Protein AF-A0AA38U4E6-F1 (afdb_monomer_lite)

Sequence (629 aa):
MTSNIPTTNSVRNRPPNTGNLITVLSIDGGGIRGIIPGVILEYLESQLQELDGEEARLADYFDVIAGTSTGGLVTVMLTAPDQNNKPLYAAKDIVPFYLENCPKIFKQIGGPFAGIIKLLKALVGPKYDGKYLKELVTSLLGTTKLSQTLTNVVIPSFDIKTMQPVIFSSFQVPREPSMDVQLSDICLGTSAAPTYLPAHNFQNGDREFNLIDGGMAANNPSLVAIGEVTRQALKEDPNFFPISPMDYGRYLVVSLGTGTEKQQPRYDAKMAAKWGVLGWLVTNGSAPLIEAFTQASADLVVFHDNVVFEALNSVDNYLRIQDDTLTGDLASTDTATTKNLDDLVKVGERLLDEPVSRINSTTGVVEPVPNGGTNREVLKRFAKQLSDERNLREANIRDGGVAELYVKMTSQIPTTNRTGLPPPTVGNLITILSIDGGGIRGIIPGVILRYLESELQLLDGNQARLADYFDVIAGTSTGGLVTVMLTAPDQNNRPLYAAEDIVPFYLDNCPKIFPQIGGPFADIIKKSKALVGPQYDGEYLKDLVTSLLGTTRLNQTLTNVVIPTFDIKTMQPVIFSSFQVSRAPNKDALLSDICLGTSAAPTYLPAHFFQNGDQEFNLIDGGIAASNP

Organism: NCBI:txid347529

Foldseek 3Di:
DDDDDDPLPPDQQAFCLLFQAAEEEWEFDFALLLLLVLLVQ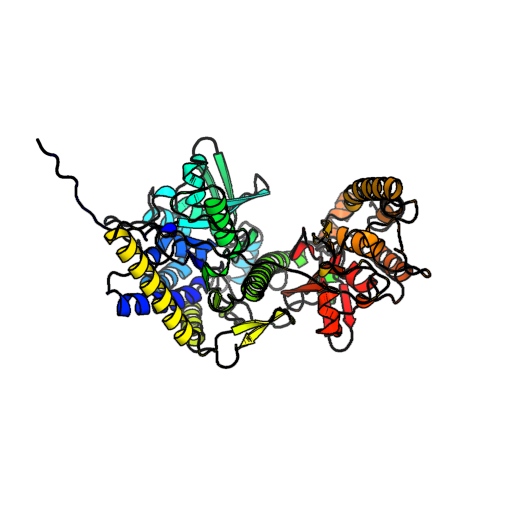LLLQVLLCVVPNPLGAPRNQHQEYEYFASSLVVLQQRWQQDPSGHRVDGSNVSLVVSLPCLCVQQVQQDDPCSVVVQVVVLVPDANGACPSVLVVLCVSQPFGWQLSTSHWYWYWWAFPVVRGIDILTNLCCVVPVQSGGGSSQSNCQQNQAPRHYAFGWDGRPPDIGGTHHRLLPASTCQVVRVVSLLVCLCVPPVSHDNDDPQPCLRYQYETEYSAAAAQDQPDFLVRQQFAFPCCCCDDPNHNLLSLLLSLLNHLVVQLVVCVSCVVNVNNLSYAYQYHHHQDDLCNHSRSSDSVNSVVSNVVSVVSQQAAGWGQDNQPSDIDGDVVRGGNVVSSSVSSVVSSVRSVSSVVSVVVVDSDDDDDDDDDDDDDDDDPAQGACRVDPDAAEAWEFADQLCLLVVLVVLLVVQVVVCVVPNPLGAPRNPHQEYEYFASSLVVSQQRWQQDPVGGRVDGSNVRNVVSVVCVCVQQPQQDDPCRVVVQVVDSRRRASGACPSVLVVLCVSQPQTWQLSTRHWYWYWWAFSRRSYIDILINVNCVVPVQSRHRSSQSNLQQNQARSHGRFGWDGRPPDIGRTHHRVSNPSTD

InterPro domains:
  IPR002641 Patatin-like phospholipase domain [PF01734] (25-225)
  IPR002641 Patatin-like phospholipase domain [PF01734] (433-629)
  IPR002641 Patatin-like phospholipase domain [PS51635] (25-226)
  IPR002641 Patatin-like phospholipase domain [PS51635] (433-629)
  IPR016035 Acyl transferase/acyl hydrolase/lysophospholipase [SSF52151] (21-362)
  IPR016035 Acyl transferase/acyl hydrolase/lysophospholipase [SSF52151] (428-629)

Secondary structure (DSSP, 8-state):
---------------GGGSS-EEEEEE---GGGGHHHHHHHHHHHHHHHHHH-TT--GGGT-SEEEE-THHHHHHHHHHSB-TTSSBSS-GGGHHHHHHHHHHHHS----STTHHHHHHHHHTSS-SS--HHHHHHHHHHHTT-BGGG-SSEEEEEEEETTTTEEEEEETTTTTT-GGG--BHHHHHHHHT--TTTSPPEEEEETTEEEEEE-THHHHSS-HHHHHHHHHHHHTTT-TTS----TT-GGGEEEEEE----B-------HHHHTT--HHHHH-BTTB-HHHHHHHHHHHHHHHHHHHHHHHHTT-GGGEEEE----B-GGGG-SS---HHHHHHHHHHHHHHHHSBPEEE-TTT--EEEPTT--BHHHHHHHHHHHHHHHHHHHHHHHHTT------------------SSS--GGGSS---EEEE---GGGGHHHHHHHHHHHHHHHHHH-TT--GGGT-SEEEE-THHHHHHHHHHSB-TTSSBSS-HHHHHHHHHHHHHHHSPPP-STTHHHHHHHHHHHS-SS--HHHHHHHHHHHTT-BGGG-SSEEEEEEEETTTTEEEEEEHHHHTT-GGG--BHHHHHHHHH--TTTS--EEEEETTEEEEEEEGGGT-S--

Structure (mmCIF, N/CA/C/O backbone):
data_AF-A0AA38U4E6-F1
#
_entry.id   AF-A0AA38U4E6-F1
#
loop_
_atom_site.group_PDB
_atom_site.id
_atom_site.type_symbol
_atom_site.label_atom_id
_atom_site.label_alt_id
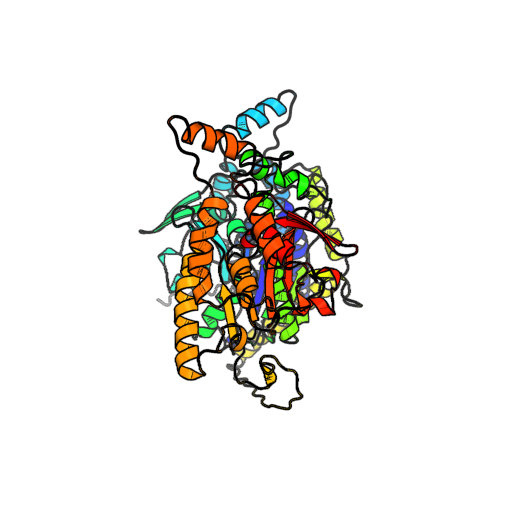_atom_site.label_comp_id
_atom_site.label_asym_id
_atom_site.label_entity_id
_atom_site.label_seq_id
_atom_site.pdbx_PDB_ins_code
_atom_site.Cartn_x
_atom_site.Cartn_y
_atom_site.Cartn_z
_atom_site.occupancy
_atom_site.B_iso_or_equiv
_atom_site.auth_seq_id
_atom_site.auth_comp_id
_atom_site.auth_asym_id
_atom_site.auth_atom_id
_atom_site.pdbx_PDB_model_num
ATOM 1 N N . MET A 1 1 ? -5.883 -15.316 54.973 1.00 32.09 1 MET A N 1
ATOM 2 C CA . MET A 1 1 ? -6.719 -14.287 54.328 1.00 32.09 1 MET A CA 1
ATOM 3 C C . MET A 1 1 ? -6.734 -14.600 52.848 1.00 32.09 1 MET A C 1
ATOM 5 O O . MET A 1 1 ? -5.719 -14.453 52.188 1.00 32.09 1 MET A O 1
ATOM 9 N N . THR A 1 2 ? -7.834 -15.178 52.384 1.00 30.55 2 THR A N 1
ATOM 10 C CA . THR A 1 2 ? -8.095 -15.508 50.982 1.00 30.55 2 THR A CA 1
ATOM 11 C C . THR A 1 2 ? -8.342 -14.209 50.223 1.00 30.55 2 THR A C 1
ATOM 13 O O . THR A 1 2 ? -9.373 -13.569 50.416 1.00 30.55 2 THR A O 1
ATOM 16 N N . SER A 1 3 ? -7.369 -13.772 49.426 1.00 27.72 3 SER A N 1
ATOM 17 C CA . SER A 1 3 ? -7.535 -12.626 48.535 1.00 27.72 3 SER A CA 1
ATOM 18 C C . SER A 1 3 ? -8.385 -13.053 47.343 1.00 27.72 3 SER A C 1
ATOM 20 O O . SER A 1 3 ? -7.937 -13.833 46.503 1.00 27.72 3 SER A O 1
ATOM 22 N N . ASN A 1 4 ? -9.619 -12.554 47.303 1.00 28.59 4 ASN A N 1
ATOM 23 C CA . ASN A 1 4 ? -10.499 -12.627 46.146 1.00 28.59 4 ASN A CA 1
ATOM 24 C C . ASN A 1 4 ? -9.792 -12.012 44.933 1.00 28.59 4 ASN A C 1
ATOM 26 O O . ASN A 1 4 ? -9.524 -10.812 44.914 1.00 28.59 4 ASN A O 1
ATOM 30 N N . ILE A 1 5 ? -9.499 -12.842 43.934 1.00 28.41 5 ILE A N 1
ATOM 31 C CA . ILE A 1 5 ? -9.143 -12.394 42.588 1.00 28.41 5 ILE A CA 1
ATOM 32 C C . ILE A 1 5 ? -10.439 -11.855 41.965 1.00 28.41 5 ILE A C 1
ATOM 34 O O . ILE A 1 5 ? -11.415 -12.607 41.901 1.00 28.41 5 ILE A O 1
ATOM 38 N N . PRO A 1 6 ? -10.507 -10.586 41.533 1.00 26.66 6 PRO A N 1
ATOM 39 C CA . PRO A 1 6 ? -11.669 -10.088 40.816 1.00 26.66 6 PRO A CA 1
ATOM 40 C C . PRO A 1 6 ? -11.744 -10.791 39.457 1.00 26.66 6 PRO A C 1
ATOM 42 O O . PRO A 1 6 ? -10.874 -10.625 38.606 1.00 26.66 6 PRO A O 1
ATOM 45 N N . THR A 1 7 ? -12.780 -11.597 39.256 1.00 29.69 7 THR A N 1
ATOM 46 C CA . THR A 1 7 ? -13.163 -12.136 37.950 1.00 29.69 7 THR A CA 1
ATOM 47 C C . THR A 1 7 ? -13.788 -11.021 37.116 1.00 29.69 7 THR A C 1
ATOM 49 O O . THR A 1 7 ? -15.001 -10.822 37.150 1.00 29.69 7 THR A O 1
ATOM 52 N N . THR A 1 8 ? -12.975 -10.285 36.367 1.00 26.73 8 THR A N 1
ATOM 53 C CA . THR A 1 8 ? -13.445 -9.450 35.254 1.00 26.73 8 THR A CA 1
ATOM 54 C C . THR A 1 8 ? -13.239 -10.234 33.961 1.00 26.73 8 THR A C 1
ATOM 56 O O . THR A 1 8 ? -12.208 -10.123 33.304 1.00 26.73 8 THR A O 1
ATOM 59 N N . ASN A 1 9 ? -14.210 -11.085 33.625 1.00 30.12 9 ASN A N 1
ATOM 60 C CA . ASN A 1 9 ? -14.283 -11.758 32.330 1.00 30.12 9 ASN A CA 1
ATOM 61 C C . ASN A 1 9 ? -14.673 -10.733 31.247 1.00 30.12 9 ASN A C 1
ATOM 63 O O . ASN A 1 9 ? -15.839 -10.657 30.870 1.00 30.12 9 ASN A O 1
ATOM 67 N N . SER A 1 10 ? -13.722 -9.945 30.735 1.00 34.75 10 SER A N 1
ATOM 68 C CA . SER A 1 10 ? -13.814 -9.485 29.344 1.00 34.75 10 SER A CA 1
ATOM 69 C C . SER A 1 10 ? -13.010 -10.494 28.525 1.00 34.75 10 SER A C 1
ATOM 71 O O . SER A 1 10 ? -11.798 -10.651 28.683 1.00 34.75 10 SER A O 1
ATOM 73 N N . VAL A 1 11 ? -13.732 -11.346 27.798 1.00 42.84 11 VAL A N 1
ATOM 74 C CA . VAL A 1 11 ? -13.133 -12.455 27.057 1.00 42.84 11 VAL A CA 1
ATOM 75 C C . VAL A 1 11 ? -12.445 -11.851 25.840 1.00 42.84 11 VAL A C 1
ATOM 77 O O . VAL A 1 11 ? -13.118 -11.506 24.876 1.00 42.84 11 VAL A O 1
ATOM 80 N N . ARG A 1 12 ? -11.112 -11.715 25.893 1.00 54.56 12 ARG A N 1
ATOM 81 C CA . ARG A 1 12 ? -10.292 -11.593 24.677 1.00 54.56 12 ARG A CA 1
ATOM 82 C C . ARG A 1 12 ? -10.749 -12.660 23.684 1.00 54.56 12 ARG A C 1
ATOM 84 O O . ARG A 1 12 ? -10.994 -13.793 24.116 1.00 54.56 12 ARG A O 1
ATOM 91 N N . ASN A 1 13 ? -10.829 -12.311 22.397 1.00 60.81 13 ASN A N 1
ATOM 92 C CA . ASN A 1 13 ? -11.109 -13.284 21.345 1.00 60.81 13 ASN A CA 1
ATOM 93 C C . ASN A 1 13 ? -10.240 -14.534 21.563 1.00 60.81 13 ASN A C 1
ATOM 95 O O . ASN A 1 13 ? -9.049 -14.442 21.884 1.00 60.81 13 ASN A O 1
ATOM 99 N N . ARG A 1 14 ? -10.876 -15.704 21.508 1.00 73.38 14 ARG A N 1
ATOM 100 C CA . ARG A 1 14 ? -10.208 -16.975 21.789 1.00 73.38 14 ARG A CA 1
ATOM 101 C C . ARG A 1 14 ? -9.167 -17.240 20.703 1.00 73.38 14 ARG A C 1
ATOM 103 O O . ARG A 1 14 ? -9.400 -16.857 19.560 1.00 73.38 14 ARG A O 1
ATOM 110 N N . PRO A 1 15 ? -8.035 -17.876 21.033 1.00 68.69 15 PRO A N 1
ATOM 111 C CA . PRO A 1 15 ? -6.934 -18.023 20.090 1.00 68.69 15 PRO A CA 1
ATOM 112 C C . PRO A 1 15 ? -7.354 -18.800 18.823 1.00 68.69 15 PRO A C 1
ATOM 114 O O . PRO A 1 15 ? -8.139 -19.749 18.930 1.00 68.69 15 PRO A O 1
ATOM 117 N N . PRO A 1 16 ? -6.833 -18.445 17.631 1.00 71.88 16 PRO A N 1
ATOM 118 C CA . PRO A 1 16 ? -7.171 -19.105 16.364 1.00 71.88 16 PRO A CA 1
ATOM 119 C C . PRO A 1 16 ? -7.001 -20.626 16.344 1.00 71.88 16 PRO A C 1
ATOM 121 O O . PRO A 1 16 ? -7.739 -21.315 15.650 1.00 71.88 16 PRO A O 1
ATOM 124 N N . ASN A 1 17 ? -6.069 -21.176 17.128 1.00 67.88 17 ASN A N 1
ATOM 125 C CA . ASN A 1 17 ? -5.874 -22.626 17.295 1.00 67.88 17 ASN A CA 1
ATOM 126 C C . ASN A 1 17 ? -7.089 -23.390 17.864 1.00 67.88 17 ASN A C 1
ATOM 128 O O . ASN A 1 17 ? -7.092 -24.619 17.847 1.00 67.88 17 ASN A O 1
ATOM 132 N N . THR A 1 18 ? -8.105 -22.686 18.367 1.00 63.66 18 THR A N 1
ATOM 133 C CA . THR A 1 18 ? -9.358 -23.271 18.871 1.00 63.66 18 THR A CA 1
ATOM 134 C C . THR A 1 18 ? -10.505 -23.191 17.868 1.00 63.66 18 THR A C 1
ATOM 136 O O . THR A 1 18 ? -11.621 -23.584 18.195 1.00 63.66 18 THR A O 1
ATOM 139 N N . GLY A 1 19 ? -10.256 -22.701 16.654 1.00 73.31 19 GLY A N 1
ATOM 140 C CA . GLY A 1 19 ? -11.255 -22.561 15.600 1.00 73.31 19 GLY A CA 1
ATOM 141 C C . GLY A 1 19 ? -10.705 -22.925 14.224 1.00 73.31 19 GLY A C 1
ATOM 142 O O . GLY A 1 19 ? -9.656 -23.560 14.107 1.00 73.31 19 GLY A O 1
ATOM 143 N N . ASN A 1 20 ? -11.444 -22.559 13.179 1.00 80.31 20 ASN A N 1
ATOM 144 C CA . ASN A 1 20 ? -11.106 -22.910 11.799 1.00 80.31 20 ASN A CA 1
ATOM 145 C C . ASN A 1 20 ? -10.492 -21.745 11.024 1.00 80.31 20 ASN A C 1
ATOM 147 O O . ASN A 1 20 ? -9.799 -21.976 10.030 1.00 80.31 20 ASN A O 1
ATOM 151 N N . LEU A 1 21 ? -10.762 -20.511 11.451 1.00 84.88 21 LEU A N 1
ATOM 152 C CA . LEU A 1 21 ? -10.407 -19.310 10.710 1.00 84.88 21 LEU A CA 1
ATOM 153 C C . LEU A 1 21 ? -9.439 -18.429 11.497 1.00 84.88 21 LEU A C 1
ATOM 155 O O . LEU A 1 21 ? -9.366 -18.490 12.717 1.00 84.88 21 LEU A O 1
ATOM 159 N N . ILE A 1 22 ? -8.715 -17.581 10.780 1.00 86.69 22 ILE A N 1
ATOM 160 C CA . ILE A 1 22 ? -7.963 -16.431 11.271 1.00 86.69 22 ILE A CA 1
ATOM 161 C C . ILE A 1 22 ? -8.659 -15.200 10.709 1.00 86.69 22 ILE A C 1
ATOM 163 O O . ILE A 1 22 ? -8.823 -15.065 9.499 1.00 86.69 22 ILE A O 1
ATOM 167 N N . THR A 1 23 ? -9.061 -14.292 11.581 1.00 91.31 23 THR A N 1
ATOM 168 C CA . THR A 1 23 ? -9.916 -13.157 11.228 1.00 91.31 23 THR A CA 1
ATOM 169 C C . THR A 1 23 ? -9.108 -11.861 11.209 1.00 91.31 23 THR A C 1
ATOM 171 O O . THR A 1 23 ? -8.484 -11.480 12.199 1.00 91.31 23 THR A O 1
ATOM 174 N N . VAL A 1 24 ? -9.105 -11.173 10.066 1.00 96.06 24 VAL A N 1
ATOM 175 C CA . VAL A 1 24 ? -8.304 -9.964 9.825 1.00 96.06 24 VAL A CA 1
ATOM 176 C C . VAL A 1 24 ? -9.221 -8.814 9.427 1.00 96.06 24 VAL A C 1
ATOM 178 O O . VAL A 1 24 ? -9.944 -8.907 8.436 1.00 96.06 24 VAL A O 1
ATOM 181 N N . LEU A 1 25 ? -9.151 -7.706 10.162 1.00 98.19 25 LEU A N 1
ATOM 182 C CA . LEU A 1 25 ? -9.709 -6.423 9.738 1.00 98.19 25 LEU A CA 1
ATOM 183 C C . LEU A 1 25 ? -8.564 -5.506 9.313 1.00 98.19 25 LEU A C 1
ATOM 185 O O . LEU A 1 25 ? -7.587 -5.358 10.041 1.00 98.19 25 LEU A O 1
ATOM 189 N N . SER A 1 26 ? -8.680 -4.877 8.150 1.00 98.38 26 SER A N 1
ATOM 190 C CA . SER A 1 26 ? -7.701 -3.932 7.620 1.00 98.38 26 SER A CA 1
ATOM 191 C C . SER A 1 26 ? -8.384 -2.635 7.200 1.00 98.38 26 SER A C 1
ATOM 193 O O . SER A 1 26 ? -9.403 -2.672 6.514 1.00 98.38 26 SER A O 1
ATOM 195 N N . ILE A 1 27 ? -7.834 -1.496 7.623 1.00 98.50 27 ILE A N 1
ATOM 196 C CA . ILE A 1 27 ? -8.397 -0.166 7.374 1.00 98.50 27 ILE A CA 1
ATOM 197 C C . ILE A 1 27 ? -7.325 0.732 6.748 1.00 98.50 27 ILE A C 1
ATOM 199 O O . ILE A 1 27 ? -6.274 0.982 7.347 1.00 98.50 27 ILE A O 1
ATOM 203 N N . ASP A 1 28 ? -7.595 1.233 5.547 1.00 96.50 28 ASP A N 1
ATOM 204 C CA . ASP A 1 28 ? -6.651 2.067 4.804 1.00 96.50 28 ASP A CA 1
ATOM 205 C C . ASP A 1 28 ? -6.450 3.462 5.426 1.00 96.50 28 ASP A C 1
ATOM 207 O O . ASP A 1 28 ? -7.291 3.993 6.161 1.00 96.50 28 ASP A O 1
ATOM 211 N N . GLY A 1 29 ? -5.339 4.101 5.053 1.00 94.44 29 GLY A N 1
ATOM 212 C CA . GLY A 1 29 ? -5.114 5.528 5.276 1.00 94.44 29 GLY A CA 1
ATOM 213 C C . GLY A 1 29 ? -5.893 6.424 4.308 1.00 94.44 29 GLY A C 1
ATOM 214 O O . GLY A 1 29 ? -6.174 6.055 3.169 1.00 94.44 29 GLY A O 1
ATOM 215 N N . GLY A 1 30 ? -6.224 7.645 4.752 1.00 91.69 30 GLY A N 1
ATOM 216 C CA . GLY A 1 30 ? -6.978 8.596 3.921 1.00 91.69 30 GLY A CA 1
ATOM 217 C C . GLY A 1 30 ? -7.455 9.889 4.587 1.00 91.69 30 GLY A C 1
ATOM 218 O O . GLY A 1 30 ? -8.375 10.527 4.071 1.00 91.69 30 GLY A O 1
ATOM 219 N N . GLY A 1 31 ? -6.875 10.283 5.726 1.00 93.56 31 GLY A N 1
ATOM 220 C CA . GLY A 1 31 ? -7.247 11.512 6.438 1.00 93.56 31 GLY A CA 1
ATOM 221 C C . GLY A 1 31 ? -8.721 11.541 6.864 1.00 93.56 31 GLY A C 1
ATOM 222 O O . GLY A 1 31 ? -9.214 10.586 7.467 1.00 93.56 31 GLY A O 1
ATOM 223 N N . ILE A 1 32 ? -9.441 12.623 6.551 1.00 96.44 32 ILE A N 1
ATOM 224 C CA . ILE A 1 32 ? -10.867 12.785 6.908 1.00 96.44 32 ILE A CA 1
ATOM 225 C C . ILE A 1 32 ? -11.779 11.729 6.277 1.00 96.44 32 ILE A C 1
ATOM 227 O O . ILE A 1 32 ? -12.872 11.481 6.777 1.00 96.44 32 ILE A O 1
ATOM 231 N N . ARG A 1 33 ? -11.327 11.078 5.198 1.00 97.12 33 ARG A N 1
ATOM 232 C CA . ARG A 1 33 ? -12.094 10.040 4.506 1.00 97.12 33 ARG A CA 1
ATOM 233 C C . ARG A 1 33 ? -12.225 8.750 5.319 1.00 97.12 33 ARG A C 1
ATOM 235 O O . ARG A 1 33 ? -12.994 7.886 4.924 1.00 97.12 33 ARG A O 1
ATOM 242 N N . GLY A 1 34 ? -11.562 8.651 6.479 1.00 97.50 34 GLY A N 1
ATOM 243 C CA . GLY A 1 34 ? -11.812 7.613 7.490 1.00 97.50 34 GLY A CA 1
ATOM 244 C C . GLY A 1 34 ? -13.274 7.534 7.963 1.00 97.50 34 GLY A C 1
ATOM 245 O O . GLY A 1 34 ? -13.686 6.512 8.501 1.00 97.50 34 GLY A O 1
ATOM 246 N N . ILE A 1 35 ? -14.086 8.561 7.685 1.00 98.62 35 ILE A N 1
ATOM 247 C CA . ILE A 1 35 ? -15.547 8.524 7.843 1.00 98.62 35 ILE A CA 1
ATOM 248 C C . ILE A 1 35 ? -16.182 7.391 7.023 1.00 98.62 35 ILE A C 1
ATOM 250 O O . ILE A 1 35 ? -17.068 6.714 7.535 1.00 98.62 35 ILE A O 1
ATOM 254 N N . ILE A 1 36 ? -15.719 7.153 5.789 1.00 98.56 36 ILE A N 1
ATOM 255 C CA . ILE A 1 36 ? -16.272 6.119 4.900 1.00 98.56 36 ILE A CA 1
ATOM 256 C C . ILE A 1 36 ? -16.170 4.731 5.551 1.00 98.56 36 ILE A C 1
ATOM 258 O O . ILE A 1 36 ? -17.219 4.132 5.792 1.00 98.56 36 ILE A O 1
ATOM 262 N N . PRO A 1 37 ? -14.974 4.215 5.917 1.00 98.50 37 PRO A N 1
ATOM 263 C CA . PRO A 1 37 ? -14.891 2.946 6.627 1.00 98.50 37 PRO A CA 1
ATOM 264 C C . PRO A 1 37 ? -15.564 3.007 8.004 1.00 98.50 37 PRO A C 1
ATOM 266 O O . PRO A 1 37 ? -16.085 1.988 8.436 1.00 98.50 37 PRO A O 1
ATOM 269 N N . GLY A 1 38 ? -15.640 4.169 8.666 1.00 98.56 38 GLY A N 1
ATOM 270 C CA . GLY A 1 38 ? -16.416 4.345 9.901 1.00 98.56 38 GLY A CA 1
ATOM 271 C C . GLY A 1 38 ? -17.890 3.939 9.759 1.00 98.56 38 GLY A C 1
ATOM 272 O O . GLY A 1 38 ? -18.383 3.173 10.582 1.00 98.56 38 GLY A O 1
ATOM 273 N N . VAL A 1 39 ? -18.563 4.364 8.682 1.00 98.75 39 VAL A N 1
ATOM 274 C CA . VAL A 1 39 ? -19.955 3.967 8.376 1.00 98.75 39 VAL A CA 1
ATOM 275 C C . VAL A 1 39 ? -20.068 2.458 8.128 1.00 98.75 39 VAL A C 1
ATOM 277 O O . VAL A 1 39 ? -21.000 1.804 8.598 1.00 98.75 39 VAL A O 1
ATOM 280 N N . ILE A 1 40 ? -19.103 1.879 7.408 1.00 98.75 40 ILE A N 1
ATOM 281 C CA . ILE A 1 40 ? -19.090 0.438 7.119 1.00 98.75 40 ILE A CA 1
ATOM 282 C C . ILE A 1 40 ? -18.900 -0.386 8.403 1.00 98.75 40 ILE A C 1
ATOM 284 O O . ILE A 1 40 ? -19.580 -1.394 8.605 1.00 98.75 40 ILE A O 1
ATOM 288 N N . LEU A 1 41 ? -17.992 0.052 9.278 1.00 98.81 41 LEU A N 1
ATOM 289 C CA . LEU A 1 41 ? -17.708 -0.584 10.564 1.00 98.81 41 LEU A CA 1
ATOM 290 C C . LEU A 1 41 ? -18.896 -0.487 11.519 1.00 98.81 41 LEU A C 1
ATOM 292 O O . LEU A 1 41 ? -19.190 -1.467 12.199 1.00 98.81 41 LEU A O 1
ATOM 296 N N . GLU A 1 42 ? -19.594 0.653 11.549 1.00 98.69 42 GLU A N 1
ATOM 297 C CA . GLU A 1 42 ? -20.837 0.818 12.309 1.00 98.69 42 GLU A CA 1
ATOM 298 C C . GLU A 1 42 ? -21.870 -0.237 11.899 1.00 98.69 42 GLU A C 1
ATOM 300 O O . GLU A 1 42 ? -22.414 -0.929 12.760 1.00 98.69 42 GLU A O 1
ATOM 305 N N . TYR A 1 43 ? -22.085 -0.425 10.593 1.00 98.81 43 TYR A N 1
ATOM 306 C CA . TYR A 1 43 ? -23.006 -1.447 10.098 1.00 98.81 43 TYR A CA 1
ATOM 307 C C . TYR A 1 43 ? -22.552 -2.872 10.456 1.00 98.81 43 TYR A C 1
ATOM 309 O O . TYR A 1 43 ? -23.359 -3.680 10.916 1.00 98.81 43 TYR A O 1
ATOM 317 N N . LEU A 1 44 ? -21.265 -3.194 10.278 1.00 98.69 44 LEU A N 1
ATOM 318 C CA . LEU A 1 44 ? -20.729 -4.516 10.615 1.00 98.69 44 LEU A CA 1
ATOM 319 C C . LEU A 1 44 ? -20.892 -4.834 12.109 1.00 98.69 44 LEU A C 1
ATOM 321 O O . LEU A 1 44 ? -21.357 -5.919 12.459 1.00 98.69 44 LEU A O 1
ATOM 325 N N . GLU A 1 45 ? -20.543 -3.891 12.986 1.00 98.69 45 GLU A N 1
ATOM 326 C CA . GLU A 1 45 ? -20.694 -4.062 14.432 1.00 98.69 45 GLU A CA 1
ATOM 327 C C . GLU A 1 45 ? -22.171 -4.190 14.830 1.00 98.69 45 GLU A C 1
ATOM 329 O O . GLU A 1 45 ? -22.494 -5.016 15.682 1.00 98.69 45 GLU A O 1
ATOM 334 N N . SER A 1 46 ? -23.086 -3.471 14.165 1.00 98.44 46 SER A N 1
ATOM 335 C CA . SER A 1 46 ? -24.527 -3.612 14.406 1.00 98.44 46 SER A CA 1
ATOM 336 C C . SER A 1 46 ? -25.034 -5.013 14.053 1.00 98.44 46 SER A C 1
ATOM 338 O O . SER A 1 46 ? -25.818 -5.585 14.806 1.00 98.44 46 SER A O 1
ATOM 340 N N . GLN A 1 47 ? -24.572 -5.603 12.942 1.00 98.62 47 GLN A N 1
ATOM 341 C CA . GLN A 1 47 ? -24.959 -6.969 12.574 1.00 98.62 47 GLN A CA 1
ATOM 342 C C . GLN A 1 47 ? -24.419 -8.000 13.575 1.00 98.62 47 GLN A C 1
ATOM 344 O O . GLN A 1 47 ? -25.097 -8.982 13.866 1.00 98.62 47 GLN A O 1
ATOM 349 N N . LEU A 1 48 ? -23.231 -7.777 14.140 1.00 97.62 48 LEU A N 1
ATOM 350 C CA . LEU A 1 48 ? -22.691 -8.622 15.209 1.00 97.62 48 LEU A CA 1
ATOM 351 C C . LEU A 1 48 ? -23.490 -8.464 16.510 1.00 97.62 48 LEU A C 1
ATOM 353 O O . LEU A 1 48 ? -23.783 -9.458 17.169 1.00 97.62 48 LEU A O 1
ATOM 357 N N . GLN A 1 49 ? -23.911 -7.243 16.847 1.00 97.94 49 GLN A N 1
ATOM 358 C CA . GLN A 1 49 ? -24.761 -6.971 18.010 1.00 97.94 49 GLN A CA 1
ATOM 359 C C . GLN A 1 49 ? -26.160 -7.588 17.880 1.00 97.94 49 GLN A C 1
ATOM 361 O O . GLN A 1 49 ? -26.707 -8.075 18.868 1.00 97.94 49 GLN A O 1
ATOM 366 N N . GLU A 1 50 ? -26.726 -7.628 16.670 1.00 97.56 50 GLU A N 1
ATOM 367 C CA . GLU A 1 50 ? -27.975 -8.349 16.388 1.00 97.56 50 GLU A CA 1
ATOM 368 C C . GLU A 1 50 ? -27.844 -9.864 16.629 1.00 97.56 50 GLU A C 1
ATOM 370 O O . GLU A 1 50 ? -28.805 -10.498 17.066 1.00 97.56 50 GLU A O 1
ATOM 375 N N . LEU A 1 51 ? -26.674 -10.447 16.343 1.00 96.62 51 LEU A N 1
ATOM 376 C CA . LEU A 1 51 ? -26.420 -11.885 16.477 1.00 96.62 51 LEU A CA 1
ATOM 377 C C . LEU A 1 51 ? -26.058 -12.293 17.913 1.00 96.62 51 LEU A C 1
ATOM 379 O O . LEU A 1 51 ? -26.581 -13.283 18.422 1.00 96.62 51 LEU A O 1
ATOM 383 N N . ASP A 1 52 ? -25.193 -11.518 18.566 1.00 93.75 52 ASP A N 1
ATOM 384 C CA . ASP A 1 52 ? -24.504 -11.921 19.797 1.00 93.75 52 ASP A CA 1
ATOM 385 C C . ASP A 1 52 ? -24.765 -10.983 20.996 1.00 93.75 52 ASP A C 1
ATOM 387 O O . ASP A 1 52 ? -24.276 -11.242 22.100 1.00 93.75 52 ASP A O 1
ATOM 391 N N . GLY A 1 53 ? -25.545 -9.912 20.806 1.00 95.00 53 GLY A N 1
ATOM 392 C CA . GLY A 1 53 ? -25.972 -8.964 21.841 1.00 95.00 53 GLY A CA 1
ATOM 393 C C . GLY A 1 53 ? -25.291 -7.588 21.786 1.00 95.00 53 GLY A C 1
ATOM 394 O O . GLY A 1 53 ? -24.200 -7.426 21.250 1.00 95.00 53 GLY A O 1
ATOM 395 N N . GLU A 1 54 ? -25.917 -6.582 22.407 1.00 93.31 54 GLU A N 1
ATOM 396 C CA . GLU A 1 54 ? -25.533 -5.152 22.325 1.00 93.31 54 GLU A CA 1
ATOM 397 C C . GLU A 1 54 ? -24.104 -4.827 22.813 1.00 93.31 54 GLU A C 1
ATOM 399 O O . GLU A 1 54 ? -23.509 -3.813 22.438 1.00 93.31 54 GLU A O 1
ATOM 404 N N . GLU A 1 55 ? -23.522 -5.698 23.638 1.00 90.94 55 GLU A N 1
ATOM 405 C CA . GLU A 1 55 ? -22.165 -5.549 24.176 1.00 90.94 55 GLU A CA 1
ATOM 406 C C . GLU A 1 55 ? -21.068 -6.063 23.234 1.00 90.94 55 GLU A C 1
ATOM 408 O O . GLU A 1 55 ? -19.886 -5.895 23.539 1.00 90.94 55 GLU A O 1
ATOM 413 N N . ALA A 1 56 ? -21.441 -6.681 22.109 1.00 93.00 56 ALA A N 1
ATOM 414 C CA . ALA A 1 56 ? -20.511 -7.144 21.089 1.00 93.00 56 ALA A CA 1
ATOM 415 C C . ALA A 1 56 ? -19.735 -5.966 20.481 1.00 93.00 56 ALA A C 1
ATOM 417 O O . ALA A 1 56 ? -20.311 -4.925 20.132 1.00 93.00 56 ALA A O 1
ATOM 418 N N . ARG A 1 57 ? -18.415 -6.127 20.362 1.00 96.69 57 ARG A N 1
ATOM 419 C CA . ARG A 1 57 ? -17.515 -5.159 19.728 1.00 96.69 57 ARG A CA 1
ATOM 420 C C . ARG A 1 57 ? -16.629 -5.835 18.701 1.00 96.69 57 ARG A C 1
ATOM 422 O O . ARG A 1 57 ? -16.278 -6.997 18.863 1.00 96.69 57 ARG A O 1
ATOM 429 N N . LEU A 1 58 ? -16.184 -5.093 17.688 1.00 96.62 58 LEU A N 1
ATOM 430 C CA . LEU A 1 58 ? -15.325 -5.635 16.622 1.00 96.62 58 LEU A CA 1
ATOM 431 C C . LEU A 1 58 ? -14.069 -6.363 17.143 1.00 96.62 58 LEU A C 1
ATOM 433 O O . LEU A 1 58 ? -13.708 -7.418 16.622 1.00 96.62 58 LEU A O 1
ATOM 437 N N . ALA A 1 59 ? -13.436 -5.850 18.203 1.00 94.12 59 ALA A N 1
ATOM 438 C CA . ALA A 1 59 ? -12.261 -6.472 18.820 1.00 94.12 59 ALA A CA 1
ATOM 439 C C . ALA A 1 59 ? -12.526 -7.869 19.423 1.00 94.12 59 ALA A C 1
ATOM 441 O O . ALA A 1 59 ? -11.577 -8.618 19.648 1.00 94.12 59 ALA A O 1
ATOM 442 N N . ASP A 1 60 ? -13.790 -8.238 19.655 1.00 88.94 60 ASP A N 1
ATOM 443 C CA . ASP A 1 60 ? -14.173 -9.564 20.150 1.00 88.94 60 ASP A CA 1
ATOM 444 C C . ASP A 1 60 ? -14.163 -10.634 19.041 1.00 88.94 60 ASP A C 1
ATOM 446 O O . ASP A 1 60 ? -14.172 -11.826 19.349 1.00 88.94 60 ASP A O 1
ATOM 450 N N . TYR A 1 61 ? -14.157 -10.219 17.767 1.00 93.12 61 TYR A N 1
ATOM 451 C CA . TYR A 1 61 ? -14.308 -11.098 16.600 1.00 93.12 61 TYR A CA 1
ATOM 452 C C . TYR A 1 61 ? -13.073 -11.169 15.718 1.00 93.12 61 TYR A C 1
ATOM 454 O O . TYR A 1 61 ? -12.885 -12.180 15.052 1.00 93.12 61 TYR A O 1
ATOM 462 N N . PHE A 1 62 ? -12.254 -10.115 15.700 1.00 94.38 62 PHE A N 1
ATOM 463 C CA . PHE A 1 62 ? -11.051 -10.047 14.876 1.00 94.38 62 PHE A CA 1
ATOM 464 C C . PHE A 1 62 ? -9.798 -10.412 15.676 1.00 94.38 62 PHE A C 1
ATOM 466 O O . PHE A 1 62 ? -9.520 -9.831 16.726 1.00 94.38 62 PHE A O 1
ATOM 473 N N . ASP A 1 63 ? -9.020 -11.363 15.163 1.00 88.50 63 ASP A N 1
ATOM 474 C CA . ASP A 1 63 ? -7.731 -11.786 15.727 1.00 88.50 63 ASP A CA 1
ATOM 475 C C . ASP A 1 63 ? -6.654 -10.719 15.563 1.00 88.50 63 ASP A C 1
ATOM 477 O O . ASP A 1 63 ? -5.740 -10.610 16.386 1.00 88.50 63 ASP A O 1
ATOM 481 N N . VAL A 1 64 ? -6.762 -9.947 14.482 1.00 94.62 64 VAL A N 1
ATOM 482 C CA . VAL A 1 64 ? -5.923 -8.789 14.215 1.00 94.62 64 VAL A CA 1
ATOM 483 C C . VAL A 1 64 ? -6.732 -7.667 13.569 1.00 94.62 64 VAL A C 1
ATOM 485 O O . VAL A 1 64 ? -7.498 -7.890 12.629 1.00 94.62 64 VAL A O 1
ATOM 488 N N . ILE A 1 65 ? -6.527 -6.447 14.065 1.00 98.19 65 ILE A N 1
ATOM 489 C CA . ILE A 1 65 ? -7.028 -5.218 13.448 1.00 98.19 65 ILE A CA 1
ATOM 490 C C . ILE A 1 65 ? -5.827 -4.383 13.005 1.00 98.19 65 ILE A C 1
ATOM 492 O O . ILE A 1 65 ? -4.991 -3.973 13.810 1.00 98.19 65 ILE A O 1
ATOM 496 N N . ALA A 1 66 ? -5.723 -4.148 11.706 1.00 98.44 66 ALA A N 1
ATOM 497 C CA . ALA A 1 66 ? -4.635 -3.415 11.090 1.00 98.44 66 ALA A CA 1
ATOM 498 C C . ALA A 1 66 ? -5.127 -2.087 10.527 1.00 98.44 66 ALA A C 1
ATOM 500 O O . ALA A 1 66 ? -6.203 -2.011 9.937 1.00 98.44 66 ALA A O 1
ATOM 501 N N . GLY A 1 67 ? -4.323 -1.038 10.674 1.00 98.25 67 GLY A N 1
ATOM 502 C CA . GLY A 1 67 ? -4.701 0.276 10.177 1.00 98.25 67 GLY A CA 1
ATOM 503 C C . GLY A 1 67 ? -3.513 1.175 9.889 1.00 98.25 67 GLY A C 1
ATOM 504 O O . GLY A 1 67 ? -2.550 1.186 10.651 1.00 98.25 67 GLY A O 1
ATOM 505 N N . THR A 1 68 ? -3.611 1.957 8.818 1.00 97.88 68 THR A N 1
ATOM 506 C CA . THR A 1 68 ? -2.596 2.946 8.433 1.00 97.88 68 THR A CA 1
ATOM 507 C C . THR A 1 68 ? -3.162 4.356 8.542 1.00 97.88 68 THR A C 1
ATOM 509 O O . THR A 1 68 ? -4.296 4.595 8.133 1.00 97.88 68 THR A O 1
ATOM 512 N N . SER A 1 69 ? -2.395 5.314 9.075 1.00 96.75 69 SER A N 1
ATOM 513 C CA . SER A 1 69 ? -2.822 6.716 9.191 1.00 96.75 69 SER A CA 1
ATOM 514 C C . SER A 1 69 ? -4.153 6.830 9.941 1.00 96.75 69 SER A C 1
ATOM 516 O O . SER A 1 69 ? -4.292 6.301 11.043 1.00 96.75 69 SER A O 1
ATOM 518 N N . THR A 1 70 ? -5.164 7.451 9.333 1.00 97.56 70 THR A N 1
ATOM 519 C CA . THR A 1 70 ? -6.540 7.491 9.850 1.00 97.56 70 THR A CA 1
ATOM 520 C C . THR A 1 70 ? -7.083 6.101 10.219 1.00 97.56 70 THR A C 1
ATOM 522 O O . THR A 1 70 ? -7.694 5.948 11.271 1.00 97.56 70 THR A O 1
ATOM 525 N N . GLY A 1 71 ? -6.790 5.062 9.428 1.00 98.31 71 GLY A N 1
ATOM 526 C CA . GLY A 1 71 ? -7.147 3.683 9.751 1.00 98.31 71 GLY A CA 1
ATOM 527 C C . GLY A 1 71 ? -6.422 3.173 10.995 1.00 98.31 71 GLY A C 1
ATOM 528 O O . GLY A 1 71 ? -7.006 2.444 11.785 1.00 98.31 71 GLY A O 1
ATOM 529 N N . GLY A 1 72 ? -5.182 3.612 11.233 1.00 98.38 72 GLY A N 1
ATOM 530 C CA . GLY A 1 72 ? -4.438 3.341 12.466 1.00 98.38 72 GLY A CA 1
ATOM 531 C C . GLY A 1 72 ? -5.065 4.014 13.691 1.00 98.38 72 GLY A C 1
ATOM 532 O O . GLY A 1 72 ? -5.148 3.393 14.750 1.00 98.38 72 GLY A O 1
ATOM 533 N N . LEU A 1 73 ? -5.582 5.242 13.541 1.00 98.50 73 LEU A N 1
ATOM 534 C CA . LEU A 1 73 ? -6.366 5.909 14.590 1.00 98.50 73 LEU A CA 1
ATOM 535 C C . LEU A 1 73 ? -7.635 5.113 14.915 1.00 98.50 73 LEU A C 1
ATOM 537 O O . LEU A 1 73 ? -7.897 4.849 16.086 1.00 98.50 73 LEU A O 1
ATOM 541 N N . VAL A 1 74 ? -8.380 4.676 13.894 1.00 98.69 74 VAL A N 1
ATOM 542 C CA . VAL A 1 74 ? -9.584 3.846 14.067 1.00 98.69 74 VAL A CA 1
ATOM 543 C C . VAL A 1 74 ? -9.247 2.505 14.725 1.00 98.69 74 VAL A C 1
ATOM 545 O O . VAL A 1 74 ? -9.926 2.099 15.666 1.00 98.69 74 VAL A O 1
ATOM 548 N N . THR A 1 75 ? -8.162 1.846 14.312 1.00 98.75 75 THR A N 1
ATOM 549 C CA . THR A 1 75 ? -7.654 0.631 14.963 1.00 98.75 75 THR A CA 1
ATOM 550 C C . THR A 1 75 ? -7.425 0.859 16.452 1.00 98.75 75 THR A C 1
ATOM 552 O O . THR A 1 75 ? -7.868 0.054 17.268 1.00 98.75 75 THR A O 1
ATOM 555 N N . VAL A 1 76 ? -6.791 1.968 16.841 1.00 98.56 76 VAL A N 1
ATOM 556 C CA . VAL A 1 76 ? -6.580 2.303 18.256 1.00 98.56 76 VAL A CA 1
ATOM 557 C C . VAL A 1 76 ? -7.900 2.605 18.970 1.00 98.56 76 VAL A C 1
ATOM 559 O O . VAL A 1 76 ? -8.089 2.131 20.087 1.00 98.56 76 VAL A O 1
ATOM 562 N N . MET A 1 77 ? -8.844 3.309 18.341 1.00 98.25 77 MET A N 1
ATOM 563 C CA . MET A 1 77 ? -10.176 3.563 18.915 1.00 98.25 77 MET A CA 1
ATOM 564 C C . MET A 1 77 ? -10.924 2.262 19.250 1.00 98.25 77 MET A C 1
ATOM 566 O O . MET A 1 77 ? -11.551 2.170 20.304 1.00 98.25 77 MET A O 1
ATOM 570 N N . LEU A 1 78 ? -10.810 1.252 18.383 1.00 98.00 78 LEU A N 1
ATOM 571 C CA . LEU A 1 78 ? -11.481 -0.044 18.518 1.00 98.00 78 LEU A CA 1
ATOM 572 C C . LEU A 1 78 ? -10.759 -1.034 19.444 1.00 98.00 78 LEU A C 1
ATOM 574 O O . LEU A 1 78 ? -11.331 -2.067 19.786 1.00 98.00 78 LEU A O 1
ATOM 578 N N . THR A 1 79 ? -9.505 -0.773 19.825 1.00 97.62 79 THR A N 1
ATOM 579 C CA . THR A 1 79 ? -8.668 -1.772 20.519 1.00 97.62 79 THR A CA 1
ATOM 580 C C . THR A 1 79 ? -7.993 -1.273 21.786 1.00 97.62 79 THR A C 1
ATOM 582 O O . THR A 1 79 ? -7.577 -2.101 22.597 1.00 97.62 79 THR A O 1
ATOM 585 N N . ALA A 1 80 ? -7.881 0.039 21.997 1.00 97.62 80 ALA A N 1
ATOM 586 C CA . ALA A 1 80 ? -7.408 0.582 23.262 1.00 97.62 80 ALA A CA 1
ATOM 587 C C . ALA A 1 80 ? -8.435 0.282 24.371 1.00 97.62 80 ALA A C 1
ATOM 589 O O . ALA A 1 80 ? -9.626 0.527 24.166 1.00 97.62 80 ALA A O 1
ATOM 590 N N . PRO A 1 81 ? -8.005 -0.240 25.532 1.00 95.88 81 PRO A N 1
ATOM 591 C CA . PRO A 1 81 ? -8.906 -0.516 26.640 1.00 95.88 81 PRO A CA 1
ATOM 592 C C . PRO A 1 81 ? -9.332 0.772 27.353 1.00 95.88 81 PRO A C 1
ATOM 594 O O . PRO A 1 81 ? -8.518 1.653 27.630 1.00 95.88 81 PRO A O 1
ATOM 597 N N . ASP A 1 82 ? -10.607 0.845 27.711 1.00 92.88 82 ASP A N 1
ATOM 598 C CA . ASP A 1 82 ? -11.144 1.778 28.690 1.00 92.88 82 ASP A CA 1
ATOM 599 C C . ASP A 1 82 ? -10.889 1.278 30.131 1.00 92.88 82 ASP A C 1
ATOM 601 O O . ASP A 1 82 ? -10.217 0.270 30.379 1.00 92.88 82 ASP A O 1
ATOM 605 N N . GLN A 1 83 ? -11.463 1.970 31.118 1.00 89.94 83 GLN A N 1
ATOM 606 C CA . GLN A 1 83 ? -11.332 1.609 32.537 1.00 89.94 83 GLN A CA 1
ATOM 607 C C . GLN A 1 83 ? -11.968 0.252 32.893 1.00 89.94 83 GLN A C 1
ATOM 609 O O . GLN A 1 83 ? -11.630 -0.326 33.924 1.00 89.94 83 GLN A O 1
ATOM 614 N N . ASN A 1 84 ? -12.871 -0.258 32.052 1.00 89.81 84 ASN A N 1
ATOM 615 C CA . ASN A 1 84 ? -13.572 -1.528 32.221 1.00 89.81 84 ASN A CA 1
ATOM 616 C C . ASN A 1 84 ? -12.977 -2.648 31.348 1.00 89.81 84 ASN A C 1
ATOM 618 O O . ASN A 1 84 ? -13.569 -3.726 31.251 1.00 89.81 84 ASN A O 1
ATOM 622 N N . ASN A 1 85 ? -11.815 -2.414 30.724 1.00 88.31 85 ASN A N 1
ATOM 623 C CA . ASN A 1 85 ? -11.179 -3.335 29.782 1.00 88.31 85 ASN A CA 1
ATOM 624 C C . ASN A 1 85 ? -12.088 -3.692 28.586 1.00 88.31 85 ASN A C 1
ATOM 626 O O . ASN A 1 85 ? -12.150 -4.847 28.145 1.00 88.31 85 ASN A O 1
ATOM 630 N N . LYS A 1 86 ? -12.819 -2.687 28.096 1.00 91.44 86 LYS A N 1
ATOM 631 C CA . LYS A 1 86 ? -13.622 -2.679 26.869 1.00 91.44 86 LYS A CA 1
ATOM 632 C C . LYS A 1 86 ? -13.026 -1.692 25.861 1.00 91.44 86 LYS A C 1
ATOM 634 O O . LYS A 1 86 ? -12.256 -0.829 26.270 1.00 91.44 86 LYS A O 1
ATOM 639 N N . PRO A 1 87 ? -13.323 -1.812 24.557 1.00 94.25 87 PRO A N 1
ATOM 640 C CA . PRO A 1 87 ? -12.856 -0.837 23.576 1.00 94.25 87 PRO A CA 1
ATOM 641 C C . PRO A 1 87 ? -13.241 0.590 23.962 1.00 94.25 87 PRO A C 1
ATOM 643 O O . PRO A 1 87 ? -14.377 0.827 24.374 1.00 94.25 87 PRO A O 1
ATOM 646 N N . LEU A 1 88 ? -12.302 1.527 23.810 1.00 93.88 88 LEU A N 1
ATOM 647 C CA . LEU A 1 88 ? -12.502 2.944 24.119 1.00 93.88 88 LEU A CA 1
ATOM 648 C C . LEU A 1 88 ? -13.688 3.548 23.348 1.00 93.88 88 LEU A C 1
ATOM 650 O O . LEU A 1 88 ? -14.376 4.421 23.872 1.00 93.88 88 LEU A O 1
ATOM 654 N N . TYR A 1 89 ? -13.923 3.066 22.127 1.00 97.12 89 TYR A N 1
ATOM 655 C CA . TYR A 1 89 ? -15.042 3.456 21.276 1.00 97.12 89 TYR A CA 1
ATOM 656 C C . TYR A 1 89 ? -15.748 2.226 20.696 1.00 97.12 89 TYR A C 1
ATOM 658 O O . TYR A 1 89 ? -15.104 1.231 20.354 1.00 97.12 89 TYR A O 1
ATOM 666 N N . ALA A 1 90 ? -17.071 2.314 20.543 1.00 98.00 90 ALA A N 1
ATOM 667 C CA . ALA A 1 90 ? -17.815 1.439 19.644 1.00 98.00 90 ALA A CA 1
ATOM 668 C C . ALA A 1 90 ? -17.681 1.949 18.198 1.00 98.00 90 ALA A C 1
ATOM 670 O O . ALA A 1 90 ? -17.357 3.117 17.963 1.00 98.00 90 ALA A O 1
ATOM 671 N N . ALA A 1 91 ? -17.970 1.106 17.207 1.00 98.19 91 ALA A N 1
ATOM 672 C CA . ALA A 1 91 ? -17.842 1.487 15.802 1.00 98.19 91 ALA A CA 1
ATOM 673 C C . ALA A 1 91 ? -18.750 2.677 15.431 1.00 98.19 91 ALA A C 1
ATOM 675 O O . ALA A 1 91 ? -18.324 3.583 14.716 1.00 98.19 91 ALA A O 1
ATOM 676 N N . LYS A 1 92 ? -19.957 2.740 16.012 1.00 98.19 92 LYS A N 1
ATOM 677 C CA . LYS A 1 92 ? -20.903 3.863 15.853 1.00 98.19 92 LYS A CA 1
ATOM 678 C C . LYS A 1 92 ? -20.373 5.218 16.343 1.00 98.19 92 LYS A C 1
ATOM 680 O O . LYS A 1 92 ? -20.891 6.261 15.958 1.00 98.19 92 LYS A O 1
ATOM 685 N N . ASP A 1 93 ? -19.352 5.222 17.200 1.00 98.38 93 ASP A N 1
ATOM 686 C CA . ASP A 1 93 ? -18.786 6.452 17.759 1.00 98.38 93 ASP A CA 1
ATOM 687 C C . ASP A 1 93 ? -17.693 7.051 16.852 1.00 98.38 93 ASP A C 1
ATOM 689 O O . ASP A 1 93 ? -17.307 8.211 17.027 1.00 98.38 93 ASP A O 1
ATOM 693 N N . ILE A 1 94 ? -17.217 6.297 15.850 1.00 98.44 94 ILE A N 1
ATOM 694 C CA . ILE A 1 94 ? -16.163 6.732 14.924 1.00 98.44 94 ILE A CA 1
ATOM 695 C C . ILE A 1 94 ? -16.629 7.942 14.111 1.00 98.44 94 ILE A C 1
ATOM 697 O O . ILE A 1 94 ? -15.970 8.979 14.114 1.00 98.44 94 ILE A O 1
ATOM 701 N N . VAL A 1 95 ? -17.772 7.857 13.427 1.00 98.56 95 VAL A N 1
ATOM 702 C CA . VAL A 1 95 ? -18.252 8.954 12.569 1.00 98.56 95 VAL A CA 1
ATOM 703 C C . VAL A 1 95 ? -18.477 10.251 13.370 1.00 98.56 95 VAL A C 1
ATOM 705 O O . VAL A 1 95 ? -17.906 11.277 12.981 1.00 98.56 95 VAL A O 1
ATOM 708 N N . PRO A 1 96 ? -19.192 10.246 14.518 1.00 98.62 96 PRO A N 1
ATOM 709 C CA . PRO A 1 96 ? -19.311 11.424 15.380 1.00 98.62 96 PRO A CA 1
ATOM 710 C C . PRO A 1 96 ? -17.962 12.013 15.805 1.00 98.62 96 PRO A C 1
ATOM 712 O O . PRO A 1 96 ? -17.782 13.233 15.767 1.00 98.62 96 PRO A O 1
ATOM 715 N N . PHE A 1 97 ? -16.991 11.162 16.153 1.00 98.38 97 PHE A N 1
ATOM 716 C CA . PHE A 1 97 ? -15.650 11.605 16.526 1.00 98.38 97 PHE A CA 1
ATOM 717 C C . PHE A 1 97 ? -14.973 12.395 15.398 1.00 98.38 97 PHE A C 1
ATOM 719 O O . PHE A 1 97 ? -14.403 13.462 15.646 1.00 98.38 97 PHE A O 1
ATOM 726 N N . TYR A 1 98 ? -15.054 11.914 14.155 1.00 98.12 98 TYR A N 1
ATOM 727 C CA . TYR A 1 98 ? -14.478 12.606 12.999 1.00 98.12 98 TYR A CA 1
ATOM 728 C C . TYR A 1 98 ? -15.205 13.920 12.696 1.00 98.12 98 TYR A C 1
ATOM 730 O O . TYR A 1 98 ? -14.549 14.945 12.490 1.00 98.12 98 TYR A O 1
ATOM 738 N N . LEU A 1 99 ? -16.542 13.921 12.728 1.00 98.00 99 LEU A N 1
ATOM 739 C CA . LEU A 1 99 ? -17.353 15.123 12.506 1.00 98.00 99 LEU A CA 1
ATOM 740 C C . LEU A 1 99 ? -17.000 16.243 13.495 1.00 98.00 99 LEU A C 1
ATOM 742 O O . LEU A 1 99 ? -16.916 17.412 13.111 1.00 98.00 99 LEU A O 1
ATOM 746 N N . GLU A 1 100 ? -16.730 15.891 14.753 1.00 97.69 100 GLU A N 1
ATOM 747 C CA . GLU A 1 100 ? -16.351 16.859 15.777 1.00 97.69 100 GLU A CA 1
ATOM 748 C C . GLU A 1 100 ? -14.891 17.334 15.647 1.00 97.69 100 GLU A C 1
ATOM 750 O O . GLU A 1 100 ? -14.592 18.527 15.796 1.00 97.69 100 GLU A O 1
ATOM 755 N N . ASN A 1 101 ? -13.956 16.410 15.413 1.00 97.69 101 ASN A N 1
ATOM 756 C CA . ASN A 1 101 ? -12.529 16.680 15.592 1.00 97.69 101 ASN A CA 1
ATOM 757 C C . ASN A 1 101 ? -11.809 17.076 14.299 1.00 97.69 101 ASN A C 1
ATOM 759 O O . ASN A 1 101 ? -10.891 17.901 14.351 1.00 97.69 101 ASN A O 1
ATOM 763 N N . CYS A 1 102 ? -12.227 16.588 13.127 1.00 95.69 102 CYS A N 1
ATOM 764 C CA . CYS A 1 102 ? -11.566 16.916 11.859 1.00 95.69 102 CYS A CA 1
ATOM 765 C C . CYS A 1 102 ? -11.522 18.421 11.550 1.00 95.69 102 CYS A C 1
ATOM 767 O O . CYS A 1 102 ? -10.453 18.887 11.152 1.00 95.69 102 CYS A O 1
ATOM 769 N N . PRO A 1 103 ? -12.578 19.228 11.785 1.00 95.44 103 PRO A N 1
ATOM 770 C CA . PRO A 1 103 ? -12.506 20.678 11.575 1.00 95.44 103 PRO A CA 1
ATOM 771 C C . PRO A 1 103 ? -11.474 21.384 12.471 1.00 95.44 103 PRO A C 1
ATOM 773 O O . PRO A 1 103 ? -10.962 22.450 12.120 1.00 95.44 103 PRO A O 1
ATOM 776 N N . LYS A 1 104 ? -11.154 20.800 13.635 1.00 94.81 104 LYS A N 1
ATOM 777 C CA . LYS A 1 104 ? -10.174 21.326 14.600 1.00 94.81 104 LYS A CA 1
ATOM 778 C C . LYS A 1 104 ? -8.747 20.868 14.271 1.00 94.81 104 LYS A C 1
ATOM 780 O O . LYS A 1 104 ? -7.814 21.644 14.482 1.00 94.81 104 LYS A O 1
ATOM 785 N N . ILE A 1 105 ? -8.591 19.653 13.736 1.00 92.44 105 ILE A N 1
ATOM 786 C CA . ILE A 1 105 ? -7.321 19.102 13.233 1.00 92.44 105 ILE A CA 1
ATOM 787 C C . ILE A 1 105 ? -6.921 19.820 11.936 1.00 92.44 105 ILE A C 1
ATOM 789 O O . ILE A 1 105 ? -5.847 20.412 11.847 1.00 92.44 105 ILE A O 1
ATOM 793 N N . PHE A 1 106 ? -7.824 19.844 10.955 1.00 91.69 106 PHE A N 1
ATOM 794 C CA . PHE A 1 106 ? -7.613 20.407 9.624 1.00 91.69 106 PHE A CA 1
ATOM 795 C C . PHE A 1 106 ? -8.323 21.755 9.479 1.00 91.69 106 PHE A C 1
ATOM 797 O O . PHE A 1 106 ? -9.224 21.925 8.654 1.00 91.69 106 PHE A O 1
ATOM 804 N N . LYS A 1 107 ? -7.930 22.740 10.298 1.00 86.94 107 LYS A N 1
ATOM 805 C CA . LYS A 1 107 ? -8.549 24.077 10.291 1.00 86.94 107 LYS A CA 1
ATOM 806 C C . LYS A 1 107 ? -8.472 24.716 8.904 1.00 86.94 107 LYS A C 1
ATOM 808 O O . LYS A 1 107 ? -7.393 25.084 8.434 1.00 86.94 107 LYS A O 1
ATOM 813 N N . GLN A 1 108 ? -9.630 24.881 8.268 1.00 81.94 108 GLN A N 1
ATOM 814 C CA . GLN A 1 108 ? -9.733 25.483 6.943 1.00 81.94 108 GLN A CA 1
ATOM 815 C C . GLN A 1 108 ? -9.459 26.990 7.023 1.00 81.94 108 GLN A C 1
ATOM 817 O O . GLN A 1 108 ? -10.117 27.725 7.758 1.00 81.94 108 GLN A O 1
ATOM 822 N N . ILE A 1 109 ? -8.468 27.462 6.264 1.00 73.62 109 ILE A N 1
ATOM 823 C CA . ILE A 1 109 ? -8.118 28.887 6.199 1.00 73.62 109 ILE A CA 1
ATOM 824 C C . ILE A 1 109 ? -9.113 29.586 5.265 1.00 73.62 109 ILE A C 1
ATOM 826 O O . ILE A 1 109 ? -9.074 29.367 4.052 1.00 73.62 109 ILE A O 1
ATOM 830 N N . GLY A 1 110 ? -9.982 30.426 5.834 1.00 67.44 110 GLY A N 1
ATOM 831 C CA . GLY A 1 110 ? -10.969 31.243 5.118 1.00 67.44 110 GLY A CA 1
ATOM 832 C C . GLY A 1 110 ? -10.728 32.754 5.251 1.00 67.44 110 GLY A C 1
ATOM 833 O O . GLY A 1 110 ? -9.883 33.195 6.028 1.00 67.44 110 GLY A O 1
ATOM 834 N N . GLY A 1 111 ? -11.475 33.555 4.483 1.00 71.94 111 GLY A N 1
ATOM 835 C CA . GLY A 1 111 ? -11.449 35.026 4.527 1.00 71.94 111 GLY A CA 1
ATOM 836 C C . GLY A 1 111 ? -10.730 35.707 3.345 1.00 71.94 111 GLY A C 1
ATOM 837 O O . GLY A 1 111 ? -10.095 35.034 2.530 1.00 71.94 111 GLY A O 1
ATOM 838 N N . PRO A 1 112 ? -10.803 37.051 3.243 1.00 57.16 112 PRO A N 1
ATOM 839 C CA . PRO A 1 112 ? -10.347 37.817 2.072 1.00 57.16 112 PRO A CA 1
ATOM 840 C C . PRO A 1 112 ? -8.834 37.737 1.795 1.00 57.16 112 PRO A C 1
ATOM 842 O O . PRO A 1 112 ? -8.401 38.040 0.689 1.00 57.16 112 PRO A O 1
ATOM 845 N N . PHE A 1 113 ? -8.031 37.281 2.763 1.00 64.50 113 PHE A N 1
ATOM 846 C CA . PHE A 1 113 ? -6.577 37.107 2.627 1.00 64.50 113 PHE A CA 1
ATOM 847 C C . PHE A 1 113 ? -6.127 35.636 2.628 1.00 64.50 113 PHE A C 1
ATOM 849 O O . PHE A 1 113 ? -4.928 35.356 2.693 1.00 64.50 113 PHE A O 1
ATOM 856 N N . ALA A 1 114 ? -7.058 34.679 2.538 1.00 72.06 114 ALA A N 1
ATOM 857 C CA . ALA A 1 114 ? -6.755 33.250 2.641 1.00 72.06 114 ALA A CA 1
ATOM 858 C C . ALA A 1 114 ? -5.719 32.770 1.609 1.00 72.06 114 ALA A C 1
ATOM 860 O O . ALA A 1 114 ? -4.853 31.966 1.948 1.00 72.06 114 ALA A O 1
ATOM 861 N N . GLY A 1 115 ? -5.759 33.292 0.377 1.00 62.28 115 GLY A N 1
ATOM 862 C CA . GLY A 1 115 ? -4.794 32.943 -0.673 1.00 62.28 115 GLY A CA 1
ATOM 863 C C . GLY A 1 115 ? -3.351 33.318 -0.318 1.00 62.28 115 GLY A C 1
ATOM 864 O O . GLY A 1 115 ? -2.443 32.514 -0.509 1.00 62.28 115 GLY A O 1
ATOM 865 N N . ILE A 1 116 ? -3.145 34.496 0.283 1.00 66.56 116 ILE A N 1
ATOM 866 C CA . ILE A 1 116 ? -1.818 34.975 0.706 1.00 66.56 116 ILE A CA 1
ATOM 867 C C . ILE A 1 116 ? -1.298 34.141 1.882 1.00 66.56 116 ILE A C 1
ATOM 869 O O . ILE A 1 116 ? -0.138 33.736 1.892 1.00 66.56 116 ILE A O 1
ATOM 873 N N . ILE A 1 117 ? -2.162 33.831 2.854 1.00 66.88 117 ILE A N 1
ATOM 874 C CA . ILE A 1 117 ? -1.794 33.015 4.020 1.00 66.88 117 ILE A CA 1
ATOM 875 C C . ILE A 1 117 ? -1.433 31.586 3.593 1.00 66.88 117 ILE A C 1
ATOM 877 O O . ILE A 1 117 ? -0.447 31.037 4.084 1.00 66.88 117 ILE A O 1
ATOM 881 N N . LYS A 1 118 ? -2.196 30.989 2.665 1.00 66.69 118 LYS A N 1
ATOM 882 C CA . LYS A 1 118 ? -1.895 29.662 2.105 1.00 66.69 118 LYS A CA 1
ATOM 883 C C . LYS A 1 118 ? -0.545 29.652 1.384 1.00 66.69 118 LYS A C 1
ATOM 885 O O . LYS A 1 118 ? 0.238 28.738 1.614 1.00 66.69 118 LYS A O 1
ATOM 890 N N . LEU A 1 119 ? -0.249 30.682 0.585 1.00 63.81 119 LEU A N 1
ATOM 891 C CA . LEU A 1 119 ? 1.030 30.806 -0.119 1.00 63.81 119 LEU A CA 1
ATOM 892 C C . LEU A 1 119 ? 2.217 30.939 0.849 1.00 63.81 119 LEU A C 1
ATOM 894 O O . LEU A 1 119 ? 3.220 30.254 0.682 1.00 63.81 119 LEU A O 1
ATOM 898 N N . LEU A 1 120 ? 2.096 31.777 1.884 1.00 60.94 120 LEU A N 1
ATOM 899 C CA . LEU A 1 120 ? 3.149 31.942 2.893 1.00 60.94 120 LEU A CA 1
ATOM 900 C C . LEU A 1 120 ? 3.382 30.662 3.707 1.00 60.94 120 LEU A C 1
ATOM 902 O O . LEU A 1 120 ? 4.530 30.314 3.967 1.00 60.94 120 LEU A O 1
ATOM 906 N N . LYS A 1 121 ? 2.316 29.939 4.079 1.00 65.50 121 LYS A N 1
ATOM 907 C CA . LYS A 1 121 ? 2.435 28.652 4.783 1.00 65.50 121 LYS A CA 1
ATOM 908 C C . LYS A 1 121 ? 3.049 27.555 3.919 1.00 65.50 121 LYS A C 1
ATOM 910 O O . LYS A 1 121 ? 3.854 26.792 4.428 1.00 65.50 121 LYS A O 1
ATOM 915 N N . ALA A 1 122 ? 2.730 27.500 2.627 1.00 62.91 122 ALA A N 1
ATOM 916 C CA . ALA A 1 122 ? 3.328 26.524 1.712 1.00 62.91 122 ALA A CA 1
ATOM 917 C C . ALA A 1 122 ? 4.858 26.675 1.586 1.00 62.91 122 ALA A C 1
ATOM 919 O O . ALA A 1 122 ? 5.543 25.724 1.227 1.00 62.91 122 ALA A O 1
ATOM 920 N N . LEU A 1 123 ? 5.398 27.859 1.901 1.00 61.81 123 LEU A N 1
ATOM 921 C CA . LEU A 1 123 ? 6.838 28.130 1.926 1.00 61.81 123 LEU A CA 1
ATOM 922 C C . LEU A 1 123 ? 7.487 27.855 3.296 1.00 61.81 123 LEU A C 1
ATOM 924 O O . LEU A 1 123 ? 8.713 27.857 3.391 1.00 61.81 123 LEU A O 1
ATOM 928 N N . VAL A 1 124 ? 6.696 27.648 4.357 1.00 64.19 124 VAL A N 1
ATOM 929 C CA . VAL A 1 124 ? 7.173 27.559 5.746 1.00 64.19 124 VAL A CA 1
ATOM 930 C C . VAL A 1 124 ? 6.468 26.411 6.481 1.00 64.19 124 VAL A C 1
ATOM 932 O O . VAL A 1 124 ? 5.451 26.608 7.144 1.00 64.19 124 VAL A O 1
ATOM 935 N N . GLY A 1 125 ? 7.064 25.217 6.417 1.00 71.75 125 GLY A N 1
ATOM 936 C CA . GLY A 1 125 ? 6.648 24.050 7.206 1.00 71.75 125 GLY A CA 1
ATOM 937 C C . GLY A 1 125 ? 5.404 23.311 6.679 1.00 71.75 125 GLY A C 1
ATOM 938 O O . GLY A 1 125 ? 4.950 23.572 5.567 1.00 71.75 125 GLY A O 1
ATOM 939 N N . PRO A 1 126 ? 4.878 22.337 7.446 1.00 79.31 126 PRO A N 1
ATOM 940 C CA . PRO A 1 126 ? 3.697 21.563 7.061 1.00 79.31 126 PRO A CA 1
ATOM 941 C C . PRO A 1 126 ? 2.415 22.412 7.066 1.00 79.31 126 PRO A C 1
ATOM 943 O O . PRO A 1 126 ? 2.311 23.421 7.770 1.00 79.31 126 PRO A O 1
ATOM 946 N N . LYS A 1 127 ? 1.400 21.975 6.309 1.00 81.00 127 LYS A N 1
ATOM 947 C CA . LYS A 1 127 ? 0.098 22.656 6.177 1.00 81.00 127 LYS A CA 1
ATOM 948 C C . LYS A 1 127 ? -0.612 22.847 7.526 1.00 81.00 127 LYS A C 1
ATOM 950 O O . LYS A 1 127 ? -1.243 23.890 7.752 1.00 81.00 127 LYS A O 1
ATOM 955 N N . TYR A 1 128 ? -0.464 21.877 8.428 1.00 86.94 128 TYR A N 1
ATOM 956 C CA . TYR A 1 128 ? -1.038 21.846 9.772 1.00 86.9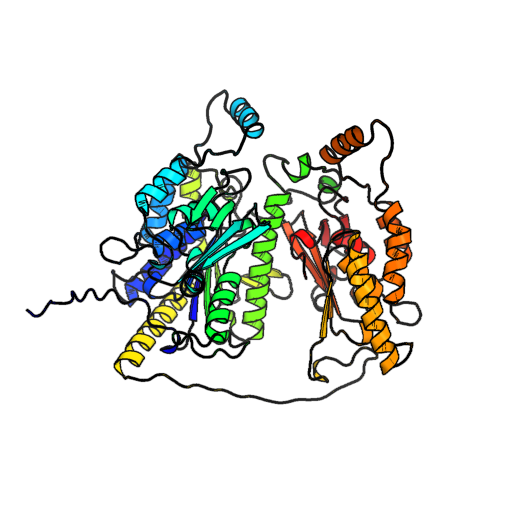4 128 TYR A CA 1
ATOM 957 C C . TYR A 1 128 ? 0.055 21.639 10.831 1.00 86.94 128 TYR A C 1
ATOM 959 O O . TYR A 1 128 ? 1.048 20.960 10.591 1.00 86.94 128 TYR A O 1
ATOM 967 N N . ASP A 1 129 ? -0.122 22.221 12.023 1.00 87.88 129 ASP A N 1
ATOM 968 C CA . ASP A 1 129 ? 0.885 22.163 13.098 1.00 87.88 129 ASP A CA 1
ATOM 969 C C . ASP A 1 129 ? 0.825 20.882 13.949 1.00 87.88 129 ASP A C 1
ATOM 971 O O . ASP A 1 129 ? 1.722 20.640 14.754 1.00 87.88 129 ASP A O 1
ATOM 975 N N . GLY A 1 130 ? -0.234 20.080 13.795 1.00 91.38 130 GLY A N 1
ATOM 976 C CA . GLY A 1 130 ? -0.453 18.831 14.526 1.00 91.38 130 GLY A CA 1
ATOM 977 C C . GLY A 1 130 ? -0.719 18.977 16.029 1.00 91.38 130 GLY A C 1
ATOM 978 O O . GLY A 1 130 ? -0.914 17.965 16.700 1.00 91.38 130 GLY A O 1
ATOM 979 N N . LYS A 1 131 ? -0.771 20.197 16.585 1.00 94.69 131 LYS A N 1
ATOM 980 C CA . LYS A 1 131 ? -0.868 20.406 18.044 1.00 94.69 131 LYS A CA 1
ATOM 981 C C . LYS A 1 131 ? -2.167 19.867 18.623 1.00 94.69 131 LYS A C 1
ATOM 983 O O . LYS A 1 131 ? -2.139 19.139 19.608 1.00 94.69 131 LYS A O 1
ATOM 988 N N . TYR A 1 132 ? -3.287 20.174 17.969 1.00 96.44 132 TYR A N 1
ATOM 989 C CA . TYR A 1 132 ? -4.598 19.701 18.409 1.00 96.44 132 TYR A CA 1
ATOM 990 C C . TYR A 1 132 ? -4.698 18.172 18.359 1.00 96.44 132 TYR A C 1
ATOM 992 O O . TYR A 1 132 ? -5.184 17.566 19.307 1.00 96.44 132 TYR A O 1
ATOM 1000 N N . LEU A 1 133 ? -4.189 17.542 17.290 1.00 96.38 133 LEU A N 1
ATOM 1001 C CA . LEU A 1 133 ? -4.159 16.081 17.179 1.00 96.38 133 LEU A CA 1
ATOM 1002 C C . LEU A 1 133 ? -3.339 15.467 18.322 1.00 96.38 133 LEU A C 1
ATOM 1004 O O . LEU A 1 133 ? -3.818 14.551 18.981 1.00 96.38 133 LEU A O 1
ATOM 1008 N N . LYS A 1 134 ? -2.147 16.014 18.599 1.00 97.25 134 LYS A N 1
ATOM 1009 C CA . LYS A 1 134 ? -1.277 15.583 19.702 1.00 97.25 134 LYS A CA 1
ATOM 1010 C C . LYS A 1 134 ? -1.951 15.692 21.062 1.00 97.25 134 LYS A C 1
ATOM 1012 O O . LYS A 1 134 ? -1.920 14.728 21.821 1.00 97.25 134 LYS A O 1
ATOM 1017 N N . GLU A 1 135 ? -2.557 16.831 21.372 1.00 97.88 135 GLU A N 1
ATOM 1018 C CA . GLU A 1 135 ? -3.298 17.026 22.621 1.00 97.88 135 GLU A CA 1
ATOM 1019 C C . GLU A 1 135 ? -4.468 16.040 22.736 1.00 97.88 135 GLU A C 1
ATOM 1021 O O . GLU A 1 135 ? -4.612 15.387 23.769 1.00 97.88 135 GLU A O 1
ATOM 1026 N N . LEU A 1 136 ? -5.244 15.869 21.660 1.00 97.62 136 LEU A N 1
ATOM 1027 C CA . LEU A 1 136 ? -6.400 14.974 21.619 1.00 97.62 136 LEU A CA 1
ATOM 1028 C C . LEU A 1 136 ? -6.007 13.516 21.890 1.00 97.62 136 LEU A C 1
ATOM 1030 O O . LEU A 1 136 ? -6.521 12.912 22.829 1.00 97.62 136 LEU A O 1
ATOM 1034 N N . VAL A 1 137 ? -5.068 12.953 21.119 1.00 97.06 137 VAL A N 1
ATOM 1035 C CA . VAL A 1 137 ? -4.684 11.537 21.273 1.00 97.06 137 VAL A CA 1
ATOM 1036 C C . VAL A 1 137 ? -3.947 11.278 22.586 1.00 97.06 137 VAL A C 1
ATOM 1038 O O . VAL A 1 137 ? -4.140 10.230 23.195 1.00 97.06 137 VAL A O 1
ATOM 1041 N N . THR A 1 138 ? -3.151 12.238 23.072 1.00 96.94 138 THR A N 1
ATOM 1042 C CA . THR A 1 138 ? -2.470 12.115 24.372 1.00 96.94 138 THR A CA 1
ATOM 1043 C C . THR A 1 138 ? -3.478 12.141 25.521 1.00 96.94 138 THR A C 1
ATOM 1045 O O . THR A 1 138 ? -3.351 11.365 26.464 1.00 96.94 138 THR A O 1
ATOM 1048 N N . SER A 1 139 ? -4.502 12.998 25.441 1.00 96.56 139 SER A N 1
ATOM 1049 C CA . SER A 1 139 ? -5.557 13.075 26.457 1.00 96.56 139 SER A CA 1
ATOM 1050 C C . SER A 1 139 ? -6.439 11.827 26.488 1.00 96.56 139 SER A C 1
ATOM 1052 O O . SER A 1 139 ? -6.856 11.426 27.569 1.00 96.56 139 SER A O 1
ATOM 1054 N N . LEU A 1 140 ? -6.756 11.244 25.328 1.00 96.31 140 LEU A N 1
ATOM 1055 C CA . LEU A 1 140 ? -7.621 10.063 25.238 1.00 96.31 140 LEU A CA 1
ATOM 1056 C C . LEU A 1 140 ? -6.907 8.782 25.671 1.00 96.31 140 LEU A C 1
ATOM 1058 O O . LEU A 1 140 ? -7.492 7.956 26.362 1.00 96.31 140 LEU A O 1
ATOM 1062 N N . LEU A 1 141 ? -5.647 8.617 25.265 1.00 97.06 141 LEU A N 1
ATOM 1063 C CA . LEU A 1 141 ? -4.917 7.360 25.443 1.00 97.06 141 LEU A CA 1
ATOM 1064 C C . LEU A 1 141 ? -4.044 7.358 26.699 1.00 97.06 141 LEU A C 1
ATOM 1066 O O . LEU A 1 141 ? -3.647 6.287 27.162 1.00 97.06 141 LEU A O 1
ATOM 1070 N N . GLY A 1 142 ? -3.739 8.531 27.264 1.00 95.25 142 GLY A N 1
ATOM 1071 C CA . GLY A 1 142 ? -2.861 8.659 28.421 1.00 95.25 142 GLY A CA 1
ATOM 1072 C C . GLY A 1 142 ? -1.528 7.953 28.172 1.00 95.25 142 GLY A C 1
ATOM 1073 O O . GLY A 1 142 ? -0.862 8.204 27.171 1.00 95.25 142 GLY A O 1
ATOM 1074 N N . THR A 1 143 ? -1.169 7.036 29.070 1.00 95.88 143 THR A N 1
ATOM 1075 C CA . THR A 1 143 ? 0.057 6.226 28.986 1.00 95.88 143 THR A CA 1
ATOM 1076 C C . THR A 1 143 ? -0.180 4.813 28.447 1.00 95.88 143 THR A C 1
ATOM 1078 O O . THR A 1 143 ? 0.657 3.936 28.661 1.00 95.88 143 THR A O 1
ATOM 1081 N N . THR A 1 144 ? -1.330 4.558 27.816 1.00 97.75 144 THR A N 1
ATOM 1082 C CA . THR A 1 144 ? -1.683 3.230 27.292 1.00 97.75 144 THR A CA 1
ATOM 1083 C C . THR A 1 144 ? -0.691 2.811 26.215 1.00 97.75 144 THR A C 1
ATOM 1085 O O . THR A 1 144 ? -0.409 3.571 25.286 1.00 97.75 144 THR A O 1
ATOM 1088 N N . LYS A 1 145 ? -0.161 1.596 26.339 1.00 97.56 145 LYS A N 1
ATOM 1089 C CA . LYS A 1 145 ? 0.848 1.022 25.449 1.00 97.56 145 LYS A CA 1
ATOM 1090 C C . LYS A 1 145 ? 0.285 0.007 24.462 1.00 97.56 145 LYS A C 1
ATOM 1092 O O . LYS A 1 145 ? -0.807 -0.525 24.652 1.00 97.56 145 LYS A O 1
ATOM 1097 N N . LEU A 1 146 ? 1.076 -0.295 23.434 1.00 96.88 146 LEU A N 1
ATOM 1098 C CA . LEU A 1 146 ? 0.779 -1.293 22.407 1.00 96.88 146 LEU A CA 1
ATOM 1099 C C . LEU A 1 146 ? 0.395 -2.663 22.993 1.00 96.88 146 LEU A C 1
ATOM 1101 O O . LEU A 1 146 ? -0.606 -3.248 22.583 1.00 96.88 146 LEU A O 1
ATOM 1105 N N . SER A 1 147 ? 1.126 -3.144 24.000 1.00 94.69 147 SER A N 1
ATOM 1106 C CA . SER A 1 147 ? 0.861 -4.418 24.688 1.00 94.69 147 SER A CA 1
ATOM 1107 C C . SER A 1 147 ? -0.492 -4.499 25.400 1.00 94.69 147 SER A C 1
ATOM 1109 O O . SER A 1 147 ? -0.960 -5.596 25.714 1.00 94.69 147 SER A O 1
ATOM 1111 N N . GLN A 1 148 ? -1.124 -3.353 25.667 1.00 94.94 148 GLN A N 1
ATOM 1112 C CA . GLN A 1 148 ? -2.396 -3.262 26.382 1.00 94.94 148 GLN A CA 1
ATOM 1113 C C . GLN A 1 148 ? -3.612 -3.327 25.451 1.00 94.94 148 GLN A C 1
ATOM 1115 O O . GLN A 1 148 ? -4.738 -3.334 25.940 1.00 94.94 148 GLN A O 1
ATOM 1120 N N . THR A 1 149 ? -3.406 -3.387 24.134 1.00 95.50 149 THR A N 1
ATOM 1121 C CA . THR A 1 149 ? -4.488 -3.554 23.154 1.00 95.50 149 THR A CA 1
ATOM 1122 C C . THR A 1 149 ? -5.321 -4.818 23.427 1.00 95.50 149 THR A C 1
ATOM 1124 O O . THR A 1 149 ? -4.823 -5.842 23.909 1.00 95.50 149 THR A O 1
ATOM 1127 N N . LEU A 1 150 ? -6.630 -4.727 23.175 1.00 91.00 150 LEU A N 1
ATOM 1128 C CA . LEU A 1 150 ? -7.609 -5.779 23.482 1.00 91.00 150 LEU A CA 1
ATOM 1129 C C . LEU A 1 150 ? -7.539 -6.974 22.525 1.00 91.00 150 LEU A C 1
ATOM 1131 O O . LEU A 1 150 ? -7.844 -8.097 22.922 1.00 91.00 150 LEU A O 1
ATOM 1135 N N . THR A 1 151 ? -7.095 -6.728 21.296 1.00 90.62 151 THR A N 1
ATOM 1136 C CA . THR A 1 151 ? -6.742 -7.734 20.291 1.00 90.62 151 THR A CA 1
ATOM 1137 C C . THR A 1 151 ? -5.410 -7.340 19.653 1.00 90.62 151 THR A C 1
ATOM 1139 O O . THR A 1 151 ? -4.873 -6.269 19.949 1.00 90.62 151 THR A O 1
ATOM 1142 N N . ASN A 1 152 ? -4.845 -8.191 18.800 1.00 93.25 152 ASN A N 1
ATOM 1143 C CA . ASN A 1 152 ? -3.593 -7.851 18.140 1.00 93.25 152 ASN A CA 1
ATOM 1144 C C . ASN A 1 152 ? -3.812 -6.701 17.160 1.00 93.25 152 ASN A C 1
ATOM 1146 O O . ASN A 1 152 ? -4.805 -6.668 16.433 1.00 93.25 152 ASN A O 1
ATOM 1150 N N . VAL A 1 153 ? -2.859 -5.774 17.110 1.00 96.81 153 VAL A N 1
ATOM 1151 C CA . VAL A 1 153 ? -2.888 -4.688 16.132 1.00 96.81 153 VAL A CA 1
ATOM 1152 C C . VAL A 1 153 ? -1.637 -4.673 15.281 1.00 96.81 153 VAL A C 1
ATOM 1154 O O . VAL A 1 153 ? -0.576 -5.114 15.725 1.00 96.81 153 VAL A O 1
ATOM 1157 N N . VAL A 1 154 ? -1.777 -4.155 14.062 1.00 98.06 154 VAL A N 1
ATOM 1158 C CA . VAL A 1 154 ? -0.678 -3.921 13.120 1.00 98.06 154 VAL A CA 1
ATOM 1159 C C . VAL A 1 154 ? -0.831 -2.516 12.542 1.00 98.06 154 VAL A C 1
ATOM 1161 O O . VAL A 1 154 ? -1.752 -2.249 11.773 1.00 98.06 154 VAL A O 1
ATOM 1164 N N . ILE A 1 155 ? 0.059 -1.604 12.934 1.00 98.44 155 ILE A N 1
ATOM 1165 C CA . ILE A 1 155 ? 0.006 -0.192 12.538 1.00 98.44 155 ILE A CA 1
ATOM 1166 C C . ILE A 1 155 ? 1.343 0.209 11.897 1.00 98.44 155 ILE A C 1
ATOM 1168 O O . ILE A 1 155 ? 2.345 0.362 12.604 1.00 98.44 155 ILE A O 1
ATOM 1172 N N . PRO A 1 156 ? 1.399 0.363 10.562 1.00 97.31 156 PRO A N 1
ATOM 1173 C CA . PRO A 1 156 ? 2.600 0.817 9.870 1.00 97.31 156 PRO A CA 1
ATOM 1174 C C . PRO A 1 156 ? 2.941 2.287 10.148 1.00 97.31 156 PRO A C 1
ATOM 1176 O O . PRO A 1 156 ? 2.071 3.137 10.342 1.00 97.31 156 PRO A O 1
ATOM 1179 N N . SER A 1 157 ? 4.231 2.595 10.095 1.00 96.94 157 SER A N 1
ATOM 1180 C CA . SER A 1 157 ? 4.818 3.938 10.032 1.00 96.94 157 SER A CA 1
ATOM 1181 C C . SER A 1 157 ? 6.132 3.866 9.243 1.00 96.94 157 SER A C 1
ATOM 1183 O O . SER A 1 157 ? 6.589 2.770 8.903 1.00 96.94 157 SER A O 1
ATOM 1185 N N . PHE A 1 158 ? 6.761 5.003 8.956 1.00 94.81 158 PHE A N 1
ATOM 1186 C CA . PHE A 1 158 ? 8.071 5.031 8.304 1.00 94.81 158 PHE A CA 1
ATOM 1187 C C . PHE A 1 158 ? 9.053 5.891 9.096 1.00 94.81 158 PHE A C 1
ATOM 1189 O O . PHE A 1 158 ? 8.766 7.051 9.385 1.00 94.81 158 PHE A O 1
ATOM 1196 N N . ASP A 1 159 ? 10.214 5.340 9.451 1.00 95.44 159 ASP A N 1
ATOM 1197 C CA . ASP A 1 159 ? 11.233 6.069 10.200 1.00 95.44 159 ASP A CA 1
ATOM 1198 C C . ASP A 1 159 ? 12.235 6.728 9.244 1.00 95.44 159 ASP A C 1
ATOM 1200 O O . ASP A 1 159 ? 12.996 6.060 8.543 1.00 95.44 159 ASP A O 1
ATOM 1204 N N . ILE A 1 160 ? 12.253 8.061 9.226 1.00 94.00 160 ILE A N 1
ATOM 1205 C CA . ILE A 1 160 ? 13.077 8.851 8.298 1.00 94.00 160 ILE A CA 1
ATOM 1206 C C . ILE A 1 160 ? 14.551 8.927 8.705 1.00 94.00 160 ILE A C 1
ATOM 1208 O O . ILE A 1 160 ? 15.385 9.354 7.910 1.00 94.00 160 ILE A O 1
ATOM 1212 N N . LYS A 1 161 ? 14.895 8.542 9.938 1.00 91.81 161 LYS A N 1
ATOM 1213 C CA . LYS A 1 161 ? 16.288 8.505 10.395 1.00 91.81 161 LYS A CA 1
ATOM 1214 C C . LYS A 1 161 ? 16.960 7.211 9.948 1.00 91.81 161 LYS A C 1
ATOM 1216 O O . LYS A 1 161 ? 18.114 7.233 9.529 1.00 91.81 161 LYS A O 1
ATOM 1221 N N . THR A 1 162 ? 16.241 6.096 10.031 1.00 91.25 162 THR A N 1
ATOM 1222 C CA . THR A 1 162 ? 16.717 4.773 9.594 1.00 91.25 162 THR A CA 1
ATOM 1223 C C . THR A 1 162 ? 16.381 4.463 8.135 1.00 91.25 162 THR A C 1
ATOM 1225 O O . THR A 1 162 ? 16.982 3.558 7.562 1.00 91.25 162 THR A O 1
ATOM 1228 N N . MET A 1 163 ? 15.475 5.234 7.521 1.00 89.00 163 MET A N 1
ATOM 1229 C CA . MET A 1 163 ? 14.941 5.011 6.172 1.00 89.00 163 MET A CA 1
ATOM 1230 C C . MET A 1 163 ? 14.348 3.606 6.013 1.00 89.00 163 MET A C 1
ATOM 1232 O O . MET A 1 163 ? 14.618 2.914 5.030 1.00 89.00 163 MET A O 1
ATOM 1236 N N . GLN A 1 164 ? 13.573 3.172 7.010 1.00 88.50 164 GLN A N 1
ATOM 1237 C CA . GLN A 1 164 ? 12.936 1.856 7.062 1.00 88.50 164 GLN A CA 1
ATOM 1238 C C . GLN A 1 164 ? 11.488 1.965 7.563 1.00 88.50 164 GLN A C 1
ATOM 1240 O O . GLN A 1 164 ? 11.188 2.822 8.402 1.00 88.50 164 GLN A O 1
ATOM 1245 N N . PRO A 1 165 ? 10.585 1.080 7.105 1.00 91.94 165 PRO A N 1
ATOM 1246 C CA . PRO A 1 165 ? 9.269 0.954 7.708 1.00 91.94 165 PRO A CA 1
ATOM 1247 C C . PRO A 1 165 ? 9.391 0.477 9.161 1.00 91.94 165 PRO A C 1
ATOM 1249 O O . PRO A 1 165 ? 10.196 -0.395 9.492 1.00 91.94 165 PRO A O 1
ATOM 1252 N N . VAL A 1 166 ? 8.556 1.034 10.033 1.00 95.50 166 VAL A N 1
ATOM 1253 C CA . VAL A 1 166 ? 8.396 0.595 11.421 1.00 95.50 166 VAL A CA 1
ATOM 1254 C C . VAL A 1 166 ? 6.965 0.109 11.583 1.00 95.50 166 VAL A C 1
ATOM 1256 O O . VAL A 1 166 ? 6.021 0.898 11.533 1.00 95.50 166 VAL A O 1
ATOM 1259 N N . ILE A 1 167 ? 6.809 -1.203 11.752 1.00 96.25 167 ILE A N 1
ATOM 1260 C CA . ILE A 1 167 ? 5.510 -1.850 11.937 1.00 96.25 167 ILE A CA 1
ATOM 1261 C C . ILE A 1 167 ? 5.262 -2.014 13.434 1.00 96.25 167 ILE A C 1
ATOM 1263 O O . ILE A 1 167 ? 5.922 -2.816 14.091 1.00 96.25 167 ILE A O 1
ATOM 1267 N N . PHE A 1 168 ? 4.317 -1.258 13.989 1.00 97.25 168 PHE A N 1
ATOM 1268 C CA . PHE A 1 168 ? 3.889 -1.443 15.372 1.00 97.25 168 PHE A CA 1
ATOM 1269 C C . PHE A 1 168 ? 2.915 -2.612 15.439 1.00 97.25 168 PHE A C 1
ATOM 1271 O O . PHE A 1 168 ? 1.739 -2.477 15.109 1.00 97.25 168 PHE A O 1
ATOM 1278 N N . SER A 1 169 ? 3.445 -3.769 15.825 1.00 94.56 169 SER A N 1
ATOM 1279 C CA . SER A 1 169 ? 2.727 -5.038 15.895 1.00 94.56 169 SER A CA 1
ATOM 1280 C C . SER A 1 169 ? 2.677 -5.538 17.337 1.00 94.56 169 SER A C 1
ATOM 1282 O O . SER A 1 169 ? 3.728 -5.736 17.957 1.00 94.56 169 SER A O 1
ATOM 1284 N N . SER A 1 170 ? 1.480 -5.800 17.878 1.00 90.50 170 SER A N 1
ATOM 1285 C CA . SER A 1 170 ? 1.348 -6.423 19.212 1.00 90.50 170 SER A CA 1
ATOM 1286 C C . SER A 1 170 ? 2.059 -7.782 19.265 1.00 90.50 170 SER A C 1
ATOM 1288 O O . SER A 1 170 ? 2.599 -8.167 20.301 1.00 90.50 170 SER A O 1
ATOM 1290 N N . PHE A 1 171 ? 2.153 -8.471 18.124 1.00 85.19 171 PHE A N 1
ATOM 1291 C CA . PHE A 1 171 ? 2.856 -9.744 17.991 1.00 85.19 171 PHE A CA 1
ATOM 1292 C C . PHE A 1 171 ? 4.385 -9.642 18.119 1.00 85.19 171 PHE A C 1
ATOM 1294 O O . PHE A 1 171 ? 5.067 -10.653 18.331 1.00 85.19 171 PHE A O 1
ATOM 1301 N N . GLN A 1 172 ? 4.948 -8.446 17.937 1.00 84.38 172 GLN A N 1
ATOM 1302 C CA . GLN A 1 172 ? 6.386 -8.200 18.021 1.00 84.38 172 GLN A CA 1
ATOM 1303 C C . GLN A 1 172 ? 6.830 -7.892 19.454 1.00 84.38 172 GLN A C 1
ATOM 1305 O O . GLN A 1 172 ? 7.947 -8.252 19.829 1.00 84.38 172 GLN A O 1
ATOM 1310 N N . VAL A 1 173 ? 5.950 -7.307 20.275 1.00 87.94 173 VAL A N 1
ATOM 1311 C CA . VAL A 1 173 ? 6.267 -6.840 21.635 1.00 87.94 173 VAL A CA 1
ATOM 1312 C C . VAL A 1 173 ? 6.918 -7.907 22.530 1.00 87.94 173 VAL A C 1
ATOM 1314 O O . VAL A 1 173 ? 7.938 -7.592 23.146 1.00 87.94 173 VAL A O 1
ATOM 1317 N N . PRO A 1 174 ? 6.441 -9.170 22.594 1.00 84.19 174 PRO A N 1
ATOM 1318 C CA . PRO A 1 174 ? 7.075 -10.183 23.443 1.00 84.19 174 PRO A CA 1
ATOM 1319 C C . PRO A 1 174 ? 8.537 -10.477 23.078 1.00 84.19 174 PRO A C 1
ATOM 1321 O O . PRO A 1 174 ? 9.310 -10.913 23.928 1.00 84.19 174 PRO A O 1
ATOM 1324 N N . ARG A 1 175 ? 8.920 -10.262 21.813 1.00 83.12 175 ARG A N 1
ATOM 1325 C CA . ARG A 1 175 ? 10.276 -10.525 21.303 1.00 83.12 175 ARG A CA 1
ATOM 1326 C C . ARG A 1 175 ? 11.146 -9.278 21.282 1.00 83.12 175 ARG A C 1
ATOM 1328 O O . ARG A 1 175 ? 12.360 -9.380 21.423 1.00 83.12 175 ARG A O 1
ATOM 1335 N N . GLU A 1 176 ? 10.531 -8.118 21.104 1.00 86.81 176 GLU A N 1
ATOM 1336 C CA . GLU A 1 176 ? 11.208 -6.831 21.054 1.00 86.81 176 GLU A CA 1
ATOM 1337 C C . GLU A 1 176 ? 10.479 -5.822 21.958 1.00 86.81 176 GLU A C 1
ATOM 1339 O O . GLU A 1 176 ? 9.685 -5.013 21.477 1.00 86.81 176 GLU A O 1
ATOM 1344 N N . PRO A 1 177 ? 10.744 -5.837 23.279 1.00 88.12 177 PRO A N 1
ATOM 1345 C CA . PRO A 1 177 ? 10.057 -4.962 24.233 1.00 88.12 177 PRO A CA 1
ATOM 1346 C C . PRO A 1 177 ? 10.230 -3.459 23.964 1.00 88.12 177 PRO A C 1
ATOM 1348 O O . PRO A 1 177 ? 9.408 -2.658 24.402 1.00 88.12 177 PRO A O 1
ATOM 1351 N N . SER A 1 178 ? 11.267 -3.051 23.220 1.00 90.31 178 SER A N 1
ATOM 1352 C CA . SER A 1 178 ? 11.460 -1.659 22.781 1.00 90.31 178 SER A CA 1
ATOM 1353 C C . SER A 1 178 ? 10.389 -1.183 21.789 1.00 90.31 178 SER A C 1
ATOM 1355 O O . SER A 1 178 ? 10.227 0.024 21.606 1.00 90.31 178 SER A O 1
ATOM 1357 N N . MET A 1 179 ? 9.624 -2.103 21.194 1.00 93.12 179 MET A N 1
ATOM 1358 C CA . MET A 1 179 ? 8.455 -1.800 20.365 1.00 93.12 179 MET A CA 1
ATOM 1359 C C . MET A 1 179 ? 7.182 -1.559 21.192 1.00 93.12 179 MET A C 1
ATOM 1361 O O . MET A 1 179 ? 6.183 -1.113 20.633 1.00 93.12 179 MET A O 1
ATOM 1365 N N . ASP A 1 180 ? 7.200 -1.796 22.514 1.00 96.19 180 ASP A N 1
ATOM 1366 C CA . ASP A 1 180 ? 6.066 -1.511 23.405 1.00 96.19 180 ASP A CA 1
ATOM 1367 C C . ASP A 1 180 ? 5.994 -0.024 23.787 1.00 96.19 180 ASP A C 1
ATOM 1369 O O . ASP A 1 180 ? 6.368 0.410 24.890 1.00 96.19 180 ASP A O 1
ATOM 1373 N N . VAL A 1 181 ? 5.563 0.766 22.809 1.00 96.50 181 VAL A N 1
ATOM 1374 C CA . VAL A 1 181 ? 5.452 2.226 22.864 1.00 96.50 181 VAL A CA 1
ATOM 1375 C C . VAL A 1 181 ? 4.022 2.660 23.213 1.00 96.50 181 VAL A C 1
ATOM 1377 O O . VAL A 1 181 ? 3.090 1.854 23.184 1.00 96.50 181 VAL A O 1
ATOM 1380 N N . GLN A 1 182 ? 3.830 3.939 23.549 1.00 98.25 182 GLN A N 1
ATOM 1381 C CA . GLN A 1 182 ? 2.494 4.483 23.809 1.00 98.25 182 GLN A CA 1
ATOM 1382 C C . GLN A 1 182 ? 1.661 4.528 22.523 1.00 98.25 182 GLN A C 1
ATOM 1384 O O . GLN A 1 182 ? 2.156 4.907 21.461 1.00 98.25 182 GLN A O 1
ATOM 1389 N N . LEU A 1 183 ? 0.370 4.209 22.628 1.00 98.50 183 LEU A N 1
ATOM 1390 C CA . LEU A 1 183 ? -0.557 4.271 21.495 1.00 98.50 183 LEU A CA 1
ATOM 1391 C C . LEU A 1 183 ? -0.683 5.697 20.939 1.00 98.50 183 LEU A C 1
ATOM 1393 O O . LEU A 1 183 ? -0.844 5.869 19.736 1.00 98.50 183 LEU A O 1
ATOM 1397 N N . SER A 1 184 ? -0.546 6.726 21.782 1.00 98.31 184 SER A N 1
ATOM 1398 C CA . SER A 1 184 ? -0.524 8.130 21.352 1.00 98.31 184 SER A CA 1
ATOM 1399 C C . SER A 1 184 ? 0.651 8.439 20.417 1.00 98.31 184 SER A C 1
ATOM 1401 O O . SER A 1 184 ? 0.457 9.108 19.402 1.00 98.31 184 SER A O 1
ATOM 1403 N N . ASP A 1 185 ? 1.841 7.905 20.704 1.00 98.44 185 ASP A N 1
ATOM 1404 C CA . ASP A 1 185 ? 3.023 8.049 19.849 1.00 98.44 185 ASP A CA 1
ATOM 1405 C C . ASP A 1 185 ? 2.849 7.308 18.512 1.00 98.44 185 ASP A C 1
ATOM 1407 O O . ASP A 1 185 ? 3.198 7.846 17.458 1.00 98.44 185 ASP A O 1
ATOM 1411 N N . ILE A 1 186 ? 2.237 6.117 18.538 1.00 98.50 186 ILE A N 1
ATOM 1412 C CA . ILE A 1 186 ? 1.897 5.352 17.326 1.00 98.50 186 ILE A CA 1
ATOM 1413 C C . ILE A 1 186 ? 0.907 6.133 16.456 1.00 98.50 186 ILE A C 1
ATOM 1415 O O . ILE A 1 186 ? 1.156 6.308 15.264 1.00 98.50 186 ILE A O 1
ATOM 1419 N N . CYS A 1 187 ? -0.178 6.646 17.045 1.00 98.44 187 CYS A N 1
ATOM 1420 C CA . CYS A 1 187 ? -1.195 7.450 16.364 1.00 98.44 187 CYS A CA 1
ATOM 1421 C C . CYS A 1 187 ? -0.595 8.677 15.664 1.00 98.44 187 CYS A C 1
ATOM 1423 O O . CYS A 1 187 ? -0.952 8.983 14.522 1.00 98.44 187 CYS A O 1
ATOM 1425 N N . LEU A 1 188 ? 0.326 9.374 16.336 1.00 98.19 188 LEU A N 1
ATOM 1426 C CA . LEU A 1 188 ? 1.004 10.545 15.781 1.00 98.19 188 LEU A CA 1
ATOM 1427 C C . LEU A 1 188 ? 1.970 10.172 14.660 1.00 98.19 188 LEU A C 1
ATOM 1429 O O . LEU A 1 188 ? 1.973 10.843 13.634 1.00 98.19 188 LEU A O 1
ATOM 1433 N N . GLY A 1 189 ? 2.745 9.098 14.826 1.00 97.62 189 GLY A N 1
ATOM 1434 C CA . GLY A 1 189 ? 3.663 8.617 13.797 1.00 97.62 189 GLY A CA 1
ATOM 1435 C C . GLY A 1 189 ? 2.938 8.142 12.541 1.00 97.62 189 GLY A C 1
ATOM 1436 O O . GLY A 1 189 ? 3.220 8.631 11.452 1.00 97.62 189 GLY A O 1
ATOM 1437 N N . THR A 1 190 ? 1.958 7.243 12.687 1.00 97.88 190 THR A N 1
ATOM 1438 C CA . THR A 1 190 ? 1.242 6.654 11.543 1.00 97.88 190 THR A CA 1
ATOM 1439 C C . THR A 1 190 ? 0.440 7.681 10.745 1.00 97.88 190 THR A C 1
ATOM 1441 O O . THR A 1 190 ? 0.238 7.461 9.560 1.00 97.88 190 THR A O 1
ATOM 1444 N N . SER A 1 191 ? 0.031 8.804 11.352 1.00 96.06 191 SER A N 1
ATOM 1445 C CA . SER A 1 191 ? -0.780 9.851 10.702 1.00 96.06 191 SER A CA 1
ATOM 1446 C C . SER A 1 191 ? 0.028 11.065 10.220 1.00 96.06 191 SER A C 1
ATOM 1448 O O . SER A 1 191 ? -0.553 12.025 9.712 1.00 96.06 191 SER A O 1
ATOM 1450 N N . ALA A 1 192 ? 1.349 11.092 10.428 1.00 94.56 192 ALA A N 1
ATOM 1451 C CA . ALA A 1 192 ? 2.203 12.244 10.126 1.00 94.56 192 ALA A CA 1
ATOM 1452 C C . ALA A 1 192 ? 2.519 12.359 8.622 1.00 94.56 192 ALA A C 1
ATOM 1454 O O . ALA A 1 192 ? 3.658 12.161 8.189 1.00 94.56 192 ALA A O 1
ATOM 1455 N N . ALA A 1 193 ? 1.493 12.632 7.807 1.00 89.31 193 ALA A N 1
ATOM 1456 C CA . ALA A 1 193 ? 1.611 12.665 6.350 1.00 89.31 193 ALA A CA 1
ATOM 1457 C C . ALA A 1 193 ? 2.550 13.800 5.903 1.00 89.31 193 ALA A C 1
ATOM 1459 O O . ALA A 1 193 ? 2.307 14.961 6.267 1.00 89.31 193 ALA A O 1
ATOM 1460 N N . PRO A 1 194 ? 3.603 13.511 5.106 1.00 84.62 194 PRO A N 1
ATOM 1461 C CA . PRO A 1 194 ? 4.521 14.532 4.614 1.00 84.62 194 PRO A CA 1
ATOM 1462 C C . PRO A 1 194 ? 3.773 15.679 3.939 1.00 84.62 194 PRO A C 1
ATOM 1464 O O . PRO A 1 194 ? 2.811 15.452 3.216 1.00 84.62 194 PRO A O 1
ATOM 1467 N N . THR A 1 195 ? 4.222 16.916 4.167 1.00 80.69 195 THR A N 1
ATOM 1468 C CA . THR A 1 195 ? 3.575 18.183 3.749 1.00 80.69 195 THR A CA 1
ATOM 1469 C C . THR A 1 195 ? 2.282 18.560 4.492 1.00 80.69 195 THR A C 1
ATOM 1471 O O . THR A 1 195 ? 1.971 19.750 4.571 1.00 80.69 195 THR A O 1
ATOM 1474 N N . TYR A 1 196 ? 1.578 17.615 5.123 1.00 83.31 196 TYR A N 1
ATOM 1475 C CA . TYR A 1 196 ? 0.349 17.881 5.883 1.00 83.31 196 TYR A CA 1
ATOM 1476 C C . TYR A 1 196 ? 0.621 18.102 7.368 1.00 83.31 196 TYR A C 1
ATOM 1478 O O . TYR A 1 196 ? 0.196 19.118 7.918 1.00 83.31 196 TYR A O 1
ATOM 1486 N N . LEU A 1 197 ? 1.333 17.173 8.006 1.00 90.25 197 LEU A N 1
ATOM 1487 C CA . LEU A 1 197 ? 1.613 17.160 9.441 1.00 90.25 197 LEU A CA 1
ATOM 1488 C C . LEU A 1 197 ? 3.127 17.051 9.697 1.00 90.25 197 LEU A C 1
ATOM 1490 O O . LEU A 1 197 ? 3.862 16.544 8.847 1.00 90.25 197 LEU A O 1
ATOM 1494 N N . PRO A 1 198 ? 3.629 17.559 10.837 1.00 92.31 198 PRO A N 1
ATOM 1495 C CA . PRO A 1 198 ? 5.032 17.397 11.202 1.00 92.31 198 PRO A CA 1
ATOM 1496 C C . PRO A 1 198 ? 5.354 15.931 11.520 1.00 92.31 198 PRO A C 1
ATOM 1498 O O . PRO A 1 198 ? 4.523 15.225 12.088 1.00 92.31 198 PRO A O 1
ATOM 1501 N N . ALA A 1 199 ? 6.583 15.507 11.213 1.00 95.25 199 ALA A N 1
ATOM 1502 C CA . ALA A 1 199 ? 7.109 14.220 11.666 1.00 95.25 199 ALA A CA 1
ATOM 1503 C C . ALA A 1 199 ? 7.080 14.127 13.203 1.00 95.25 199 ALA A C 1
ATOM 1505 O O . ALA A 1 199 ? 7.287 15.129 13.898 1.00 95.25 199 ALA A O 1
ATOM 1506 N N . HIS A 1 200 ? 6.852 12.925 13.729 1.00 97.56 200 HIS A N 1
ATOM 1507 C CA . HIS A 1 200 ? 6.767 12.673 15.166 1.00 97.56 200 HIS A CA 1
ATOM 1508 C C . HIS A 1 200 ? 8.050 12.020 15.682 1.00 97.56 200 HIS A C 1
ATOM 1510 O O . HIS A 1 200 ? 8.455 10.965 15.199 1.00 97.56 200 HIS A O 1
ATOM 1516 N N . ASN A 1 201 ? 8.691 12.645 16.670 1.00 97.25 201 ASN A N 1
ATOM 1517 C CA . ASN A 1 201 ? 9.894 12.124 17.318 1.00 97.25 201 ASN A CA 1
ATOM 1518 C C . ASN A 1 201 ? 9.617 11.817 18.790 1.00 97.25 201 ASN A C 1
ATOM 1520 O O . ASN A 1 201 ? 9.014 12.630 19.497 1.00 97.25 201 ASN A O 1
ATOM 1524 N N . PHE A 1 202 ? 10.080 10.651 19.236 1.00 97.12 202 PHE A N 1
ATOM 1525 C CA . PHE A 1 202 ? 10.052 10.236 20.635 1.00 97.12 202 PHE A CA 1
ATOM 1526 C C . PHE A 1 202 ? 11.103 9.146 20.900 1.00 97.12 202 PHE A C 1
ATOM 1528 O O . PHE A 1 202 ? 11.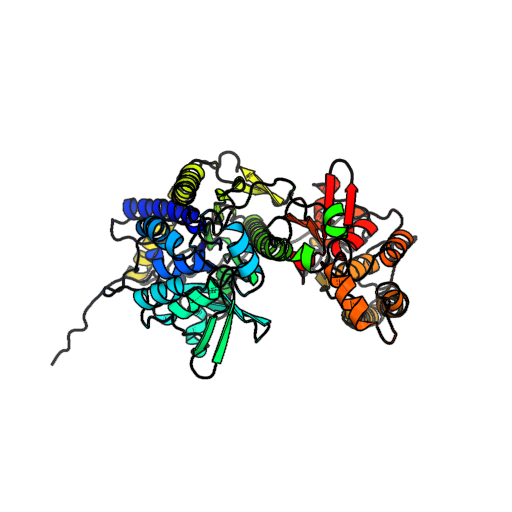727 8.609 19.981 1.00 97.12 202 PHE A O 1
ATOM 1535 N N . GLN A 1 203 ? 11.298 8.812 22.174 1.00 95.12 203 GLN A N 1
ATOM 1536 C CA . GLN A 1 203 ? 12.190 7.741 22.617 1.00 95.12 203 GLN A CA 1
ATOM 1537 C C . GLN A 1 203 ? 11.418 6.711 23.442 1.00 95.12 203 GLN A C 1
ATOM 1539 O O . GLN A 1 203 ? 10.533 7.073 24.217 1.00 95.12 203 GLN A O 1
ATOM 1544 N N . ASN A 1 204 ? 11.781 5.435 23.310 1.00 93.69 204 ASN A N 1
ATOM 1545 C CA . ASN A 1 204 ? 11.315 4.356 24.179 1.00 93.69 204 ASN A CA 1
ATOM 1546 C C . ASN A 1 204 ? 12.504 3.469 24.568 1.00 93.69 204 ASN A C 1
ATOM 1548 O O . ASN A 1 204 ? 13.041 2.726 23.742 1.00 93.69 204 ASN A O 1
ATOM 1552 N N . GLY A 1 205 ? 12.939 3.576 25.825 1.00 89.00 205 GLY A N 1
ATOM 1553 C CA . GLY A 1 205 ? 14.230 3.031 26.249 1.00 89.00 205 GLY A CA 1
ATOM 1554 C C . GLY A 1 205 ? 15.372 3.669 25.453 1.00 89.00 205 GLY A C 1
ATOM 1555 O O . GLY A 1 205 ? 15.402 4.885 25.285 1.00 89.00 205 GLY A O 1
ATOM 1556 N N . ASP A 1 206 ? 16.269 2.843 24.917 1.00 87.50 206 ASP A N 1
ATOM 1557 C CA . ASP A 1 206 ? 17.420 3.299 24.124 1.00 87.50 206 ASP A CA 1
ATOM 1558 C C . ASP A 1 206 ? 17.094 3.525 22.635 1.00 87.50 206 ASP A C 1
ATOM 1560 O O . ASP A 1 206 ? 17.959 3.937 21.858 1.00 87.50 206 ASP A O 1
ATOM 1564 N N . ARG A 1 207 ? 15.856 3.239 22.206 1.00 91.69 207 ARG A N 1
ATOM 1565 C CA . ARG A 1 207 ? 15.435 3.383 20.810 1.00 91.69 207 ARG A CA 1
ATOM 1566 C C . ARG A 1 207 ? 14.780 4.740 20.584 1.00 91.69 207 ARG A C 1
ATOM 1568 O O . ARG A 1 207 ? 13.807 5.098 21.244 1.00 91.69 207 ARG A O 1
ATOM 1575 N N . GLU A 1 208 ? 15.302 5.470 19.607 1.00 95.25 208 GLU A N 1
ATOM 1576 C CA . GLU A 1 208 ? 14.720 6.713 19.108 1.00 95.25 208 GLU A CA 1
ATOM 1577 C C . GLU A 1 208 ? 13.901 6.437 17.845 1.00 95.25 208 GLU A C 1
ATOM 1579 O O . GLU A 1 208 ? 14.354 5.704 16.964 1.00 95.25 208 GLU A O 1
ATOM 1584 N N . PHE A 1 209 ? 12.728 7.055 17.750 1.00 97.69 209 PHE A N 1
ATOM 1585 C CA . PHE A 1 209 ? 11.822 6.951 16.612 1.00 97.69 209 PHE A CA 1
ATOM 1586 C C . PHE A 1 209 ? 11.650 8.323 15.962 1.00 97.69 209 PHE A C 1
ATOM 1588 O O . PHE A 1 209 ? 11.466 9.322 16.654 1.00 97.69 209 PHE A O 1
ATOM 1595 N N . ASN A 1 210 ? 11.713 8.372 14.632 1.00 97.75 210 ASN A N 1
ATOM 1596 C CA . ASN A 1 210 ? 11.552 9.583 13.825 1.00 97.75 210 ASN A CA 1
ATOM 1597 C C . ASN A 1 210 ? 10.538 9.311 12.717 1.00 97.75 210 ASN A C 1
ATOM 1599 O O . ASN A 1 210 ? 10.910 9.015 11.585 1.00 97.75 210 ASN A O 1
ATOM 1603 N N . LEU A 1 211 ? 9.258 9.346 13.062 1.00 97.88 211 LEU A N 1
ATOM 1604 C CA . LEU A 1 211 ? 8.204 8.741 12.263 1.00 97.88 211 LEU A CA 1
ATOM 1605 C C . LEU A 1 211 ? 7.483 9.743 11.365 1.00 97.88 211 LEU A C 1
ATOM 1607 O O . LEU A 1 211 ? 7.173 10.865 11.771 1.00 97.88 211 LEU A O 1
ATOM 1611 N N . ILE A 1 212 ? 7.155 9.276 10.168 1.00 95.88 212 ILE A N 1
ATOM 1612 C CA . ILE A 1 212 ? 6.146 9.841 9.273 1.00 95.88 212 ILE A CA 1
ATOM 1613 C C . ILE A 1 212 ? 5.083 8.778 8.959 1.00 95.88 212 ILE A C 1
ATOM 1615 O O . ILE A 1 212 ? 5.220 7.610 9.342 1.00 95.88 212 ILE A O 1
ATOM 1619 N N . ASP A 1 213 ? 4.043 9.207 8.244 1.00 95.31 213 ASP A N 1
ATOM 1620 C CA . ASP A 1 213 ? 2.843 8.419 7.958 1.00 95.31 213 ASP A CA 1
ATOM 1621 C C . ASP A 1 213 ? 3.126 7.021 7.394 1.00 95.31 213 ASP A C 1
ATOM 1623 O O . ASP A 1 213 ? 3.999 6.823 6.541 1.00 95.31 213 ASP A O 1
ATOM 1627 N N . GLY A 1 214 ? 2.346 6.047 7.866 1.00 92.81 214 GLY A N 1
ATOM 1628 C CA . GLY A 1 214 ? 2.440 4.651 7.445 1.00 92.81 214 GLY A CA 1
ATOM 1629 C C . GLY A 1 214 ? 2.063 4.410 5.988 1.00 92.81 214 GLY A C 1
ATOM 1630 O O . GLY A 1 214 ? 2.471 3.394 5.433 1.00 92.81 214 GLY A O 1
ATOM 1631 N N . GLY A 1 215 ? 1.361 5.341 5.341 1.00 87.62 215 GLY A N 1
ATOM 1632 C CA . GLY A 1 215 ? 1.025 5.302 3.920 1.00 87.62 215 GLY A CA 1
ATOM 1633 C C . GLY A 1 215 ? 2.251 5.354 3.008 1.00 87.62 215 GLY A C 1
ATOM 1634 O O . GLY A 1 215 ? 2.163 4.940 1.857 1.00 87.62 215 GLY A O 1
ATOM 1635 N N . MET A 1 216 ? 3.406 5.786 3.531 1.00 85.19 216 MET A N 1
ATOM 1636 C CA . MET A 1 216 ? 4.699 5.681 2.843 1.00 85.19 216 MET A CA 1
ATOM 1637 C C . MET A 1 216 ? 5.255 4.250 2.818 1.00 85.19 216 MET A C 1
ATOM 1639 O O . MET A 1 216 ? 6.142 3.958 2.021 1.00 85.19 216 MET A O 1
ATOM 1643 N N . ALA A 1 217 ? 4.773 3.379 3.707 1.00 84.81 217 ALA A N 1
ATOM 1644 C CA . ALA A 1 217 ? 5.169 1.978 3.795 1.00 84.81 217 ALA A CA 1
ATOM 1645 C C . ALA A 1 217 ? 4.090 1.049 3.219 1.00 84.81 217 ALA A C 1
ATOM 1647 O O . ALA A 1 217 ? 4.379 0.231 2.352 1.00 84.81 217 ALA A O 1
ATOM 1648 N N . ALA A 1 218 ? 2.856 1.168 3.709 1.00 87.81 218 ALA A N 1
ATOM 1649 C CA . ALA A 1 218 ? 1.718 0.362 3.286 1.00 87.81 218 ALA A CA 1
ATOM 1650 C C . ALA A 1 218 ? 0.411 1.109 3.575 1.00 87.81 218 ALA A C 1
ATOM 1652 O O . ALA A 1 218 ? -0.091 1.075 4.700 1.00 87.81 218 ALA A O 1
ATOM 1653 N N . ASN A 1 219 ? -0.157 1.789 2.572 1.00 90.56 219 ASN A N 1
ATOM 1654 C CA . ASN A 1 219 ? -1.426 2.504 2.766 1.00 90.56 219 ASN A CA 1
ATOM 1655 C C . ASN A 1 219 ? -2.609 1.554 3.006 1.00 90.56 219 ASN A C 1
ATOM 1657 O O . ASN A 1 219 ? -3.480 1.868 3.813 1.00 90.56 219 ASN A O 1
ATOM 1661 N N . ASN A 1 220 ? -2.595 0.391 2.352 1.00 92.56 220 ASN A N 1
ATOM 1662 C CA . ASN A 1 220 ? -3.454 -0.744 2.670 1.00 92.56 220 ASN A CA 1
ATOM 1663 C C . ASN A 1 220 ? -2.631 -1.773 3.476 1.00 92.56 220 ASN A C 1
ATOM 1665 O O . ASN A 1 220 ? -1.752 -2.423 2.905 1.00 92.56 220 ASN A O 1
ATOM 1669 N N . PRO A 1 221 ? -2.863 -1.927 4.794 1.00 95.06 221 PRO A N 1
ATOM 1670 C CA . PRO A 1 221 ? -2.038 -2.782 5.647 1.00 95.06 221 PRO A CA 1
ATOM 1671 C C . PRO A 1 221 ? -2.471 -4.260 5.675 1.00 95.06 221 PRO A C 1
ATOM 1673 O O . PRO A 1 221 ? -1.958 -5.015 6.499 1.00 95.06 221 PRO A O 1
ATOM 1676 N N . SER A 1 222 ? -3.406 -4.695 4.825 1.00 92.56 222 SER A N 1
ATOM 1677 C CA . SER A 1 222 ? -3.941 -6.073 4.813 1.00 92.56 222 SER A CA 1
ATOM 1678 C C . SER A 1 222 ? -2.851 -7.134 4.643 1.00 92.56 222 SER A C 1
ATOM 1680 O O . SER A 1 222 ? -2.706 -8.002 5.505 1.00 92.56 222 SER A O 1
ATOM 1682 N N . LEU A 1 223 ? -2.011 -7.013 3.613 1.00 89.50 223 LEU A N 1
ATOM 1683 C CA . LEU A 1 223 ? -0.901 -7.943 3.391 1.00 89.50 223 LEU A CA 1
ATOM 1684 C C . LEU A 1 223 ? 0.153 -7.885 4.513 1.00 89.50 223 LEU A C 1
ATOM 1686 O O . LEU A 1 223 ? 0.726 -8.913 4.877 1.00 89.50 223 LEU A O 1
ATOM 1690 N N . VAL A 1 224 ? 0.369 -6.712 5.124 1.00 90.69 224 VAL A N 1
ATOM 1691 C CA . VAL A 1 224 ? 1.252 -6.571 6.300 1.00 90.69 224 VAL A CA 1
ATOM 1692 C C . VAL A 1 224 ? 0.688 -7.359 7.487 1.00 90.69 224 VAL A C 1
ATOM 1694 O O . VAL A 1 224 ? 1.429 -8.074 8.160 1.00 90.69 224 VAL A O 1
ATOM 1697 N N . ALA A 1 225 ? -0.625 -7.282 7.718 1.00 91.12 225 ALA A N 1
ATOM 1698 C CA . ALA A 1 225 ? -1.305 -8.020 8.778 1.00 91.12 225 ALA A CA 1
ATOM 1699 C C . ALA A 1 225 ? -1.250 -9.537 8.551 1.00 91.12 225 ALA A C 1
ATOM 1701 O O . ALA A 1 225 ? -0.893 -10.281 9.466 1.00 91.12 225 ALA A O 1
ATOM 1702 N N . ILE A 1 226 ? -1.528 -9.994 7.325 1.00 88.81 226 ILE A N 1
ATOM 1703 C CA . ILE A 1 226 ? -1.416 -11.410 6.942 1.00 88.81 226 ILE A CA 1
ATOM 1704 C C . ILE A 1 226 ? 0.019 -11.904 7.153 1.00 88.81 226 ILE A C 1
ATOM 1706 O O . ILE A 1 226 ? 0.221 -12.980 7.722 1.00 88.81 226 ILE A O 1
ATOM 1710 N N . GLY A 1 227 ? 1.020 -11.114 6.755 1.00 85.56 227 GLY A N 1
ATOM 1711 C CA . GLY A 1 227 ? 2.434 -11.433 6.943 1.00 85.56 227 GLY A CA 1
ATOM 1712 C C . GLY A 1 227 ? 2.832 -11.558 8.416 1.00 85.56 227 GLY A C 1
ATOM 1713 O O . GLY A 1 227 ? 3.530 -12.504 8.784 1.00 85.56 227 GLY A O 1
ATOM 1714 N N . GLU A 1 228 ? 2.358 -10.655 9.278 1.00 86.69 228 GLU A N 1
ATOM 1715 C CA . GLU A 1 228 ? 2.605 -10.723 10.723 1.00 86.69 228 GLU A CA 1
ATOM 1716 C C . GLU A 1 228 ? 1.949 -11.950 11.365 1.00 86.69 228 GLU A C 1
ATOM 1718 O O . GLU A 1 228 ? 2.605 -12.650 12.139 1.00 86.69 228 GLU A O 1
ATOM 1723 N N . VAL A 1 229 ? 0.709 -12.280 10.991 1.00 83.44 229 VAL A N 1
ATOM 1724 C CA . VAL A 1 229 ? 0.040 -13.496 11.479 1.00 83.44 229 VAL A CA 1
ATOM 1725 C C . VAL A 1 229 ? 0.758 -14.760 10.994 1.00 83.44 229 VAL A C 1
ATOM 1727 O O . VAL A 1 229 ? 1.067 -15.643 11.794 1.00 83.44 229 VAL A O 1
ATOM 1730 N N . THR A 1 230 ? 1.109 -14.824 9.706 1.00 80.12 230 THR A N 1
ATOM 1731 C CA . THR A 1 230 ? 1.850 -15.957 9.120 1.00 80.12 230 THR A CA 1
ATOM 1732 C C . THR A 1 230 ? 3.189 -16.156 9.829 1.00 80.12 230 THR A C 1
ATOM 1734 O O . THR A 1 230 ? 3.569 -17.274 10.173 1.00 80.12 230 THR A O 1
ATOM 1737 N N . ARG A 1 231 ? 3.898 -15.058 10.125 1.00 77.69 231 ARG A N 1
ATOM 1738 C CA . ARG A 1 231 ? 5.161 -15.078 10.871 1.00 77.69 231 ARG A CA 1
ATOM 1739 C C . ARG A 1 231 ? 5.000 -15.661 12.275 1.00 77.69 231 ARG A C 1
ATOM 1741 O O . ARG A 1 231 ? 5.946 -16.281 12.760 1.00 77.69 231 ARG A O 1
ATOM 1748 N N . GLN A 1 232 ? 3.865 -15.452 12.944 1.00 72.88 232 GLN A N 1
ATOM 1749 C CA . GLN A 1 232 ? 3.613 -16.063 14.253 1.00 72.88 232 GLN A CA 1
ATOM 1750 C C . GLN A 1 232 ? 3.321 -17.556 14.145 1.00 72.88 232 GLN A C 1
ATOM 1752 O O . GLN A 1 232 ? 3.920 -18.332 14.888 1.00 72.88 232 GLN A O 1
ATOM 1757 N N . ALA A 1 233 ? 2.506 -17.965 13.173 1.00 69.25 233 ALA A N 1
ATOM 1758 C CA . ALA A 1 233 ? 2.232 -19.378 12.926 1.00 69.25 233 ALA A CA 1
ATOM 1759 C C . ALA A 1 233 ? 3.504 -20.177 12.586 1.00 69.25 233 ALA A C 1
ATOM 1761 O O . ALA A 1 233 ? 3.709 -21.270 13.107 1.00 69.25 233 ALA A O 1
ATOM 1762 N N . LEU A 1 234 ? 4.410 -19.607 11.780 1.00 68.31 234 LEU A N 1
ATOM 1763 C CA . LEU A 1 234 ? 5.703 -20.226 11.447 1.00 68.31 234 LEU A CA 1
ATOM 1764 C C . LEU A 1 234 ? 6.657 -20.353 12.642 1.00 68.31 234 LEU A C 1
ATOM 1766 O O . LEU A 1 234 ? 7.595 -21.144 12.597 1.00 68.31 234 LEU A O 1
ATOM 1770 N N . LYS A 1 235 ? 6.457 -19.558 13.694 1.00 68.25 235 LYS A N 1
ATOM 1771 C CA . LYS A 1 235 ? 7.285 -19.583 14.907 1.00 68.25 235 LYS A CA 1
ATOM 1772 C C . LYS A 1 235 ? 6.680 -20.436 16.021 1.00 68.25 235 LYS A C 1
ATOM 1774 O O . LYS A 1 235 ? 7.103 -20.288 17.165 1.00 68.25 235 LYS A O 1
ATOM 1779 N N . GLU A 1 236 ? 5.714 -21.291 15.681 1.00 64.00 236 GLU A N 1
ATOM 1780 C CA . GLU A 1 236 ? 5.044 -22.213 16.605 1.00 64.00 236 GLU A CA 1
ATOM 1781 C C . GLU A 1 236 ? 4.418 -21.491 17.816 1.00 64.00 236 GLU A C 1
ATOM 1783 O O . GLU A 1 236 ? 4.420 -22.012 18.932 1.00 64.00 236 GLU A O 1
ATOM 1788 N N . ASP A 1 237 ? 3.896 -20.269 17.621 1.00 64.19 237 ASP A N 1
ATOM 1789 C CA . ASP A 1 237 ? 3.125 -19.592 18.669 1.00 64.19 237 ASP A CA 1
ATOM 1790 C C . ASP A 1 237 ? 1.917 -20.468 19.034 1.00 64.19 237 ASP A C 1
ATOM 1792 O O . ASP A 1 237 ? 1.115 -20.768 18.149 1.00 64.19 237 ASP A O 1
ATOM 1796 N N . PRO A 1 238 ? 1.744 -20.867 20.308 1.00 59.06 238 PRO A N 1
ATOM 1797 C CA . PRO A 1 238 ? 0.701 -21.807 20.687 1.00 59.06 238 PRO A CA 1
ATOM 1798 C C . PRO A 1 238 ? -0.705 -21.274 20.421 1.00 59.06 238 PRO A C 1
ATOM 1800 O O . PRO A 1 238 ? -1.619 -22.083 20.355 1.00 59.06 238 PRO A O 1
ATOM 1803 N N . ASN A 1 239 ? -0.906 -19.960 20.264 1.00 60.22 239 ASN A N 1
ATOM 1804 C CA . ASN A 1 239 ? -2.208 -19.376 19.934 1.00 60.22 239 ASN A CA 1
ATOM 1805 C C . ASN A 1 239 ? -2.592 -19.568 18.458 1.00 60.22 239 ASN A C 1
ATOM 1807 O O . ASN A 1 239 ? -3.766 -19.437 18.111 1.00 60.22 239 ASN A O 1
ATOM 1811 N N . PHE A 1 240 ? -1.629 -19.897 17.595 1.00 59.09 240 PHE A N 1
ATOM 1812 C CA . PHE A 1 240 ? -1.832 -20.151 16.174 1.00 59.09 240 PHE A CA 1
ATOM 1813 C C . PHE A 1 240 ? -1.574 -21.626 15.865 1.00 59.09 240 PHE A C 1
ATOM 1815 O O . PHE A 1 240 ? -0.656 -22.251 16.387 1.00 59.09 240 PHE A O 1
ATOM 1822 N N . PHE A 1 241 ? -2.402 -22.216 15.011 1.00 60.41 241 PHE A N 1
ATOM 1823 C CA . PHE A 1 241 ? -2.140 -23.563 14.511 1.00 60.41 241 PHE A CA 1
ATOM 1824 C C . PHE A 1 241 ? -0.940 -23.546 13.542 1.00 60.41 241 PHE A C 1
ATOM 1826 O O . PHE A 1 241 ? -0.688 -22.518 12.909 1.00 60.41 241 PHE A O 1
ATOM 1833 N N . PRO A 1 242 ? -0.213 -24.667 13.370 1.00 56.53 242 PRO A N 1
ATOM 1834 C CA . PRO A 1 242 ? 0.780 -24.787 12.309 1.00 56.53 242 PRO A CA 1
ATOM 1835 C C . PRO A 1 242 ? 0.110 -24.559 10.948 1.00 56.53 242 PRO A C 1
ATOM 1837 O O . PRO A 1 242 ? -0.742 -25.341 10.524 1.00 56.53 242 PRO A O 1
ATOM 1840 N N . ILE A 1 243 ? 0.469 -23.468 10.274 1.00 57.31 243 ILE A N 1
ATOM 1841 C CA . ILE A 1 243 ? -0.031 -23.143 8.936 1.00 57.31 243 ILE A CA 1
ATOM 1842 C C . ILE A 1 243 ? 0.909 -23.786 7.915 1.00 57.31 243 ILE A C 1
ATOM 1844 O O . ILE A 1 243 ? 2.115 -23.539 7.934 1.00 57.31 243 ILE A O 1
ATOM 1848 N N . SER A 1 244 ? 0.369 -24.602 7.004 1.00 57.31 244 SER A N 1
ATOM 1849 C CA . SER A 1 244 ? 1.109 -24.948 5.784 1.00 57.31 244 SER A CA 1
ATOM 1850 C C . SER A 1 244 ? 1.344 -23.657 4.990 1.00 57.31 244 SER A C 1
ATOM 1852 O O . SER A 1 244 ? 0.389 -22.889 4.886 1.00 57.31 244 SER A O 1
ATOM 1854 N N . PRO A 1 245 ? 2.527 -23.402 4.395 1.00 52.25 245 PRO A N 1
ATOM 1855 C CA . PRO A 1 245 ? 2.895 -22.116 3.776 1.00 52.25 245 PRO A CA 1
ATOM 1856 C C . PRO A 1 245 ? 1.923 -21.494 2.747 1.00 52.25 245 PRO A C 1
ATOM 1858 O O . PRO A 1 245 ? 2.177 -20.384 2.295 1.00 52.25 245 PRO A O 1
ATOM 1861 N N . MET A 1 246 ? 0.833 -22.173 2.366 1.00 55.06 246 MET A N 1
ATOM 1862 C CA . MET A 1 246 ? -0.194 -21.700 1.430 1.00 55.06 246 MET A CA 1
ATOM 1863 C C . MET A 1 246 ? -1.652 -21.970 1.879 1.00 55.06 246 MET A C 1
ATOM 1865 O O . MET A 1 246 ? -2.534 -22.060 1.031 1.00 55.06 246 MET A O 1
ATOM 1869 N N . ASP A 1 247 ? -1.959 -22.115 3.174 1.00 67.12 247 ASP A N 1
ATOM 1870 C CA . ASP A 1 247 ? -3.349 -22.342 3.639 1.00 67.12 247 ASP A CA 1
ATOM 1871 C C . ASP A 1 247 ? -4.147 -21.029 3.832 1.00 67.12 247 ASP A C 1
ATOM 1873 O O . ASP A 1 247 ? -4.643 -20.725 4.920 1.00 67.12 247 ASP A O 1
ATOM 1877 N N . TYR A 1 248 ? -4.268 -20.213 2.773 1.00 67.81 248 TYR A N 1
ATOM 1878 C CA . TYR A 1 248 ? -5.042 -18.957 2.829 1.00 67.81 248 TYR A CA 1
ATOM 1879 C C . TYR A 1 248 ? -6.553 -19.181 2.984 1.00 67.81 248 TYR A C 1
ATOM 1881 O O . TYR A 1 248 ? -7.269 -18.254 3.357 1.00 67.81 248 TYR A O 1
ATOM 1889 N N . GLY A 1 249 ? -7.046 -20.408 2.774 1.00 69.50 249 GLY A N 1
ATOM 1890 C CA . GLY A 1 249 ? -8.451 -20.760 2.999 1.00 69.50 249 GLY A CA 1
ATOM 1891 C C . GLY A 1 249 ? -8.909 -20.597 4.443 1.00 69.50 249 GLY A C 1
ATOM 1892 O O . GLY A 1 249 ? -10.109 -20.507 4.696 1.00 69.50 249 GLY A O 1
ATOM 1893 N N . ARG A 1 250 ? -7.970 -20.479 5.384 1.00 80.50 250 ARG A N 1
ATOM 1894 C CA . ARG A 1 250 ? -8.272 -20.178 6.782 1.00 80.50 250 ARG A CA 1
ATOM 1895 C C . ARG A 1 250 ? -8.348 -18.688 7.091 1.00 80.50 250 ARG A C 1
ATOM 1897 O O . ARG A 1 250 ? -8.823 -18.338 8.160 1.00 80.50 250 ARG A O 1
ATOM 1904 N N . TYR A 1 251 ? -7.905 -17.795 6.212 1.00 86.50 251 TYR A N 1
ATOM 1905 C CA . TYR A 1 251 ? -8.011 -16.359 6.468 1.00 86.50 251 TYR A CA 1
ATOM 1906 C C . TYR A 1 251 ? -9.397 -15.859 6.074 1.00 86.50 251 TYR A C 1
ATOM 1908 O O . TYR A 1 251 ? -9.827 -16.100 4.953 1.00 86.50 251 TYR A O 1
ATOM 1916 N N . LEU A 1 252 ? -10.060 -15.131 6.974 1.00 90.25 252 LEU A N 1
ATOM 1917 C CA . LEU A 1 252 ? -11.255 -14.334 6.708 1.00 90.25 252 LEU A CA 1
ATOM 1918 C C . LEU A 1 252 ? -10.885 -12.856 6.856 1.00 90.25 252 LEU A C 1
ATOM 1920 O O . LEU A 1 252 ? -10.627 -12.383 7.963 1.00 90.25 252 LEU A O 1
ATOM 1924 N N . VAL A 1 253 ? -10.822 -12.139 5.738 1.00 94.56 253 VAL A N 1
ATOM 1925 C CA . VAL A 1 253 ? -10.256 -10.790 5.654 1.00 94.56 253 VAL A CA 1
ATOM 1926 C C . VAL A 1 253 ? -11.318 -9.792 5.211 1.00 94.56 253 VAL A C 1
ATOM 1928 O O . VAL A 1 253 ? -11.909 -9.930 4.141 1.00 94.56 253 VAL A O 1
ATOM 1931 N N . VAL A 1 254 ? -11.507 -8.745 6.012 1.00 97.25 254 VAL A N 1
ATOM 1932 C CA . VAL A 1 254 ? -12.271 -7.547 5.647 1.00 97.25 254 VAL A CA 1
ATOM 1933 C C . VAL A 1 254 ? -11.285 -6.393 5.492 1.00 97.25 254 VAL A C 1
ATOM 1935 O O . VAL A 1 254 ? -10.663 -5.971 6.463 1.00 97.25 254 VAL A O 1
ATOM 1938 N N . SER A 1 255 ? -11.119 -5.886 4.272 1.00 96.94 255 SER A N 1
ATOM 1939 C CA . SER A 1 255 ? -10.277 -4.732 3.949 1.00 96.94 255 SER A CA 1
ATOM 1940 C C . SER A 1 255 ? -11.153 -3.555 3.522 1.00 96.94 255 SER A C 1
ATOM 1942 O O . SER A 1 255 ? -11.926 -3.651 2.568 1.00 96.94 255 SER A O 1
ATOM 1944 N N . LEU A 1 256 ? -11.038 -2.437 4.234 1.00 97.44 256 LEU A N 1
ATOM 1945 C CA . LEU A 1 256 ? -11.858 -1.248 4.040 1.00 97.44 256 LEU A CA 1
ATOM 1946 C C . LEU A 1 256 ? -10.993 -0.085 3.567 1.00 97.44 256 LEU A C 1
ATOM 1948 O O . LEU A 1 256 ? -10.112 0.390 4.285 1.00 97.44 256 LEU A O 1
ATOM 1952 N N . GLY A 1 257 ? -11.273 0.389 2.361 1.00 94.12 257 GLY A N 1
ATOM 1953 C CA . GLY A 1 257 ? -10.628 1.566 1.813 1.00 94.12 257 GLY A CA 1
ATOM 1954 C C . GLY A 1 257 ? -11.336 2.864 2.205 1.00 94.12 257 GLY A C 1
ATOM 1955 O O . GLY A 1 257 ? -12.514 2.884 2.562 1.00 94.12 257 GLY A O 1
ATOM 1956 N N . THR A 1 258 ? -10.617 3.983 2.122 1.00 94.31 258 THR A N 1
ATOM 1957 C CA . THR A 1 258 ? -11.180 5.326 2.366 1.00 94.31 258 THR A CA 1
ATOM 1958 C C . THR A 1 258 ? -11.697 5.998 1.092 1.00 94.31 258 THR A C 1
ATOM 1960 O O . THR A 1 258 ? -11.833 7.218 1.040 1.00 94.31 258 THR A O 1
ATOM 1963 N N . GLY A 1 259 ? -11.873 5.227 0.025 1.00 88.94 259 GLY A N 1
ATOM 1964 C CA . GLY A 1 259 ? -12.158 5.721 -1.308 1.00 88.94 259 GLY A CA 1
ATOM 1965 C C . GLY A 1 259 ? -10.961 6.367 -2.018 1.00 88.94 259 GLY A C 1
ATOM 1966 O O . GLY A 1 259 ? -9.985 6.819 -1.407 1.00 88.94 259 GLY A O 1
ATOM 1967 N N . THR A 1 260 ? -11.041 6.390 -3.340 1.00 83.38 260 THR A N 1
ATOM 1968 C CA . THR A 1 260 ? -10.072 6.961 -4.277 1.00 83.38 260 THR A CA 1
ATOM 1969 C C . THR A 1 260 ? -10.762 7.962 -5.187 1.00 83.38 260 THR A C 1
ATOM 1971 O O . THR A 1 260 ? -11.961 7.880 -5.447 1.00 83.38 260 THR A O 1
ATOM 1974 N N . GLU A 1 261 ? -10.005 8.957 -5.644 1.00 80.69 261 GLU A N 1
ATOM 1975 C CA . GLU A 1 261 ? -10.539 9.933 -6.585 1.00 80.69 261 GLU A CA 1
ATOM 1976 C C . GLU A 1 261 ? -10.947 9.241 -7.887 1.00 80.69 261 GLU A C 1
ATOM 1978 O O . GLU A 1 261 ? -10.194 8.430 -8.430 1.00 80.69 261 GLU A O 1
ATOM 1983 N N . LYS A 1 262 ? -12.131 9.592 -8.397 1.00 74.88 262 LYS A N 1
ATOM 1984 C CA . LYS A 1 262 ? -12.603 9.183 -9.709 1.00 74.88 262 LYS A CA 1
ATOM 1985 C C . LYS A 1 262 ? -11.539 9.518 -10.722 1.00 74.88 262 LYS A C 1
ATOM 1987 O O . LYS A 1 262 ? -11.178 10.682 -10.879 1.00 74.88 262 LYS A O 1
ATOM 1992 N N . GLN A 1 263 ? -11.132 8.485 -11.441 1.00 63.41 263 GLN A N 1
ATOM 1993 C CA . GLN A 1 263 ? -10.212 8.523 -12.566 1.00 63.41 263 GLN A CA 1
ATOM 1994 C C . GLN A 1 263 ? -10.655 9.588 -13.586 1.00 63.41 263 GLN A C 1
ATOM 1996 O O . GLN A 1 263 ? -11.422 9.326 -14.513 1.00 63.41 263 GLN A O 1
ATOM 2001 N N . GLN A 1 264 ? -10.203 10.824 -13.396 1.00 62.09 264 GLN A N 1
ATOM 2002 C CA . GLN A 1 264 ? -10.170 11.855 -14.418 1.00 62.09 264 GLN A CA 1
ATOM 2003 C C . GLN A 1 264 ? -8.697 12.103 -14.725 1.00 62.09 264 GLN A C 1
ATOM 2005 O O . GLN A 1 264 ? -7.933 12.297 -13.779 1.00 62.09 264 GLN A O 1
ATOM 2010 N N . PRO A 1 265 ? -8.286 12.111 -16.005 1.00 63.97 265 PRO A N 1
ATOM 2011 C CA . PRO A 1 265 ? -6.900 12.366 -16.383 1.00 63.97 265 PRO A CA 1
ATOM 2012 C C . PRO A 1 265 ? -6.420 13.714 -15.823 1.00 63.97 265 PRO A C 1
ATOM 2014 O O . PRO A 1 265 ? -6.689 14.764 -16.407 1.00 63.97 265 PRO A O 1
ATOM 2017 N N . ARG A 1 266 ? -5.746 13.706 -14.667 1.00 70.38 266 ARG A N 1
ATOM 2018 C CA . ARG A 1 266 ? -5.183 14.919 -14.046 1.00 70.38 266 ARG A CA 1
ATOM 2019 C C . ARG A 1 266 ? -3.846 15.286 -14.660 1.00 70.38 266 ARG A C 1
ATOM 2021 O O . ARG A 1 266 ? -3.537 16.466 -14.822 1.00 70.38 266 ARG A O 1
ATOM 2028 N N . TYR A 1 267 ? -3.070 14.261 -14.976 1.00 84.88 267 TYR A N 1
ATOM 2029 C CA . TYR A 1 267 ? -1.724 14.368 -15.500 1.00 84.88 267 TYR A CA 1
ATOM 2030 C C . TYR A 1 267 ? -1.615 13.507 -16.755 1.00 84.88 267 TYR A C 1
ATOM 2032 O O . TYR A 1 267 ? -2.422 12.614 -16.993 1.00 84.88 267 TYR A O 1
ATOM 2040 N N . ASP A 1 268 ? -0.615 13.779 -17.575 1.00 88.69 268 ASP A N 1
ATOM 2041 C CA . ASP A 1 268 ? -0.239 12.912 -18.682 1.00 88.69 268 ASP A CA 1
ATOM 2042 C C . ASP A 1 268 ? 1.285 12.929 -18.818 1.00 88.69 268 ASP A C 1
ATOM 2044 O O . ASP A 1 268 ? 1.967 13.811 -18.279 1.00 88.69 268 ASP A O 1
ATOM 2048 N N . ALA A 1 269 ? 1.842 11.948 -19.524 1.00 88.62 269 ALA A N 1
ATOM 2049 C CA . ALA A 1 269 ? 3.290 11.834 -19.645 1.00 88.62 269 ALA A CA 1
ATOM 2050 C C . ALA A 1 269 ? 3.899 13.026 -20.405 1.00 88.62 269 ALA A C 1
ATOM 2052 O O . ALA A 1 269 ? 5.018 13.433 -20.108 1.00 88.62 269 ALA A O 1
ATOM 2053 N N . LYS A 1 270 ? 3.166 13.671 -21.322 1.00 90.31 270 LYS A N 1
ATOM 2054 C CA . LYS A 1 270 ? 3.662 14.855 -22.051 1.00 90.31 270 LYS A CA 1
ATOM 2055 C C . LYS A 1 270 ? 3.785 16.075 -21.133 1.00 90.31 270 LYS A C 1
ATOM 2057 O O . LYS A 1 270 ? 4.668 16.914 -21.336 1.00 90.31 270 LYS A O 1
ATOM 2062 N N . MET A 1 271 ? 2.907 16.185 -20.141 1.00 89.12 271 MET A N 1
ATOM 2063 C CA . MET A 1 271 ? 2.963 17.174 -19.074 1.00 89.12 271 MET A CA 1
ATOM 2064 C C . MET A 1 271 ? 4.112 16.854 -18.112 1.00 89.12 271 MET A C 1
ATOM 2066 O O . MET A 1 271 ? 4.978 17.706 -17.902 1.00 89.12 271 MET A O 1
ATOM 2070 N N . ALA A 1 272 ? 4.159 15.623 -17.596 1.00 88.88 272 ALA A N 1
ATOM 2071 C CA . ALA A 1 272 ? 5.135 15.187 -16.598 1.00 88.88 272 ALA A CA 1
ATOM 2072 C C . ALA A 1 272 ? 6.578 15.122 -17.127 1.00 88.88 272 ALA A C 1
ATOM 2074 O O . ALA A 1 272 ? 7.521 15.380 -16.380 1.00 88.88 272 ALA A O 1
ATOM 2075 N N . ALA A 1 273 ? 6.776 14.883 -18.429 1.00 89.25 273 ALA A N 1
ATOM 2076 C CA . ALA A 1 273 ? 8.086 14.925 -19.086 1.00 89.25 273 ALA A CA 1
ATOM 2077 C C . ALA A 1 273 ? 8.791 16.286 -18.963 1.00 89.25 273 ALA A C 1
ATOM 2079 O O . ALA A 1 273 ? 10.006 16.375 -19.118 1.00 89.25 273 ALA A O 1
ATOM 2080 N N . LYS A 1 274 ? 8.041 17.355 -18.671 1.00 88.75 274 LYS A N 1
ATOM 2081 C CA . LYS A 1 274 ? 8.577 18.707 -18.475 1.00 88.75 274 LYS A CA 1
ATOM 2082 C C . LYS A 1 274 ? 8.831 19.038 -17.007 1.00 88.75 274 LYS A C 1
ATOM 2084 O O . LYS A 1 274 ? 9.278 20.143 -16.731 1.00 88.75 274 LYS A O 1
ATOM 2089 N N . TRP A 1 275 ? 8.521 18.147 -16.065 1.00 88.56 275 TRP A N 1
ATOM 2090 C CA . TRP A 1 275 ? 8.605 18.446 -14.637 1.00 88.56 275 TRP A CA 1
ATOM 2091 C C . TRP A 1 275 ? 10.002 18.206 -14.065 1.00 88.56 275 TRP A C 1
ATOM 2093 O O . TRP A 1 275 ? 10.583 17.132 -14.209 1.00 88.56 275 TRP A O 1
ATOM 2103 N N . GLY A 1 276 ? 10.507 19.206 -13.343 1.00 82.69 276 GLY A N 1
ATOM 2104 C CA . GLY A 1 276 ? 11.567 19.039 -12.349 1.00 82.69 276 GLY A CA 1
ATOM 2105 C C . GLY A 1 276 ? 10.995 18.801 -10.951 1.00 82.69 276 GLY A C 1
ATOM 2106 O O . GLY A 1 276 ? 9.811 18.503 -10.791 1.00 82.69 276 GLY A O 1
ATOM 2107 N N . VAL A 1 277 ? 11.823 18.979 -9.921 1.00 82.50 277 VAL A N 1
ATOM 2108 C CA . VAL A 1 277 ? 11.445 18.792 -8.507 1.00 82.50 277 VAL A CA 1
ATOM 2109 C C . VAL A 1 277 ? 10.179 19.571 -8.136 1.00 82.50 277 VAL A C 1
ATOM 2111 O O . VAL A 1 277 ? 9.323 19.033 -7.438 1.00 82.50 277 VAL A O 1
ATOM 2114 N N . LEU A 1 278 ? 10.019 20.810 -8.623 1.00 78.81 278 LEU A N 1
ATOM 2115 C CA . LEU A 1 278 ? 8.830 21.605 -8.304 1.00 78.81 278 LEU A CA 1
ATOM 2116 C C . LEU A 1 278 ? 7.555 21.005 -8.890 1.00 78.81 278 LEU A C 1
ATOM 2118 O O . LEU A 1 278 ? 6.573 20.913 -8.170 1.00 78.81 278 LEU A O 1
ATOM 2122 N N . GLY A 1 279 ? 7.570 20.571 -10.153 1.00 82.06 279 GLY A N 1
ATOM 2123 C CA . GLY A 1 279 ? 6.383 19.982 -10.781 1.00 82.06 279 GLY A CA 1
ATOM 2124 C C . GLY A 1 279 ? 5.974 18.667 -10.114 1.00 82.06 279 GLY A C 1
ATOM 2125 O O . GLY A 1 279 ? 4.795 18.446 -9.846 1.00 82.06 279 GLY A O 1
ATOM 2126 N N . TRP A 1 280 ? 6.954 17.833 -9.759 1.00 83.50 280 TRP A N 1
ATOM 2127 C CA . TRP A 1 280 ? 6.712 16.547 -9.099 1.00 83.50 280 TRP A CA 1
ATOM 2128 C C . TRP A 1 280 ? 6.200 16.663 -7.657 1.00 83.50 280 TRP A C 1
ATOM 2130 O O . TRP A 1 280 ? 5.465 15.784 -7.205 1.00 83.50 280 TRP A O 1
ATOM 2140 N N . LEU A 1 281 ? 6.568 17.730 -6.939 1.00 81.31 281 LEU A N 1
ATOM 2141 C CA . LEU A 1 281 ? 6.138 17.961 -5.555 1.00 81.31 281 LEU A CA 1
ATOM 2142 C C . LEU A 1 281 ? 4.950 18.921 -5.429 1.00 81.31 281 LEU A C 1
ATOM 2144 O O . LEU A 1 281 ? 4.251 18.872 -4.422 1.00 81.31 281 LEU A O 1
ATOM 2148 N N . VAL A 1 282 ? 4.734 19.804 -6.408 1.00 77.12 282 VAL A N 1
ATOM 2149 C CA . VAL A 1 282 ? 3.681 20.824 -6.393 1.00 77.12 282 VAL A CA 1
ATOM 2150 C C . VAL A 1 282 ? 3.181 21.093 -7.818 1.00 77.12 282 VAL A C 1
ATOM 2152 O O . VAL A 1 282 ? 3.747 21.904 -8.550 1.00 77.12 282 VAL A O 1
ATOM 2155 N N . THR A 1 283 ? 2.056 20.483 -8.190 1.00 76.12 283 THR A N 1
ATOM 2156 C CA . THR A 1 283 ? 1.329 20.799 -9.432 1.00 76.12 283 THR A CA 1
ATOM 2157 C C . THR A 1 283 ? -0.157 20.927 -9.139 1.00 76.12 283 THR A C 1
ATOM 2159 O O . THR A 1 283 ? -0.743 20.056 -8.510 1.00 76.12 283 THR A O 1
ATOM 2162 N N . ASN A 1 284 ? -0.779 22.027 -9.579 1.00 69.25 284 ASN A N 1
ATOM 2163 C CA . ASN A 1 284 ? -2.215 22.293 -9.400 1.00 69.25 284 ASN A CA 1
ATOM 2164 C C . ASN A 1 284 ? -2.722 22.168 -7.944 1.00 69.25 284 ASN A C 1
ATOM 2166 O O . ASN A 1 284 ? -3.894 21.890 -7.717 1.00 69.25 284 ASN A O 1
ATOM 2170 N N . GLY A 1 285 ? -1.854 22.408 -6.952 1.00 64.38 285 GLY A N 1
ATOM 2171 C CA . GLY A 1 285 ? -2.190 22.286 -5.526 1.00 64.38 285 GLY A CA 1
ATOM 2172 C C . GLY A 1 285 ? -2.082 20.868 -4.949 1.00 64.38 285 GLY A C 1
ATOM 2173 O O . GLY A 1 285 ? -2.379 20.693 -3.770 1.00 64.38 285 GLY A O 1
ATOM 2174 N N . SER A 1 286 ? -1.623 19.907 -5.752 1.00 69.31 286 SER A N 1
ATOM 2175 C CA . SER A 1 286 ? -1.365 18.506 -5.407 1.00 69.31 286 SER A CA 1
ATOM 2176 C C . SER A 1 286 ? 0.134 18.193 -5.379 1.00 69.31 286 SER A C 1
ATOM 2178 O O . SER A 1 286 ? 0.944 18.967 -5.902 1.00 69.31 286 SER A O 1
ATOM 2180 N N . ALA A 1 287 ? 0.496 17.041 -4.805 1.00 78.69 287 ALA A N 1
ATOM 2181 C CA . ALA A 1 287 ? 1.858 16.500 -4.791 1.00 78.69 287 ALA A CA 1
ATOM 2182 C C . ALA A 1 287 ? 1.919 15.175 -5.584 1.00 78.69 287 ALA A C 1
ATOM 2184 O O . ALA A 1 287 ? 1.861 14.105 -4.969 1.00 78.69 287 ALA A O 1
ATOM 2185 N N . PRO A 1 288 ? 2.040 15.220 -6.932 1.00 82.50 288 PRO A N 1
ATOM 2186 C CA . PRO A 1 288 ? 1.886 14.049 -7.802 1.00 82.50 288 PRO A CA 1
ATOM 2187 C C . PRO A 1 288 ? 2.752 12.848 -7.417 1.00 82.50 288 PRO A C 1
ATOM 2189 O O . PRO A 1 288 ? 2.293 11.714 -7.475 1.00 82.50 288 PRO A O 1
ATOM 2192 N N . LEU A 1 289 ? 4.001 13.084 -7.000 1.00 81.94 289 LEU A N 1
ATOM 2193 C CA . LEU A 1 289 ? 4.910 12.001 -6.624 1.00 81.94 289 LEU A CA 1
ATOM 2194 C C . LEU A 1 289 ? 4.440 11.256 -5.366 1.00 81.94 289 LEU A C 1
ATOM 2196 O O . LEU A 1 289 ? 4.512 10.033 -5.319 1.00 81.94 289 LEU A O 1
ATOM 2200 N N . ILE A 1 290 ? 3.951 11.987 -4.359 1.00 77.94 290 ILE A N 1
ATOM 2201 C CA . ILE A 1 290 ? 3.434 11.394 -3.117 1.00 77.94 290 ILE A CA 1
ATOM 2202 C C . ILE A 1 290 ? 2.145 10.627 -3.422 1.00 77.94 290 ILE A C 1
ATOM 2204 O O . ILE A 1 290 ? 2.014 9.477 -3.015 1.00 77.94 290 ILE A O 1
ATOM 2208 N N . GLU A 1 291 ? 1.237 11.232 -4.197 1.00 78.44 291 GLU A N 1
ATOM 2209 C CA . GLU A 1 291 ? -0.003 10.587 -4.649 1.00 78.44 291 GLU A CA 1
ATOM 2210 C C . GLU A 1 291 ? 0.288 9.269 -5.380 1.00 78.44 291 GLU A C 1
ATOM 2212 O O . GLU A 1 291 ? -0.333 8.253 -5.077 1.00 78.44 291 GLU A O 1
ATOM 2217 N N . ALA A 1 292 ? 1.269 9.263 -6.290 1.00 81.06 292 ALA A N 1
ATOM 2218 C CA . ALA A 1 292 ? 1.636 8.083 -7.064 1.00 81.06 292 ALA A CA 1
ATOM 2219 C C . ALA A 1 292 ? 2.185 6.950 -6.183 1.00 81.06 292 ALA A C 1
ATOM 2221 O O . ALA A 1 292 ? 1.715 5.823 -6.299 1.00 81.06 292 ALA A O 1
ATOM 2222 N N . PHE A 1 293 ? 3.114 7.236 -5.260 1.00 79.31 293 PHE A N 1
ATOM 2223 C CA . PHE A 1 293 ? 3.641 6.218 -4.338 1.00 79.31 293 PHE A CA 1
ATOM 2224 C C . PHE A 1 293 ? 2.556 5.637 -3.422 1.00 79.31 293 PHE A C 1
ATOM 2226 O O . PHE A 1 293 ? 2.475 4.421 -3.250 1.00 79.31 293 PHE A O 1
ATOM 2233 N N . THR A 1 294 ? 1.707 6.489 -2.839 1.00 73.56 294 THR A N 1
ATOM 2234 C CA . THR A 1 294 ? 0.634 6.035 -1.944 1.00 73.56 294 THR A CA 1
ATOM 2235 C C . THR A 1 294 ? -0.405 5.197 -2.694 1.00 73.56 294 THR A C 1
ATOM 2237 O O . THR A 1 294 ? -0.821 4.154 -2.187 1.00 73.56 294 THR A O 1
ATOM 2240 N N . GLN A 1 295 ? -0.792 5.613 -3.905 1.00 77.00 295 GLN A N 1
ATOM 2241 C CA . GLN A 1 295 ? -1.763 4.888 -4.726 1.00 77.00 295 GLN A CA 1
ATOM 2242 C C . GLN A 1 295 ? -1.198 3.554 -5.227 1.00 77.00 295 GLN A C 1
ATOM 2244 O O . GLN A 1 295 ? -1.847 2.521 -5.079 1.00 77.00 295 GLN A O 1
ATOM 2249 N N . ALA A 1 296 ? 0.036 3.549 -5.738 1.00 77.06 296 ALA A N 1
ATOM 2250 C CA . ALA A 1 296 ? 0.670 2.334 -6.236 1.00 77.06 296 ALA A CA 1
ATOM 2251 C C . ALA A 1 296 ? 0.830 1.272 -5.139 1.00 77.06 296 ALA A C 1
ATOM 2253 O O . ALA A 1 296 ? 0.544 0.098 -5.372 1.00 77.06 296 ALA A O 1
ATOM 2254 N N . SER A 1 297 ? 1.233 1.694 -3.933 1.00 74.31 297 SER A N 1
ATOM 2255 C CA . SER A 1 297 ? 1.335 0.818 -2.761 1.00 74.31 297 SER A CA 1
ATOM 2256 C C . SER A 1 297 ? -0.010 0.170 -2.414 1.00 74.31 297 SER A C 1
ATOM 2258 O O . SER A 1 297 ? -0.063 -1.033 -2.162 1.00 74.31 297 SER A O 1
ATOM 2260 N N . ALA A 1 298 ? -1.108 0.934 -2.439 1.00 72.12 298 ALA A N 1
ATOM 2261 C CA . ALA A 1 298 ? -2.439 0.400 -2.159 1.00 72.12 298 ALA A CA 1
ATOM 2262 C C . ALA A 1 298 ? -2.910 -0.586 -3.242 1.00 72.12 298 ALA A C 1
ATOM 2264 O O . ALA A 1 298 ? -3.372 -1.679 -2.911 1.00 72.12 298 ALA A O 1
ATOM 2265 N N . ASP A 1 299 ? -2.758 -0.231 -4.520 1.00 78.06 299 ASP A N 1
ATOM 2266 C CA . ASP A 1 299 ? -3.247 -1.038 -5.643 1.00 78.06 299 ASP A CA 1
ATOM 2267 C C . ASP A 1 299 ? -2.505 -2.374 -5.771 1.00 78.06 299 ASP A C 1
ATOM 2269 O O . ASP A 1 299 ? -3.134 -3.409 -6.006 1.00 78.06 299 ASP A O 1
ATOM 2273 N N . LEU A 1 300 ? -1.183 -2.386 -5.555 1.00 78.44 300 LEU A N 1
ATOM 2274 C CA . LEU A 1 300 ? -0.403 -3.627 -5.574 1.00 78.44 300 LEU A CA 1
ATOM 2275 C C . LEU A 1 300 ? -0.807 -4.588 -4.457 1.00 78.44 300 LEU A C 1
ATOM 2277 O O . LEU A 1 300 ? -0.901 -5.788 -4.704 1.00 78.44 300 LEU A O 1
ATOM 2281 N N . VAL A 1 301 ? -1.098 -4.084 -3.253 1.00 79.00 301 VAL A N 1
ATOM 2282 C CA . VAL A 1 301 ? -1.583 -4.929 -2.150 1.00 79.00 301 VAL A CA 1
ATOM 2283 C C . VAL A 1 301 ? -2.913 -5.586 -2.517 1.00 79.00 301 VAL A C 1
ATOM 2285 O O . VAL A 1 301 ? -3.054 -6.797 -2.364 1.00 79.00 301 VAL A O 1
ATOM 2288 N N . VAL A 1 302 ? -3.864 -4.828 -3.076 1.00 75.50 302 VAL A N 1
ATOM 2289 C CA . VAL A 1 302 ? -5.160 -5.391 -3.490 1.00 75.50 302 VAL A CA 1
ATOM 2290 C C . VAL A 1 302 ? -4.984 -6.396 -4.636 1.00 75.50 302 VAL A C 1
ATOM 2292 O O . VAL A 1 302 ? -5.665 -7.422 -4.656 1.00 75.50 302 VAL A O 1
ATOM 2295 N N . PHE A 1 303 ? -4.065 -6.151 -5.576 1.00 73.38 303 PHE A N 1
ATOM 2296 C CA . PHE A 1 303 ? -3.738 -7.115 -6.631 1.00 73.38 303 PHE A CA 1
ATOM 2297 C C . PHE A 1 303 ? -3.162 -8.416 -6.051 1.00 73.38 303 PHE A C 1
ATOM 2299 O O . PHE A 1 303 ? -3.635 -9.498 -6.396 1.00 73.38 303 PHE A O 1
ATOM 2306 N N . HIS A 1 304 ? -2.184 -8.324 -5.146 1.00 79.06 304 HIS A N 1
ATOM 2307 C CA . HIS A 1 304 ? -1.557 -9.487 -4.519 1.00 79.06 304 HIS A CA 1
ATOM 2308 C C . HIS A 1 304 ? -2.546 -10.311 -3.700 1.00 79.06 304 HIS A C 1
ATOM 2310 O O . HIS A 1 304 ? -2.612 -11.524 -3.894 1.00 79.06 304 HIS A O 1
ATOM 2316 N N . ASP A 1 305 ? -3.351 -9.669 -2.852 1.00 75.88 305 ASP A N 1
ATOM 2317 C CA . ASP A 1 305 ? -4.369 -10.369 -2.071 1.00 75.88 305 ASP A CA 1
ATOM 2318 C C . ASP A 1 305 ? -5.351 -11.100 -2.995 1.00 75.88 305 ASP A C 1
ATOM 2320 O O . ASP A 1 305 ? -5.549 -12.305 -2.847 1.00 75.88 305 ASP A O 1
ATOM 2324 N N . ASN A 1 306 ? -5.912 -10.423 -4.007 1.00 76.12 306 ASN A N 1
ATOM 2325 C CA . ASN A 1 306 ? -6.861 -11.067 -4.922 1.00 76.12 306 ASN A CA 1
ATOM 2326 C C . ASN A 1 306 ? -6.249 -12.275 -5.639 1.00 76.12 306 ASN A C 1
ATOM 2328 O O . ASN A 1 306 ? -6.883 -13.326 -5.685 1.00 76.12 306 ASN A O 1
ATOM 2332 N N . VAL A 1 307 ? -5.018 -12.161 -6.152 1.00 72.50 307 VAL A N 1
ATOM 2333 C CA . VAL A 1 307 ? -4.343 -13.275 -6.838 1.00 72.50 307 VAL A CA 1
ATOM 2334 C C . VAL A 1 307 ? -4.107 -14.449 -5.891 1.00 72.50 307 VAL A C 1
ATOM 2336 O O . VAL A 1 307 ? -4.347 -15.594 -6.271 1.00 72.50 307 VAL A O 1
ATOM 2339 N N . VAL A 1 308 ? -3.667 -14.194 -4.658 1.00 75.75 308 VAL A N 1
ATOM 2340 C CA . VAL A 1 308 ? -3.383 -15.261 -3.690 1.00 75.75 308 VAL A CA 1
ATOM 2341 C C . VAL A 1 308 ? -4.670 -15.958 -3.241 1.00 75.75 308 VAL A C 1
ATOM 2343 O O . VAL A 1 308 ? -4.732 -17.189 -3.239 1.00 75.75 308 VAL A O 1
ATOM 2346 N N . PHE A 1 309 ? -5.722 -15.202 -2.921 1.00 74.88 309 PHE A N 1
ATOM 2347 C CA . PHE A 1 309 ? -7.010 -15.780 -2.536 1.00 74.88 309 PHE A CA 1
ATOM 2348 C C . PHE A 1 309 ? -7.708 -16.495 -3.708 1.00 74.88 309 PHE A C 1
ATOM 2350 O O . PHE A 1 309 ? -8.336 -17.533 -3.489 1.00 74.88 309 PHE A O 1
ATOM 2357 N N . GLU A 1 310 ? -7.579 -16.006 -4.949 1.00 74.25 310 GLU A N 1
ATOM 2358 C CA . GLU A 1 310 ? -8.079 -16.691 -6.152 1.00 74.25 310 GLU A CA 1
ATOM 2359 C C . GLU A 1 310 ? -7.323 -18.003 -6.403 1.00 74.25 310 GLU A C 1
ATOM 2361 O O . GLU A 1 310 ? -7.949 -19.055 -6.543 1.00 74.25 310 GLU A O 1
ATOM 2366 N N . ALA A 1 311 ? -5.986 -17.975 -6.382 1.00 60.56 311 ALA A N 1
ATOM 2367 C CA . ALA A 1 311 ? -5.145 -19.153 -6.613 1.00 60.56 311 ALA A CA 1
ATOM 2368 C C . ALA A 1 311 ? -5.410 -20.288 -5.609 1.00 60.56 311 ALA A C 1
ATOM 2370 O O . ALA A 1 311 ? -5.217 -21.463 -5.925 1.00 60.56 311 ALA A O 1
ATOM 2371 N N . LEU A 1 312 ? -5.878 -19.941 -4.409 1.00 69.62 312 LEU A N 1
ATOM 2372 C CA . LEU A 1 312 ? -6.156 -20.873 -3.320 1.00 69.62 312 LEU A CA 1
ATOM 2373 C C . LEU A 1 312 ? -7.657 -21.164 -3.155 1.00 69.62 312 LEU A C 1
ATOM 2375 O O . LEU A 1 312 ? -8.072 -21.673 -2.116 1.00 69.62 312 LEU A O 1
ATOM 2379 N N . ASN A 1 313 ? -8.479 -20.863 -4.172 1.00 70.12 313 ASN A N 1
ATOM 2380 C CA . ASN A 1 313 ? -9.932 -21.094 -4.195 1.00 70.12 313 ASN A CA 1
ATOM 2381 C C . ASN A 1 313 ? -10.666 -20.539 -2.958 1.00 70.12 313 ASN A C 1
ATOM 2383 O O . ASN A 1 313 ? -11.629 -21.130 -2.473 1.00 70.12 313 ASN A O 1
ATOM 2387 N N . SER A 1 314 ? -10.191 -19.408 -2.436 1.00 78.56 314 SER A N 1
ATOM 2388 C CA . SER A 1 314 ? -10.622 -18.815 -1.163 1.00 78.56 314 SER A CA 1
ATOM 2389 C C . SER A 1 314 ? -11.079 -17.361 -1.319 1.00 78.56 314 SER A C 1
ATOM 2391 O O . SER A 1 314 ? -11.184 -16.622 -0.345 1.00 78.56 314 SER A O 1
ATOM 2393 N N . VAL A 1 315 ? -11.379 -16.943 -2.553 1.00 77.56 315 VAL A N 1
ATOM 2394 C CA . VAL A 1 315 ? -11.762 -15.568 -2.918 1.00 77.56 315 VAL A CA 1
ATOM 2395 C C . VAL A 1 315 ? -12.979 -15.042 -2.143 1.00 77.56 315 VAL A C 1
ATOM 2397 O O . VAL A 1 315 ? -13.109 -13.842 -1.923 1.00 77.56 315 VAL A O 1
ATOM 2400 N N . ASP A 1 316 ? -13.864 -15.927 -1.678 1.00 84.12 316 ASP A N 1
ATOM 2401 C CA . ASP A 1 316 ? -15.038 -15.551 -0.882 1.00 84.12 316 ASP A CA 1
ATOM 2402 C C . ASP A 1 316 ? -14.732 -15.190 0.570 1.00 84.12 316 ASP A C 1
ATOM 2404 O O . ASP A 1 316 ? -15.586 -14.585 1.226 1.00 84.12 316 ASP A O 1
ATOM 2408 N N . ASN A 1 317 ? -13.514 -15.479 1.031 1.00 88.06 317 ASN A N 1
ATOM 2409 C CA . ASN A 1 317 ? -13.036 -15.099 2.351 1.00 88.06 317 ASN A CA 1
ATOM 2410 C C . ASN A 1 317 ? -12.300 -13.747 2.360 1.00 88.06 317 ASN A C 1
ATOM 2412 O O . ASN A 1 317 ? -11.952 -13.263 3.433 1.00 88.06 317 ASN A O 1
ATOM 2416 N N . TYR A 1 318 ? -12.085 -13.123 1.196 1.00 91.06 318 TYR A N 1
ATOM 2417 C CA . TYR A 1 318 ? -11.527 -11.777 1.073 1.00 91.06 318 TYR A CA 1
ATOM 2418 C C . TYR A 1 318 ? -12.606 -10.796 0.601 1.00 91.06 318 TYR A C 1
ATOM 2420 O O . TYR A 1 318 ? -13.148 -10.915 -0.502 1.00 91.06 318 TYR A O 1
ATOM 2428 N N . LEU A 1 319 ? -12.923 -9.816 1.446 1.00 92.94 319 LEU A N 1
ATOM 2429 C CA . LEU A 1 319 ? -13.842 -8.725 1.141 1.00 92.94 319 LEU A CA 1
ATOM 2430 C C . LEU A 1 319 ? -13.083 -7.402 1.121 1.00 92.94 319 LEU A C 1
ATOM 2432 O O . LEU A 1 319 ? -12.615 -6.940 2.159 1.00 92.94 319 LEU A O 1
ATOM 2436 N N . ARG A 1 320 ? -13.022 -6.768 -0.052 1.00 93.81 320 ARG A N 1
ATOM 2437 C CA . ARG A 1 320 ? -12.535 -5.397 -0.223 1.00 93.81 320 ARG A CA 1
ATOM 2438 C C . ARG A 1 320 ? -13.712 -4.471 -0.511 1.00 93.81 320 ARG A C 1
ATOM 2440 O O . ARG A 1 320 ? -14.410 -4.670 -1.498 1.00 93.81 320 ARG A O 1
ATOM 2447 N N . ILE A 1 321 ? -13.902 -3.448 0.321 1.00 94.69 321 ILE A N 1
ATOM 2448 C CA . ILE A 1 321 ? -14.899 -2.389 0.103 1.00 94.69 321 ILE A CA 1
ATOM 2449 C C . ILE A 1 321 ? -14.158 -1.077 -0.155 1.00 94.69 321 ILE A C 1
ATOM 2451 O O . ILE A 1 321 ? -13.373 -0.634 0.682 1.00 94.69 321 ILE A O 1
ATOM 2455 N N . GLN A 1 322 ? -14.381 -0.479 -1.326 1.00 91.88 322 GLN A N 1
ATOM 2456 C CA . GLN A 1 322 ? -13.690 0.722 -1.796 1.00 91.88 322 GLN A CA 1
ATOM 2457 C C . GLN A 1 322 ? -14.586 1.501 -2.766 1.00 91.88 322 GLN A C 1
ATOM 2459 O O . GLN A 1 322 ? -15.145 0.902 -3.677 1.00 91.88 322 GLN A O 1
ATOM 2464 N N . ASP A 1 323 ? -14.671 2.824 -2.598 1.00 90.62 323 ASP A N 1
ATOM 2465 C CA . ASP A 1 323 ? -15.279 3.738 -3.581 1.00 90.62 323 ASP A CA 1
ATOM 2466 C C . ASP A 1 323 ? -14.183 4.275 -4.515 1.00 90.62 323 ASP A C 1
ATOM 2468 O O . ASP A 1 323 ? -13.165 4.775 -4.046 1.00 90.62 323 ASP A O 1
ATOM 2472 N N . ASP A 1 324 ? -14.355 4.190 -5.828 1.00 86.44 324 ASP A N 1
ATOM 2473 C CA . ASP A 1 324 ? -13.410 4.702 -6.830 1.00 86.44 324 ASP A CA 1
ATOM 2474 C C . ASP A 1 324 ? -13.983 5.878 -7.639 1.00 86.44 324 ASP A C 1
ATOM 2476 O O . ASP A 1 324 ? -13.537 6.183 -8.746 1.00 86.44 324 ASP A O 1
ATOM 2480 N N . THR A 1 325 ? -14.982 6.563 -7.077 1.00 88.56 325 THR A N 1
ATOM 2481 C CA . THR A 1 325 ? -15.813 7.560 -7.760 1.00 88.56 325 THR A CA 1
ATOM 2482 C C . THR A 1 325 ? -15.787 8.946 -7.111 1.00 88.56 325 THR A C 1
ATOM 2484 O O . THR A 1 325 ? -16.496 9.852 -7.571 1.00 88.56 325 THR A O 1
ATOM 2487 N N . LEU A 1 326 ? -14.955 9.161 -6.086 1.00 89.62 326 LEU A N 1
ATOM 2488 C CA . LEU A 1 326 ? -14.897 10.428 -5.351 1.00 89.62 326 LEU A CA 1
ATOM 2489 C C . LEU A 1 326 ? -14.489 11.593 -6.262 1.00 89.62 326 LEU A C 1
ATOM 2491 O O . LEU A 1 326 ? -13.572 11.481 -7.064 1.00 89.62 326 LEU A O 1
ATOM 2495 N N . THR A 1 327 ? -15.127 12.754 -6.138 1.00 89.06 327 THR A N 1
ATOM 2496 C CA . THR A 1 327 ? -14.778 13.942 -6.942 1.00 89.06 327 THR A CA 1
ATOM 2497 C C . THR A 1 327 ? -14.805 15.210 -6.098 1.00 89.06 327 THR A C 1
ATOM 2499 O O . THR A 1 327 ? -15.511 15.282 -5.092 1.00 89.06 327 THR A O 1
ATOM 2502 N N . GLY A 1 328 ? -14.045 16.231 -6.509 1.00 87.88 328 GLY A N 1
ATOM 2503 C CA . GLY A 1 328 ? -14.000 17.517 -5.807 1.00 87.88 328 GLY A CA 1
ATOM 2504 C C . GLY A 1 328 ? -13.543 17.367 -4.353 1.00 87.88 328 GLY A C 1
ATOM 2505 O O . GLY A 1 328 ? -12.582 16.653 -4.075 1.00 87.88 328 GLY A O 1
ATOM 2506 N N . ASP A 1 329 ? -14.249 18.016 -3.424 1.00 89.00 329 ASP A N 1
ATOM 2507 C CA . ASP A 1 329 ? -13.907 18.005 -1.994 1.00 89.00 329 ASP A CA 1
ATOM 2508 C C . ASP A 1 329 ? -13.928 16.592 -1.377 1.00 89.00 329 ASP A C 1
ATOM 2510 O O . ASP A 1 329 ? -13.153 16.327 -0.457 1.00 89.00 329 ASP A O 1
ATOM 2514 N N . LEU A 1 330 ? -14.739 15.663 -1.907 1.00 91.94 330 LEU A N 1
ATOM 2515 C CA . LEU A 1 330 ? -14.813 14.278 -1.416 1.00 91.94 330 LEU A CA 1
ATOM 2516 C C . LEU A 1 330 ? -13.498 13.519 -1.621 1.00 91.94 330 LEU A C 1
ATOM 2518 O O . LEU A 1 330 ? -13.151 12.649 -0.828 1.00 91.94 330 LEU A O 1
ATOM 2522 N N . ALA A 1 331 ? -12.755 13.847 -2.682 1.00 87.25 331 ALA A N 1
ATOM 2523 C CA . ALA A 1 331 ? -11.469 13.223 -2.968 1.00 87.25 331 ALA A CA 1
ATOM 2524 C C . ALA A 1 331 ? -10.348 13.731 -2.044 1.00 87.25 331 ALA A C 1
ATOM 2526 O O . ALA A 1 331 ? -9.337 13.049 -1.875 1.00 87.25 331 ALA A O 1
ATOM 2527 N N . SER A 1 332 ? -10.524 14.905 -1.424 1.00 87.19 332 SER A N 1
ATOM 2528 C CA . SER A 1 332 ? -9.536 15.504 -0.527 1.00 87.19 332 SER A CA 1
ATOM 2529 C C . SER A 1 332 ? -9.441 14.753 0.803 1.00 87.19 332 SER A C 1
ATOM 2531 O O . SER A 1 332 ? -10.439 14.395 1.425 1.00 87.19 332 SER A O 1
ATOM 2533 N N . THR A 1 333 ? -8.213 14.582 1.286 1.00 87.88 333 THR A N 1
ATOM 2534 C CA . THR A 1 333 ? -7.909 13.944 2.574 1.00 87.88 333 THR A CA 1
ATOM 2535 C C . THR A 1 333 ? -7.972 14.907 3.764 1.00 87.88 333 THR A C 1
ATOM 2537 O O . THR A 1 333 ? -7.910 14.460 4.909 1.00 87.88 333 THR A O 1
ATOM 2540 N N . ASP A 1 334 ? -8.120 16.216 3.535 1.00 89.81 334 ASP A N 1
ATOM 2541 C CA . ASP A 1 334 ? -8.015 17.247 4.576 1.00 89.81 334 ASP A CA 1
ATOM 2542 C C . ASP A 1 334 ? -9.025 18.404 4.461 1.00 89.81 334 ASP A C 1
ATOM 2544 O O . ASP A 1 334 ? -8.988 19.334 5.272 1.00 89.81 334 ASP A O 1
ATOM 2548 N N . THR A 1 335 ? -9.958 18.374 3.503 1.00 91.12 335 THR A N 1
ATOM 2549 C CA . THR A 1 335 ? -11.030 19.382 3.373 1.00 91.12 335 THR A CA 1
ATOM 2550 C C . THR A 1 335 ? -12.144 19.142 4.397 1.00 91.12 335 THR A C 1
ATOM 2552 O O . THR A 1 335 ? -13.220 18.634 4.092 1.00 91.12 335 THR A O 1
ATOM 2555 N N . ALA A 1 336 ? -11.887 19.513 5.651 1.00 93.69 336 ALA A N 1
ATOM 2556 C CA . ALA A 1 336 ? -12.781 19.284 6.789 1.00 93.69 336 ALA A CA 1
ATOM 2557 C C . ALA A 1 336 ? -13.881 20.357 6.940 1.00 93.69 336 ALA A C 1
ATOM 2559 O O . ALA A 1 336 ? -14.025 20.972 7.998 1.00 93.69 336 ALA A O 1
ATOM 2560 N N . THR A 1 337 ? -14.637 20.634 5.874 1.00 94.19 337 THR A N 1
ATOM 2561 C CA . THR A 1 337 ? -15.855 21.458 5.978 1.00 94.19 337 THR A CA 1
ATOM 2562 C C . THR A 1 337 ? -17.025 20.588 6.427 1.00 94.19 337 THR A C 1
ATOM 2564 O O . THR A 1 337 ? -17.096 19.429 6.034 1.00 94.19 337 THR A O 1
ATOM 2567 N N . THR A 1 338 ? -17.971 21.131 7.201 1.00 94.00 338 THR A N 1
ATOM 2568 C CA . THR A 1 338 ? -19.152 20.372 7.661 1.00 94.00 338 THR A CA 1
ATOM 2569 C C . THR A 1 338 ? -19.868 19.684 6.501 1.00 94.00 338 THR A C 1
ATOM 2571 O O . THR A 1 338 ? -20.087 18.482 6.549 1.00 94.00 338 THR A O 1
ATOM 2574 N N . LYS A 1 339 ? -20.099 20.416 5.401 1.00 96.19 339 LYS A N 1
ATOM 2575 C CA . LYS A 1 339 ? -20.699 19.860 4.184 1.00 96.19 339 LYS A CA 1
ATOM 2576 C C . LYS A 1 339 ? -19.920 18.652 3.649 1.00 96.19 339 LYS A C 1
ATOM 2578 O O . LYS A 1 339 ? -20.536 17.650 3.316 1.00 96.19 339 LYS A O 1
ATOM 2583 N N . ASN A 1 340 ? -18.594 18.754 3.528 1.00 97.31 340 ASN A N 1
ATOM 2584 C CA . ASN A 1 340 ? -17.797 17.665 2.964 1.00 97.31 340 ASN A CA 1
ATOM 2585 C C . ASN A 1 340 ? -17.777 16.437 3.879 1.00 97.31 340 ASN A C 1
ATOM 2587 O O . ASN A 1 340 ? -17.875 15.317 3.393 1.00 97.31 340 ASN A O 1
ATOM 2591 N N . LEU A 1 341 ? -17.690 16.639 5.197 1.00 97.69 341 LEU A N 1
ATOM 2592 C CA . LEU A 1 341 ? -17.733 15.531 6.149 1.00 97.69 341 LEU A CA 1
ATOM 2593 C C . LEU A 1 341 ? -19.101 14.823 6.124 1.00 97.69 341 LEU A C 1
ATOM 2595 O O . LEU A 1 341 ? -19.134 13.598 6.076 1.00 97.69 341 LEU A O 1
ATOM 2599 N N . ASP A 1 342 ? -20.208 15.570 6.056 1.00 98.06 342 ASP A N 1
ATOM 2600 C CA . ASP A 1 342 ? -21.556 14.999 5.899 1.00 98.06 342 ASP A CA 1
ATOM 2601 C C . ASP A 1 342 ? -21.714 14.259 4.561 1.00 98.06 342 ASP A C 1
ATOM 2603 O O . ASP A 1 342 ? -22.372 13.224 4.478 1.00 98.06 342 ASP A O 1
ATOM 2607 N N . ASP A 1 343 ? -21.116 14.774 3.485 1.00 98.12 343 ASP A N 1
ATOM 2608 C CA . ASP A 1 343 ? -21.158 14.109 2.185 1.00 98.12 343 ASP A CA 1
ATOM 2609 C C . ASP A 1 343 ? -20.300 12.828 2.167 1.00 98.12 343 ASP A C 1
ATOM 2611 O O . ASP A 1 343 ? -20.685 11.867 1.505 1.00 98.12 343 ASP A O 1
ATOM 2615 N N . LEU A 1 344 ? -19.203 12.755 2.935 1.00 98.19 344 LEU A N 1
ATOM 2616 C CA . LEU A 1 344 ? -18.437 11.514 3.135 1.00 98.19 344 LEU A CA 1
ATOM 2617 C C . LEU A 1 344 ? -19.245 10.445 3.887 1.00 98.19 344 LEU A C 1
ATOM 2619 O O . LEU A 1 344 ? -19.116 9.264 3.568 1.00 98.19 344 LEU A O 1
ATOM 2623 N N . VAL A 1 345 ? -20.114 10.836 4.830 1.00 98.44 345 VAL A N 1
ATOM 2624 C CA . VAL A 1 345 ? -21.064 9.901 5.466 1.00 98.44 345 VAL A CA 1
ATOM 2625 C C . VAL A 1 345 ? -21.994 9.303 4.411 1.00 98.44 345 VAL A C 1
ATOM 2627 O O . VAL A 1 345 ? -22.096 8.083 4.306 1.00 98.44 345 VAL A O 1
ATOM 2630 N N . LYS A 1 346 ? -22.587 10.145 3.553 1.00 98.25 346 LYS A N 1
ATOM 2631 C CA . LYS A 1 346 ? -23.476 9.692 2.467 1.00 98.25 346 LYS A CA 1
ATOM 2632 C C . LYS A 1 346 ? -22.772 8.776 1.468 1.00 98.25 346 LYS A C 1
ATOM 2634 O O . LYS A 1 346 ? -23.407 7.890 0.905 1.00 98.25 346 LYS A O 1
ATOM 2639 N N . VAL A 1 347 ? -21.478 8.994 1.218 1.00 97.88 347 VAL A N 1
ATOM 2640 C CA . VAL A 1 347 ? -20.667 8.071 0.410 1.00 97.88 347 VAL A CA 1
ATOM 2641 C C . VAL A 1 347 ? -20.605 6.700 1.079 1.00 97.88 347 VAL A C 1
ATOM 2643 O O . VAL A 1 347 ? -20.899 5.711 0.419 1.00 97.88 347 VAL A O 1
ATOM 2646 N N . GLY A 1 348 ? -20.288 6.629 2.376 1.00 97.56 348 GLY A N 1
ATOM 2647 C CA . GLY A 1 348 ? -20.279 5.364 3.119 1.00 97.56 348 GLY A CA 1
ATOM 2648 C C . GLY A 1 348 ? -21.641 4.659 3.118 1.00 97.56 348 GLY A C 1
ATOM 2649 O O . GLY A 1 348 ? -21.711 3.455 2.881 1.00 97.56 348 GLY A O 1
ATOM 2650 N N . GLU A 1 349 ? -22.730 5.412 3.307 1.00 98.12 349 GLU A N 1
ATOM 2651 C CA . GLU A 1 349 ? -24.101 4.885 3.250 1.00 98.12 349 GLU A CA 1
ATOM 2652 C C . GLU A 1 349 ? -24.432 4.310 1.869 1.00 98.12 349 GLU A C 1
ATOM 2654 O O . GLU A 1 349 ? -24.941 3.195 1.776 1.00 98.12 349 GLU A O 1
ATOM 2659 N N . ARG A 1 350 ? -24.096 5.038 0.795 1.00 97.50 350 ARG A N 1
ATOM 2660 C CA . ARG A 1 350 ? -24.284 4.572 -0.585 1.00 97.50 350 ARG A CA 1
ATOM 2661 C C . ARG A 1 350 ? -23.464 3.317 -0.865 1.00 97.50 350 ARG A C 1
ATOM 2663 O O . ARG A 1 350 ? -23.980 2.387 -1.474 1.00 97.50 350 ARG A O 1
ATOM 2670 N N . LEU A 1 351 ? -22.215 3.280 -0.406 1.00 96.31 351 LEU A N 1
ATOM 2671 C CA . LEU A 1 351 ? -21.289 2.180 -0.661 1.00 96.31 351 LEU A CA 1
ATOM 2672 C C . LEU A 1 351 ? -21.788 0.853 -0.071 1.00 96.31 351 LEU A C 1
ATOM 2674 O O . LEU A 1 351 ? -21.517 -0.200 -0.641 1.00 96.31 351 LEU A O 1
ATOM 2678 N N . LEU A 1 352 ? -22.564 0.878 1.021 1.00 97.62 352 LEU A N 1
ATOM 2679 C CA . LEU A 1 352 ? -23.238 -0.320 1.542 1.00 97.62 352 LEU A CA 1
ATOM 2680 C C . LEU A 1 352 ? -24.219 -0.922 0.526 1.00 97.62 352 LEU A C 1
ATOM 2682 O O . LEU A 1 352 ? -24.349 -2.142 0.450 1.00 97.62 352 LEU A O 1
ATOM 2686 N N . ASP A 1 353 ? -24.897 -0.089 -0.256 1.00 96.88 353 ASP A N 1
ATOM 2687 C CA . ASP A 1 353 ? -25.934 -0.522 -1.194 1.00 96.88 353 ASP A CA 1
ATOM 2688 C C . ASP A 1 353 ? -25.387 -0.783 -2.610 1.00 96.88 353 ASP A C 1
ATOM 2690 O O . ASP A 1 353 ? -26.105 -1.292 -3.475 1.00 96.88 353 ASP A O 1
ATOM 2694 N N . GLU A 1 354 ? -24.111 -0.479 -2.854 1.00 95.19 354 GLU A N 1
ATOM 2695 C CA . GLU A 1 354 ? -23.434 -0.782 -4.113 1.00 95.19 354 GLU A CA 1
ATOM 2696 C C . GLU A 1 354 ? -23.114 -2.285 -4.252 1.00 95.19 354 GLU A C 1
ATOM 2698 O O . GLU A 1 354 ? -22.925 -2.986 -3.247 1.00 95.19 354 GLU A O 1
ATOM 2703 N N . PRO A 1 355 ? -23.054 -2.810 -5.493 1.00 95.31 355 PRO A N 1
ATOM 2704 C CA . PRO A 1 355 ? -22.664 -4.192 -5.740 1.00 95.31 355 PRO A CA 1
ATOM 2705 C C . PRO A 1 355 ? -21.264 -4.490 -5.204 1.00 95.31 355 PRO A C 1
ATOM 2707 O O . PRO A 1 355 ? -20.329 -3.709 -5.407 1.00 95.31 355 PRO A O 1
ATOM 2710 N N . VAL A 1 356 ? -21.096 -5.662 -4.591 1.00 92.25 356 VAL A N 1
ATOM 2711 C CA . VAL A 1 356 ? -19.759 -6.129 -4.215 1.00 92.25 356 VAL A CA 1
ATOM 2712 C C . VAL A 1 356 ? -18.892 -6.250 -5.468 1.00 92.25 356 VAL A C 1
ATOM 2714 O O . VAL A 1 356 ? -19.324 -6.783 -6.493 1.00 92.25 356 VAL A O 1
ATOM 2717 N N . SER A 1 357 ? -17.668 -5.740 -5.392 1.00 89.12 357 SER A N 1
ATOM 2718 C CA . SER A 1 357 ? -16.744 -5.676 -6.525 1.00 89.12 357 SER A CA 1
ATOM 2719 C C . SER A 1 357 ? -15.397 -6.296 -6.164 1.00 89.12 357 SER A C 1
ATOM 2721 O O . SER A 1 357 ? -15.018 -6.350 -4.994 1.00 89.12 357 SER A O 1
ATOM 2723 N N . ARG A 1 358 ? -14.675 -6.801 -7.165 1.00 84.25 358 ARG A N 1
ATOM 2724 C CA . ARG A 1 358 ? -13.346 -7.415 -7.010 1.00 84.25 358 ARG A CA 1
ATOM 2725 C C . ARG A 1 358 ? -12.424 -6.963 -8.129 1.00 84.25 358 ARG A C 1
ATOM 2727 O O . ARG A 1 358 ? -12.891 -6.637 -9.217 1.00 84.25 358 ARG A O 1
ATOM 2734 N N . ILE A 1 359 ? -11.115 -6.975 -7.878 1.00 79.00 359 ILE A N 1
ATOM 2735 C CA . ILE A 1 359 ? -10.152 -6.797 -8.964 1.00 79.00 359 ILE A CA 1
ATOM 2736 C C . ILE A 1 359 ? -10.211 -8.031 -9.854 1.00 79.00 359 ILE A C 1
ATOM 2738 O O . ILE A 1 359 ? -10.012 -9.157 -9.403 1.00 79.00 359 ILE A O 1
ATOM 2742 N N . ASN A 1 360 ? -10.450 -7.805 -11.136 1.00 74.00 360 ASN A N 1
ATOM 2743 C CA . ASN A 1 360 ? -10.267 -8.808 -12.158 1.00 74.00 360 ASN A CA 1
ATOM 2744 C C . ASN A 1 360 ? -8.759 -9.060 -12.317 1.00 74.00 360 ASN A C 1
ATOM 2746 O O . ASN A 1 360 ? -8.022 -8.199 -12.794 1.00 74.00 360 ASN A O 1
ATOM 2750 N N . SER A 1 361 ? -8.286 -10.244 -11.922 1.00 65.94 361 SER A N 1
ATOM 2751 C CA . SER A 1 361 ? -6.860 -10.613 -11.932 1.00 65.94 361 SER A CA 1
ATOM 2752 C C . SER A 1 361 ? -6.212 -10.556 -13.321 1.00 65.94 361 SER A C 1
ATOM 2754 O O . SER A 1 361 ? -4.989 -10.477 -13.447 1.00 65.94 361 SER A O 1
ATOM 2756 N N . THR A 1 362 ? -7.024 -10.556 -14.380 1.00 61.81 362 THR A N 1
ATOM 2757 C CA . THR A 1 362 ? -6.564 -10.440 -15.763 1.00 61.81 362 THR A CA 1
ATOM 2758 C C . THR A 1 362 ? -6.416 -8.985 -16.208 1.00 61.81 362 THR A C 1
ATOM 2760 O O . THR A 1 362 ? -5.408 -8.642 -16.827 1.00 61.81 362 THR A O 1
ATOM 2763 N N . THR A 1 363 ? -7.409 -8.136 -15.935 1.00 64.25 363 THR A N 1
ATOM 2764 C CA . THR A 1 363 ? -7.419 -6.740 -16.412 1.00 64.25 363 THR A CA 1
ATOM 2765 C C . THR A 1 363 ? -6.794 -5.769 -15.410 1.00 64.25 363 THR A C 1
ATOM 2767 O O . THR A 1 363 ? -6.323 -4.709 -15.814 1.00 64.25 363 THR A O 1
ATOM 2770 N N . GLY A 1 364 ? -6.745 -6.133 -14.126 1.00 63.84 364 GLY A N 1
ATOM 2771 C CA . GLY A 1 364 ? -6.361 -5.258 -13.016 1.00 63.84 364 GLY A CA 1
ATOM 2772 C C . GLY A 1 364 ? -7.445 -4.245 -12.631 1.00 63.84 364 GLY A C 1
ATOM 2773 O O . GLY A 1 364 ? -7.206 -3.404 -11.771 1.00 63.84 364 GLY A O 1
ATOM 2774 N N . VAL A 1 365 ? -8.625 -4.312 -13.256 1.00 70.81 365 VAL A N 1
ATOM 2775 C CA . VAL A 1 365 ? -9.733 -3.371 -13.046 1.00 70.81 365 VAL A CA 1
ATOM 2776 C C . VAL A 1 365 ? -10.702 -3.926 -12.004 1.00 70.81 365 VAL A C 1
ATOM 2778 O O . VAL A 1 365 ? -10.942 -5.132 -11.956 1.00 70.81 365 VAL A O 1
ATOM 2781 N N . VAL A 1 366 ? -11.262 -3.050 -11.168 1.00 77.94 366 VAL A N 1
ATOM 2782 C CA . VAL A 1 366 ? -12.324 -3.405 -10.218 1.00 77.94 366 VAL A CA 1
ATOM 2783 C C . VAL A 1 366 ? -13.640 -3.574 -10.976 1.00 77.94 366 VAL A C 1
ATOM 2785 O O . VAL A 1 366 ? -14.099 -2.659 -11.654 1.00 77.94 366 VAL A O 1
ATOM 2788 N N . GLU A 1 367 ? -14.252 -4.750 -10.865 1.00 84.81 367 GLU A N 1
ATOM 2789 C CA . GLU A 1 367 ? -15.494 -5.103 -11.552 1.00 84.81 367 GLU A CA 1
ATOM 2790 C C . GLU A 1 367 ? -16.517 -5.673 -10.550 1.00 84.81 367 GLU A C 1
ATOM 2792 O O . GLU A 1 367 ? -16.131 -6.410 -9.633 1.00 84.81 367 GLU A O 1
ATOM 2797 N N . PRO A 1 368 ? -17.824 -5.377 -10.707 1.00 89.44 368 PRO A N 1
ATOM 2798 C CA . PRO A 1 368 ? -18.872 -6.002 -9.905 1.00 89.44 368 PRO A CA 1
ATOM 2799 C C . PRO A 1 368 ? -18.858 -7.526 -10.038 1.00 89.44 368 PRO A C 1
ATOM 2801 O O . PRO A 1 368 ? -18.787 -8.062 -11.146 1.00 89.44 368 PRO A O 1
ATOM 2804 N N . VAL A 1 369 ? -18.992 -8.238 -8.919 1.00 87.88 369 VAL A N 1
ATOM 2805 C CA . VAL A 1 369 ? -19.073 -9.703 -8.920 1.00 87.88 369 VAL A CA 1
ATOM 2806 C C . VAL A 1 369 ? -20.456 -10.129 -9.429 1.00 87.88 369 VAL A C 1
ATOM 2808 O O . VAL A 1 369 ? -21.470 -9.770 -8.818 1.00 87.88 369 VAL A O 1
ATOM 2811 N N . PRO A 1 370 ? -20.551 -10.923 -10.514 1.00 85.44 370 PRO A N 1
ATOM 2812 C CA . PRO A 1 370 ? -21.838 -11.378 -11.031 1.00 85.44 370 PRO A CA 1
ATOM 2813 C C . PRO A 1 370 ? -22.628 -12.153 -9.970 1.00 85.44 370 PRO A C 1
ATOM 2815 O O . PRO A 1 370 ? -22.142 -13.144 -9.430 1.00 85.44 370 PRO A O 1
ATOM 2818 N N . ASN A 1 371 ? -23.861 -11.717 -9.690 1.00 86.25 371 ASN A N 1
ATOM 2819 C CA . ASN A 1 371 ? -24.730 -12.277 -8.642 1.00 86.25 371 ASN A CA 1
ATOM 2820 C C . ASN A 1 371 ? -24.133 -12.234 -7.217 1.00 86.25 371 ASN A C 1
ATOM 2822 O O . ASN A 1 371 ? -24.563 -13.000 -6.358 1.00 86.25 371 ASN A O 1
ATOM 2826 N N . GLY A 1 372 ? -23.157 -11.356 -6.955 1.00 85.31 372 GLY A N 1
ATOM 2827 C CA . GLY A 1 372 ? -22.487 -11.246 -5.653 1.00 85.31 372 GLY A CA 1
ATOM 2828 C C . GLY A 1 372 ? -23.297 -10.540 -4.557 1.00 85.31 372 GLY A C 1
ATOM 2829 O O . GLY A 1 372 ? -22.928 -10.633 -3.390 1.00 85.31 372 GLY A O 1
ATOM 2830 N N . GLY A 1 373 ? -24.394 -9.867 -4.919 1.00 93.81 373 GLY A N 1
ATOM 2831 C CA . GLY A 1 373 ? -25.184 -9.045 -3.999 1.00 93.81 373 GLY A CA 1
ATOM 2832 C C . GLY A 1 373 ? -24.555 -7.676 -3.723 1.00 93.81 373 GLY A C 1
ATOM 2833 O O . GLY A 1 373 ? -23.619 -7.253 -4.410 1.00 93.81 373 GLY A O 1
ATOM 2834 N N . THR A 1 374 ? -25.089 -6.967 -2.733 1.00 97.12 374 THR A N 1
ATOM 2835 C CA . THR A 1 374 ? -24.554 -5.674 -2.273 1.00 97.12 374 THR A CA 1
ATOM 2836 C C . THR A 1 374 ? -23.499 -5.848 -1.182 1.00 97.12 374 THR A C 1
ATOM 2838 O O . THR A 1 374 ? -23.440 -6.880 -0.507 1.00 97.12 374 THR A O 1
ATOM 2841 N N . ASN A 1 375 ? -22.689 -4.814 -0.944 1.00 96.94 375 ASN A N 1
ATOM 2842 C CA . ASN A 1 375 ? -21.747 -4.805 0.180 1.00 96.94 375 ASN A CA 1
ATOM 2843 C C . ASN A 1 375 ? -22.454 -5.051 1.523 1.00 96.94 375 ASN A C 1
ATOM 2845 O O . ASN A 1 375 ? -21.924 -5.763 2.374 1.00 96.94 375 ASN A O 1
ATOM 2849 N N . ARG A 1 376 ? -23.679 -4.544 1.697 1.00 97.56 376 ARG A N 1
ATOM 2850 C CA . ARG A 1 376 ? -24.530 -4.776 2.871 1.00 97.56 376 ARG A CA 1
ATOM 2851 C C . ARG A 1 376 ? -24.830 -6.260 3.084 1.00 97.56 376 ARG A C 1
ATOM 2853 O O . ARG A 1 376 ? -24.663 -6.774 4.189 1.00 97.56 376 ARG A O 1
ATOM 2860 N N . GLU A 1 377 ? -25.251 -6.958 2.033 1.00 96.94 377 GLU A N 1
ATOM 2861 C CA . GLU A 1 377 ? -25.567 -8.390 2.092 1.00 96.94 377 GLU A CA 1
ATOM 2862 C C . GLU A 1 377 ? -24.320 -9.228 2.402 1.00 96.94 377 GLU A C 1
ATOM 2864 O O . GLU A 1 377 ? -24.364 -10.132 3.243 1.00 96.94 377 GLU A O 1
ATOM 2869 N N . VAL A 1 378 ? -23.186 -8.893 1.781 1.00 95.62 378 VAL A N 1
ATOM 2870 C CA . VAL A 1 378 ? -21.918 -9.594 2.011 1.00 95.62 378 VAL A CA 1
ATOM 2871 C C . VAL A 1 378 ? -21.372 -9.318 3.414 1.00 95.62 378 VAL A C 1
ATOM 2873 O O . VAL A 1 378 ? -20.954 -10.258 4.087 1.00 95.62 378 VAL A O 1
ATOM 2876 N N . LEU A 1 379 ? -21.445 -8.085 3.921 1.00 97.50 379 LEU A N 1
ATOM 2877 C CA . LEU A 1 379 ? -21.059 -7.762 5.302 1.00 97.50 379 LEU A CA 1
ATOM 2878 C C . LEU A 1 379 ? -21.894 -8.532 6.320 1.00 97.50 379 LEU A C 1
ATOM 2880 O O . LEU A 1 379 ? -21.346 -9.040 7.294 1.00 97.50 379 LEU A O 1
ATOM 2884 N N . LYS A 1 380 ? -23.199 -8.695 6.077 1.00 97.06 380 LYS A N 1
ATOM 2885 C CA . LYS A 1 380 ? -24.057 -9.526 6.927 1.00 97.06 380 LYS A CA 1
ATOM 2886 C C . LYS A 1 380 ? -23.625 -10.997 6.920 1.00 97.06 380 LYS A C 1
ATOM 2888 O O . LYS A 1 380 ? -23.637 -11.648 7.965 1.00 97.06 380 LYS A O 1
ATOM 2893 N N . ARG A 1 381 ? -23.195 -11.523 5.766 1.00 96.00 381 ARG A N 1
ATOM 2894 C CA . ARG A 1 381 ? -22.605 -12.869 5.664 1.00 96.00 381 ARG A CA 1
ATOM 2895 C C . ARG A 1 381 ? -21.305 -12.974 6.466 1.00 96.00 381 ARG A C 1
ATOM 2897 O O . ARG A 1 381 ? -21.154 -13.926 7.226 1.00 96.00 381 ARG A O 1
ATOM 2904 N N . PHE A 1 382 ? -20.411 -11.995 6.337 1.00 96.62 382 PHE A N 1
ATOM 2905 C CA . PHE A 1 382 ? -19.158 -11.945 7.096 1.00 96.62 382 PHE A CA 1
ATOM 2906 C C . PHE A 1 382 ? -19.412 -11.835 8.606 1.00 96.62 382 PHE A C 1
ATOM 2908 O O . PHE A 1 382 ? -18.796 -12.571 9.369 1.00 96.62 382 PHE A O 1
ATOM 2915 N N . ALA A 1 3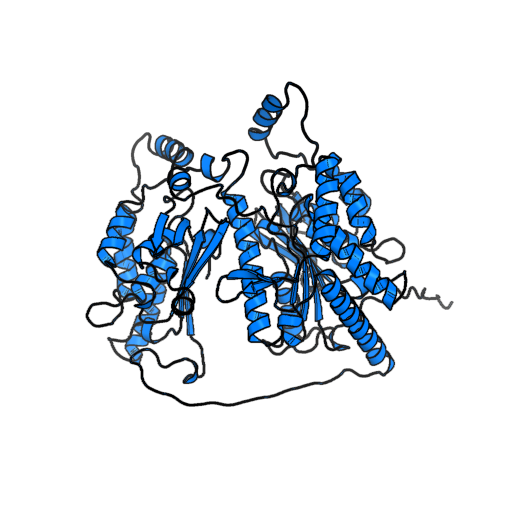83 ? -20.370 -11.011 9.046 1.00 97.25 383 ALA A N 1
ATOM 2916 C CA . ALA A 1 383 ? -20.784 -10.923 10.449 1.00 97.25 383 ALA A CA 1
ATOM 2917 C C . ALA A 1 383 ? -21.226 -12.289 10.995 1.00 97.25 383 ALA A C 1
ATOM 2919 O O . ALA A 1 383 ? -20.817 -12.693 12.083 1.00 97.25 383 ALA A O 1
ATOM 2920 N N . LYS A 1 384 ? -22.000 -13.045 10.205 1.00 96.06 384 LYS A N 1
ATOM 2921 C CA . LYS A 1 384 ? -22.387 -14.410 10.566 1.00 96.06 384 LYS A CA 1
ATOM 2922 C C . LYS A 1 384 ? -21.174 -15.342 10.671 1.00 96.06 384 LYS A C 1
ATOM 2924 O O . LYS A 1 384 ? -21.076 -16.066 11.651 1.00 96.06 384 LYS A O 1
ATOM 2929 N N . GLN A 1 385 ? -20.252 -15.319 9.705 1.00 92.69 385 GLN A N 1
ATOM 2930 C CA . GLN A 1 385 ? -19.039 -16.152 9.746 1.00 92.69 385 GLN A CA 1
ATOM 2931 C C . GLN A 1 385 ? -18.169 -15.838 10.973 1.00 92.69 385 GLN A C 1
ATOM 2933 O O . GLN A 1 385 ? -17.667 -16.756 11.614 1.00 92.69 385 GLN A O 1
ATOM 2938 N N . LEU A 1 386 ? -18.040 -14.557 11.329 1.00 92.00 386 LEU A N 1
ATOM 2939 C CA . LEU A 1 386 ? -17.331 -14.104 12.526 1.00 92.00 386 LEU A CA 1
ATOM 2940 C C . LEU A 1 386 ? -18.003 -14.600 13.818 1.00 92.00 386 LEU A C 1
ATOM 2942 O O . LEU A 1 386 ? -17.320 -15.122 14.698 1.00 92.00 386 LEU A O 1
ATOM 2946 N N . SER A 1 387 ? -19.331 -14.473 13.932 1.00 93.25 387 SER A N 1
ATOM 2947 C CA . SER A 1 387 ? -20.096 -14.986 15.083 1.00 93.25 387 SER A CA 1
ATOM 2948 C C . SER A 1 387 ? -20.018 -16.515 15.184 1.00 93.25 387 SER A C 1
ATOM 2950 O O . SER A 1 387 ? -19.722 -17.047 16.256 1.00 93.25 387 SER A O 1
ATOM 2952 N N . ASP A 1 388 ? -20.198 -17.236 14.073 1.00 89.56 388 ASP A N 1
ATOM 2953 C CA . ASP A 1 388 ? -20.089 -18.698 14.022 1.00 89.56 388 ASP A CA 1
ATOM 2954 C C . ASP A 1 388 ? -18.694 -19.167 14.481 1.00 89.56 388 ASP A C 1
ATOM 2956 O O . ASP A 1 388 ? -18.588 -20.072 15.310 1.00 89.56 388 ASP A O 1
ATOM 2960 N N . GLU A 1 389 ? -17.626 -18.533 13.984 1.00 89.31 389 GLU A N 1
ATOM 2961 C CA . GLU A 1 389 ? -16.239 -18.851 14.344 1.00 89.31 389 GLU A CA 1
ATOM 2962 C C . GLU A 1 389 ? -15.958 -18.569 15.827 1.00 89.31 389 GLU A C 1
ATOM 2964 O O . GLU A 1 389 ? -15.392 -19.410 16.528 1.00 89.31 389 GLU A O 1
ATOM 2969 N N . ARG A 1 390 ? -16.405 -17.423 16.352 1.00 85.25 390 ARG A N 1
ATOM 2970 C CA . ARG A 1 390 ? -16.278 -17.094 17.779 1.00 85.25 390 ARG A CA 1
ATOM 2971 C C . ARG A 1 390 ? -16.991 -18.122 18.661 1.00 85.25 390 ARG A C 1
ATOM 2973 O O . ARG A 1 390 ? -16.424 -18.590 19.651 1.00 85.25 390 ARG A O 1
ATOM 2980 N N . ASN A 1 391 ? -18.216 -18.496 18.293 1.00 84.94 391 ASN A N 1
ATOM 2981 C CA . ASN A 1 391 ? -19.009 -19.494 19.009 1.00 84.94 391 ASN A CA 1
ATOM 2982 C C . ASN A 1 391 ? -18.364 -20.888 18.952 1.00 84.94 391 ASN A C 1
ATOM 2984 O O . ASN A 1 391 ? -18.350 -21.595 19.962 1.00 84.94 391 ASN A O 1
ATOM 2988 N N . LEU A 1 392 ? -17.778 -21.261 17.810 1.00 82.62 392 LEU A N 1
ATOM 2989 C CA . LEU A 1 392 ? -17.010 -22.497 17.655 1.00 82.62 392 LEU A CA 1
ATOM 2990 C C . LEU A 1 392 ? -15.814 -22.537 18.614 1.00 82.62 392 LEU A C 1
ATOM 2992 O O . LEU A 1 392 ? -15.629 -23.525 19.324 1.00 82.62 392 LEU A O 1
ATOM 2996 N N . ARG A 1 393 ? -15.031 -21.456 18.683 1.00 81.81 393 ARG A N 1
ATOM 2997 C CA . ARG A 1 393 ? -13.874 -21.367 19.587 1.00 81.81 393 ARG A CA 1
ATOM 2998 C C . ARG A 1 393 ? -14.276 -21.443 21.060 1.00 81.81 393 ARG A C 1
ATOM 3000 O O . ARG A 1 393 ? -13.633 -22.133 21.851 1.00 81.81 393 ARG A O 1
ATOM 3007 N N . GLU A 1 394 ? -15.363 -20.769 21.437 1.00 78.94 394 GLU A N 1
ATOM 3008 C CA . GLU A 1 394 ? -15.949 -20.863 22.781 1.00 78.94 394 GLU A CA 1
ATOM 3009 C C . GLU A 1 394 ? -16.382 -22.300 23.121 1.00 78.94 394 GLU A C 1
ATOM 3011 O O . GLU A 1 394 ? -16.132 -22.760 24.237 1.00 78.94 394 GLU A O 1
ATOM 3016 N N . ALA A 1 395 ? -16.995 -23.020 22.176 1.00 77.38 395 ALA A N 1
ATOM 3017 C CA . ALA A 1 395 ? -17.401 -24.411 22.362 1.00 77.38 395 ALA A CA 1
ATOM 3018 C C . ALA A 1 395 ? -16.193 -25.353 22.514 1.00 77.38 395 ALA A C 1
ATOM 3020 O O . ALA A 1 395 ? -16.116 -26.095 23.492 1.00 77.38 395 ALA A O 1
ATOM 3021 N N . ASN A 1 396 ? -15.199 -25.255 21.625 1.00 75.00 396 ASN A N 1
ATOM 3022 C CA . ASN A 1 396 ? -14.013 -26.120 21.643 1.00 75.00 396 ASN A CA 1
ATOM 3023 C C . ASN A 1 396 ? -13.203 -25.998 22.946 1.00 75.00 396 ASN A C 1
ATOM 3025 O O . ASN A 1 396 ? -12.691 -26.995 23.461 1.00 75.00 396 ASN A O 1
ATOM 3029 N N . ILE A 1 397 ? -13.133 -24.796 23.530 1.00 68.62 397 ILE A N 1
ATOM 3030 C CA . ILE A 1 397 ? -12.495 -24.583 24.839 1.00 68.62 397 ILE A CA 1
ATOM 3031 C C . ILE A 1 397 ? -13.300 -25.223 25.974 1.00 68.62 397 ILE A C 1
ATOM 3033 O O . ILE A 1 397 ? -12.704 -25.800 26.886 1.00 68.62 397 ILE A O 1
ATOM 3037 N N . ARG A 1 398 ? -14.637 -25.130 25.945 1.00 72.62 398 ARG A N 1
ATOM 3038 C CA . ARG A 1 398 ? -15.504 -25.757 26.962 1.00 72.62 398 ARG A CA 1
ATOM 3039 C C . ARG A 1 398 ? -15.395 -27.282 26.937 1.00 72.62 398 ARG A C 1
ATOM 3041 O O . ARG A 1 398 ? -15.424 -27.894 28.002 1.00 72.62 398 ARG A O 1
ATOM 3048 N N . ASP A 1 399 ? -15.197 -27.857 25.755 1.00 67.44 399 ASP A N 1
ATOM 3049 C CA . ASP A 1 399 ? -15.130 -29.305 25.537 1.00 67.44 399 ASP A CA 1
ATOM 3050 C C . ASP A 1 399 ? -13.701 -29.889 25.645 1.00 67.44 399 ASP A C 1
ATOM 3052 O O . ASP A 1 399 ? -13.510 -31.098 25.519 1.00 67.44 399 ASP A O 1
ATOM 3056 N N . GLY A 1 400 ? -12.687 -29.059 25.933 1.00 56.72 400 GLY A N 1
ATOM 3057 C CA . GLY A 1 400 ? -11.311 -29.495 26.212 1.00 56.72 400 GLY A CA 1
ATOM 3058 C C . GLY A 1 400 ? -10.503 -29.981 24.997 1.00 56.72 400 GLY A C 1
ATOM 3059 O O . GLY A 1 400 ? -9.500 -30.671 25.186 1.00 56.72 400 GLY A O 1
ATOM 3060 N N . GLY A 1 401 ? -10.916 -29.653 23.767 1.00 48.72 401 GLY A N 1
ATOM 3061 C CA . GLY A 1 401 ? -10.324 -30.179 22.531 1.00 48.72 401 GLY A CA 1
ATOM 3062 C C . GLY A 1 401 ? -9.487 -29.161 21.754 1.00 48.72 401 GLY A C 1
ATOM 3063 O O . GLY A 1 401 ? -10.002 -28.143 21.302 1.00 48.72 401 GLY A O 1
ATOM 3064 N N . VAL A 1 402 ? -8.206 -29.471 21.531 1.00 42.34 402 VAL A N 1
ATOM 3065 C CA . VAL A 1 402 ? -7.390 -28.848 20.473 1.00 42.34 402 VAL A CA 1
ATOM 3066 C C . VAL A 1 402 ? -7.564 -29.711 19.221 1.00 42.34 402 VAL A C 1
ATOM 3068 O O . VAL A 1 402 ? -7.258 -30.902 19.255 1.00 42.34 402 VAL A O 1
ATOM 3071 N N . ALA A 1 403 ? -8.117 -29.157 18.142 1.00 41.31 403 ALA A N 1
ATOM 3072 C CA . ALA A 1 403 ? -8.412 -29.914 16.928 1.00 41.31 403 ALA A CA 1
ATOM 3073 C C . ALA A 1 403 ? -7.155 -30.079 16.050 1.00 41.31 403 ALA A C 1
ATOM 3075 O O . ALA A 1 403 ? -6.649 -29.114 15.480 1.00 41.31 403 ALA A O 1
ATOM 3076 N N . GLU A 1 404 ? -6.666 -31.314 15.906 1.00 36.91 404 GLU A N 1
ATOM 3077 C CA . GLU A 1 404 ? -5.722 -31.700 14.851 1.00 36.91 404 GLU A CA 1
ATOM 3078 C C . GLU A 1 404 ? -6.478 -31.900 13.527 1.00 36.91 404 GLU A C 1
ATOM 3080 O O . GLU A 1 404 ? -7.357 -32.756 13.435 1.00 36.91 404 GLU A O 1
ATOM 3085 N N . LEU A 1 405 ? -6.118 -31.158 12.474 1.00 34.97 405 LEU A N 1
ATOM 3086 C CA . LEU A 1 405 ? -6.608 -31.413 11.114 1.00 34.97 405 LEU A CA 1
ATOM 3087 C C . LEU A 1 405 ? -5.495 -31.213 10.074 1.00 34.97 405 LEU A C 1
ATOM 3089 O O . LEU A 1 405 ? -5.058 -30.095 9.806 1.00 34.97 405 LEU A O 1
ATOM 3093 N N . TYR A 1 406 ? -5.068 -32.339 9.490 1.00 29.30 406 TYR A N 1
ATOM 3094 C CA . TYR A 1 406 ? -4.136 -32.486 8.366 1.00 29.30 406 TYR A CA 1
ATOM 3095 C C . TYR A 1 406 ? -4.910 -32.808 7.079 1.00 29.30 406 TYR A C 1
ATOM 3097 O O . TYR A 1 406 ? -5.776 -33.682 7.101 1.00 29.30 406 TYR A O 1
ATOM 3105 N N . VAL A 1 407 ? -4.514 -32.230 5.935 1.00 29.17 407 VAL A N 1
ATOM 3106 C CA . VAL A 1 407 ? -4.856 -32.756 4.597 1.00 29.17 407 VAL A CA 1
ATOM 3107 C C . VAL A 1 407 ? -3.629 -32.727 3.670 1.00 29.17 407 VAL A C 1
ATOM 3109 O O . VAL A 1 407 ? -2.923 -31.730 3.566 1.00 29.17 407 VAL A O 1
ATOM 3112 N N . LYS A 1 408 ? -3.390 -33.869 3.010 1.00 27.98 408 LYS A N 1
ATOM 3113 C CA . LYS A 1 408 ? -2.418 -34.159 1.934 1.00 27.98 408 LYS A CA 1
ATOM 3114 C C . LYS A 1 408 ? -3.131 -34.104 0.580 1.00 27.98 408 LYS A C 1
ATOM 3116 O O . LYS A 1 408 ? -4.242 -34.613 0.528 1.00 27.98 408 LYS A O 1
ATOM 3121 N N . MET A 1 409 ? -2.454 -33.714 -0.510 1.00 25.81 409 MET A N 1
ATOM 3122 C CA . MET A 1 409 ? -2.691 -34.273 -1.861 1.00 25.81 409 MET A CA 1
ATOM 3123 C C . MET A 1 409 ? -1.495 -34.068 -2.820 1.00 25.81 409 MET A C 1
ATOM 3125 O O . MET A 1 409 ? -0.734 -33.115 -2.687 1.00 25.81 409 MET A O 1
ATOM 3129 N N . THR A 1 410 ? -1.327 -35.011 -3.758 1.00 25.97 410 THR A N 1
ATOM 3130 C CA . THR A 1 410 ? -0.189 -35.233 -4.678 1.00 25.97 410 THR A CA 1
ATOM 3131 C C . THR A 1 410 ? -0.617 -35.312 -6.161 1.00 25.97 410 THR A C 1
ATOM 3133 O O . THR A 1 410 ? -1.744 -35.699 -6.449 1.00 25.97 410 THR A O 1
ATOM 3136 N N . SER A 1 411 ? 0.372 -35.128 -7.064 1.00 25.41 411 SER A N 1
ATOM 3137 C CA . SER A 1 411 ? 0.619 -35.783 -8.389 1.00 25.41 411 SER A CA 1
ATOM 3138 C C . SER A 1 411 ? 0.217 -35.135 -9.750 1.00 25.41 411 SER A C 1
ATOM 3140 O O . SER A 1 411 ? -0.950 -35.067 -10.100 1.00 25.41 411 SER A O 1
ATOM 3142 N N . GLN A 1 412 ? 1.246 -34.671 -10.498 1.00 24.58 412 GLN A N 1
ATOM 3143 C CA . GLN A 1 412 ? 1.889 -35.130 -11.774 1.00 24.58 412 GLN A CA 1
ATOM 3144 C C . GLN A 1 412 ? 1.190 -35.378 -13.162 1.00 24.58 412 GLN A C 1
ATOM 3146 O O . GLN A 1 412 ? 0.346 -36.260 -13.279 1.00 24.58 412 GLN A O 1
ATOM 3151 N N . ILE A 1 413 ? 1.833 -34.780 -14.216 1.00 26.50 413 ILE A N 1
ATOM 3152 C CA . ILE A 1 413 ? 2.140 -35.222 -15.636 1.00 26.50 413 ILE A CA 1
ATOM 3153 C C . ILE A 1 413 ? 0.998 -35.112 -16.710 1.00 26.50 413 ILE A C 1
ATOM 3155 O O . ILE A 1 413 ? -0.146 -35.239 -16.288 1.00 26.50 413 ILE A O 1
ATOM 3159 N N . PRO A 1 414 ? 1.189 -34.955 -18.074 1.00 31.50 414 PRO A N 1
ATOM 3160 C CA . PRO A 1 414 ? 2.369 -34.885 -18.991 1.00 31.50 414 PRO A CA 1
ATOM 3161 C C . PRO A 1 414 ? 2.440 -33.707 -20.021 1.00 31.50 414 PRO A C 1
ATOM 3163 O O . PRO A 1 414 ? 1.579 -32.841 -20.114 1.00 31.50 414 PRO A O 1
ATOM 3166 N N . THR A 1 415 ? 3.513 -33.764 -20.825 1.00 28.23 415 THR A N 1
ATOM 3167 C CA . THR A 1 415 ? 4.117 -32.875 -21.841 1.00 28.23 415 THR A CA 1
ATOM 3168 C C . THR A 1 415 ? 3.484 -32.840 -23.248 1.00 28.23 415 THR A C 1
ATOM 3170 O O . THR A 1 415 ? 2.987 -33.856 -23.719 1.00 28.23 415 THR A O 1
ATOM 3173 N N . THR A 1 416 ? 3.690 -31.730 -23.988 1.00 26.77 416 THR A N 1
ATOM 3174 C CA . THR A 1 416 ? 4.053 -31.730 -25.432 1.00 26.77 416 THR A CA 1
ATOM 3175 C C . THR A 1 416 ? 4.820 -30.462 -25.857 1.00 26.77 416 THR A C 1
ATOM 3177 O O . THR A 1 416 ? 4.636 -29.388 -25.291 1.00 26.77 416 THR A O 1
ATOM 3180 N N . ASN A 1 417 ? 5.659 -30.638 -26.881 1.00 28.84 417 ASN A N 1
ATOM 3181 C CA . ASN A 1 417 ? 6.748 -29.800 -27.402 1.00 28.84 417 ASN A CA 1
ATOM 3182 C C . ASN A 1 417 ? 6.451 -28.325 -27.748 1.00 28.84 417 ASN A C 1
ATOM 3184 O O . ASN A 1 417 ? 5.645 -28.030 -28.633 1.00 28.84 417 ASN A O 1
ATOM 3188 N N . ARG A 1 418 ? 7.281 -27.430 -27.195 1.00 31.83 418 ARG A N 1
ATOM 3189 C CA . ARG A 1 418 ? 7.740 -26.169 -27.808 1.00 31.83 418 ARG A CA 1
ATOM 3190 C C . ARG A 1 418 ? 9.230 -25.982 -27.503 1.00 31.83 418 ARG A C 1
ATOM 3192 O O . ARG A 1 418 ? 9.700 -26.422 -26.462 1.00 31.83 418 ARG A O 1
ATOM 3199 N N . THR A 1 419 ? 9.966 -25.354 -28.414 1.00 36.69 419 THR A N 1
ATOM 3200 C CA . THR A 1 419 ? 11.392 -25.023 -28.269 1.00 36.69 419 THR A CA 1
ATOM 3201 C C . THR A 1 419 ? 11.571 -23.742 -27.446 1.00 36.69 419 THR A C 1
ATOM 3203 O O . THR A 1 419 ? 11.789 -22.668 -28.000 1.00 36.69 419 THR A O 1
ATOM 3206 N N . GLY A 1 420 ? 11.432 -23.896 -26.130 1.00 50.84 420 GLY A N 1
ATOM 3207 C CA . GLY A 1 420 ? 11.772 -22.976 -25.038 1.00 50.84 420 GLY A CA 1
ATOM 3208 C C . GLY A 1 420 ? 11.971 -23.810 -23.758 1.00 50.84 420 GLY A C 1
ATOM 3209 O O . GLY A 1 420 ? 11.798 -25.031 -23.823 1.00 50.84 420 GLY A O 1
ATOM 3210 N N . LEU A 1 421 ? 12.339 -23.195 -22.625 1.00 50.56 421 LEU A N 1
ATOM 3211 C CA . LEU A 1 421 ? 12.392 -23.864 -21.308 1.00 50.56 421 LEU A CA 1
ATOM 3212 C C . LEU A 1 421 ? 11.150 -24.770 -21.126 1.00 50.56 421 LEU A C 1
ATOM 3214 O O . LEU A 1 421 ? 10.031 -24.299 -21.368 1.00 50.56 421 LEU A O 1
ATOM 3218 N N . PRO A 1 422 ? 11.296 -26.067 -20.773 1.00 54.34 422 PRO A N 1
ATOM 3219 C CA . PRO A 1 422 ? 10.145 -26.920 -20.493 1.00 54.34 422 PRO A CA 1
ATOM 3220 C C . PRO A 1 422 ? 9.247 -26.255 -19.442 1.00 54.34 422 PRO A C 1
ATOM 3222 O O . PRO A 1 422 ? 9.776 -25.677 -18.497 1.00 54.34 422 PRO A O 1
ATOM 3225 N N . PRO A 1 423 ? 7.909 -26.319 -19.569 1.00 58.22 423 PRO A N 1
ATOM 3226 C CA . PRO A 1 423 ? 7.031 -25.614 -18.643 1.00 58.22 423 PRO A CA 1
ATOM 3227 C C . PRO A 1 423 ? 7.257 -26.095 -17.199 1.00 58.22 423 PRO A C 1
ATOM 3229 O O . PRO A 1 423 ? 7.517 -27.291 -17.012 1.00 58.22 423 PRO A O 1
ATOM 3232 N N . PRO A 1 424 ? 7.070 -25.235 -16.176 1.00 53.81 424 PRO A N 1
ATOM 3233 C CA . PRO A 1 424 ? 7.376 -25.582 -14.785 1.00 53.81 424 PRO A CA 1
ATOM 3234 C C . PRO A 1 424 ? 6.648 -26.832 -14.277 1.00 53.81 424 PRO A C 1
ATOM 3236 O O . PRO A 1 424 ? 7.131 -27.528 -13.393 1.00 53.81 424 PRO A O 1
ATOM 3239 N N . THR A 1 425 ? 5.515 -27.184 -14.893 1.00 46.62 425 THR A N 1
ATOM 3240 C CA . THR A 1 425 ? 4.765 -28.428 -14.648 1.00 46.62 425 THR A CA 1
ATOM 3241 C C . THR A 1 425 ? 5.563 -29.712 -14.912 1.00 46.62 425 THR A C 1
ATOM 3243 O O . THR A 1 425 ? 5.120 -30.795 -14.536 1.00 46.62 425 THR A O 1
ATOM 3246 N N . VAL A 1 426 ? 6.697 -29.616 -15.611 1.00 53.91 426 VAL A N 1
ATOM 3247 C CA . VAL A 1 426 ? 7.619 -30.720 -15.925 1.00 53.91 426 VAL A CA 1
ATOM 3248 C C . VAL A 1 426 ? 8.799 -30.760 -14.939 1.00 53.91 426 VAL A C 1
ATOM 3250 O O . VAL A 1 426 ? 9.480 -31.780 -14.848 1.00 53.91 426 VAL A O 1
ATOM 3253 N N . GLY A 1 427 ? 9.024 -29.680 -14.183 1.00 58.59 427 GLY A N 1
ATOM 3254 C CA . GLY A 1 427 ? 10.053 -29.560 -13.152 1.00 58.59 427 GLY A CA 1
ATOM 3255 C C . GLY A 1 427 ? 9.501 -29.698 -11.727 1.00 58.59 427 GLY A C 1
ATOM 3256 O O . GLY A 1 427 ? 8.301 -29.837 -11.506 1.00 58.59 427 GLY A O 1
ATOM 3257 N N . ASN A 1 428 ? 10.402 -29.662 -10.740 1.00 61.69 428 ASN A N 1
ATOM 3258 C CA . ASN A 1 428 ? 10.044 -29.661 -9.311 1.00 61.69 428 ASN A CA 1
ATOM 3259 C C . ASN A 1 428 ? 10.025 -28.250 -8.698 1.00 61.69 428 ASN A C 1
ATOM 3261 O O . ASN A 1 428 ? 9.678 -28.101 -7.529 1.00 61.69 428 ASN A O 1
ATOM 3265 N N . LEU A 1 429 ? 10.463 -27.239 -9.452 1.00 62.56 429 LEU A N 1
ATOM 3266 C CA . LEU A 1 429 ? 10.642 -25.862 -9.001 1.00 62.56 429 LEU A CA 1
ATOM 3267 C C . LEU A 1 429 ? 10.168 -24.904 -10.095 1.00 62.56 429 LEU A C 1
ATOM 3269 O O . LEU A 1 429 ? 10.299 -25.220 -11.274 1.00 62.56 429 LEU A O 1
ATOM 3273 N N . ILE A 1 430 ? 9.662 -23.746 -9.672 1.00 72.50 430 ILE A N 1
ATOM 3274 C CA . ILE A 1 430 ? 9.484 -22.569 -10.524 1.00 72.50 430 ILE A CA 1
ATOM 3275 C C . ILE A 1 430 ? 10.658 -21.637 -10.223 1.00 72.50 430 ILE A C 1
ATOM 3277 O O . ILE A 1 430 ? 10.870 -21.285 -9.058 1.00 72.50 430 ILE A O 1
ATOM 3281 N N . THR A 1 431 ? 11.433 -21.251 -11.232 1.00 79.31 431 THR A N 1
ATOM 3282 C CA . THR A 1 431 ? 12.609 -20.389 -11.066 1.00 79.31 431 THR A CA 1
ATOM 3283 C C . THR A 1 431 ? 12.301 -18.953 -11.476 1.00 79.31 431 THR A C 1
ATOM 3285 O O . THR A 1 431 ? 11.912 -18.667 -12.606 1.00 79.31 431 THR A O 1
ATOM 3288 N N . ILE A 1 432 ? 12.502 -18.020 -10.545 1.00 89.00 432 ILE A N 1
ATOM 3289 C CA . ILE A 1 432 ? 12.250 -16.591 -10.756 1.00 89.00 432 ILE A CA 1
ATOM 3290 C C . ILE A 1 432 ? 13.545 -15.822 -10.508 1.00 89.00 432 ILE A C 1
ATOM 3292 O O . ILE A 1 432 ? 14.165 -15.972 -9.454 1.00 89.00 432 ILE A O 1
ATOM 3296 N N . LEU A 1 433 ? 13.941 -14.993 -11.472 1.00 94.25 433 LEU A N 1
ATOM 3297 C CA . LEU A 1 433 ? 14.996 -13.997 -11.313 1.00 94.25 433 LEU A CA 1
ATOM 3298 C C . LEU A 1 433 ? 14.348 -12.620 -11.206 1.00 94.25 433 LEU A C 1
ATOM 3300 O O . LEU A 1 433 ? 13.745 -12.173 -12.173 1.00 94.25 433 LEU A O 1
ATOM 3304 N N . SER A 1 434 ? 14.496 -11.945 -10.067 1.00 95.38 434 SER A N 1
ATOM 3305 C CA . SER A 1 434 ? 14.074 -10.549 -9.902 1.00 95.38 434 SER A CA 1
ATOM 3306 C C . SER A 1 434 ? 15.289 -9.626 -9.843 1.00 95.38 434 SER A C 1
ATOM 3308 O O . SER A 1 434 ? 16.294 -9.947 -9.200 1.00 95.38 434 SER A O 1
ATOM 3310 N N . ILE A 1 435 ? 15.217 -8.505 -10.562 1.00 95.50 435 ILE A N 1
ATOM 3311 C CA . ILE A 1 435 ? 16.300 -7.530 -10.690 1.00 95.50 435 ILE A CA 1
ATOM 3312 C C . ILE A 1 435 ? 15.785 -6.139 -10.307 1.00 95.50 435 ILE A C 1
ATOM 3314 O O . ILE A 1 435 ? 14.989 -5.525 -11.023 1.00 95.50 435 ILE A O 1
ATOM 3318 N N . ASP A 1 436 ? 16.297 -5.626 -9.192 1.00 92.38 436 ASP A N 1
ATOM 3319 C CA . ASP A 1 436 ? 15.915 -4.325 -8.645 1.00 92.38 436 ASP A CA 1
ATOM 3320 C C . ASP A 1 436 ? 16.244 -3.143 -9.574 1.00 92.38 436 ASP A C 1
ATOM 3322 O O . ASP A 1 436 ? 17.197 -3.152 -10.367 1.00 92.38 436 ASP A O 1
ATOM 3326 N N . GLY A 1 437 ? 15.481 -2.062 -9.392 1.00 88.19 437 GLY A N 1
ATOM 3327 C CA . GLY A 1 437 ? 15.798 -0.741 -9.933 1.00 88.19 437 GLY A CA 1
ATOM 3328 C C . GLY A 1 437 ? 17.043 -0.097 -9.301 1.00 88.19 437 GLY A C 1
ATOM 3329 O O . GLY A 1 437 ? 17.602 -0.568 -8.313 1.00 88.19 437 GLY A O 1
ATOM 3330 N N . GLY A 1 438 ? 17.491 1.040 -9.850 1.00 84.56 438 GLY A N 1
ATOM 3331 C CA . GLY A 1 438 ? 18.632 1.779 -9.273 1.00 84.56 438 GLY A CA 1
ATOM 3332 C C . GLY A 1 438 ? 19.498 2.584 -10.244 1.00 84.56 438 GLY A C 1
ATOM 3333 O O . GLY A 1 438 ? 20.601 3.006 -9.876 1.00 84.56 438 GLY A O 1
ATOM 3334 N N . GLY A 1 439 ? 19.047 2.784 -11.487 1.00 85.62 439 GLY A N 1
ATOM 3335 C CA . GLY A 1 439 ? 19.784 3.530 -12.511 1.00 85.62 439 GLY A CA 1
ATOM 3336 C C . GLY A 1 439 ? 21.146 2.901 -12.819 1.00 85.62 439 GLY A C 1
ATOM 3337 O O . GLY A 1 439 ? 21.243 1.703 -13.075 1.00 85.62 439 GLY A O 1
ATOM 3338 N N . ILE A 1 440 ? 22.226 3.685 -12.741 1.00 86.19 440 ILE A N 1
ATOM 3339 C CA . ILE A 1 440 ? 23.601 3.217 -13.020 1.00 86.19 440 ILE A CA 1
ATOM 3340 C C . ILE A 1 440 ? 24.038 2.012 -12.165 1.00 86.19 440 ILE A C 1
ATOM 3342 O O . ILE A 1 440 ? 24.960 1.287 -12.536 1.00 86.19 440 ILE A O 1
ATOM 3346 N N . ARG A 1 441 ? 23.368 1.762 -11.031 1.00 88.12 441 ARG A N 1
ATOM 3347 C CA . ARG A 1 441 ? 23.661 0.627 -10.147 1.00 88.12 441 ARG A CA 1
ATOM 3348 C C . ARG A 1 441 ? 23.334 -0.736 -10.760 1.00 88.12 441 ARG A C 1
ATOM 3350 O O . ARG A 1 441 ? 23.763 -1.723 -10.178 1.00 88.12 441 ARG A O 1
ATOM 3357 N N . GLY A 1 442 ? 22.696 -0.802 -11.935 1.00 86.69 442 GLY A N 1
ATOM 3358 C CA . GLY A 1 442 ? 22.496 -2.041 -12.708 1.00 86.69 442 GLY A CA 1
ATOM 3359 C C . GLY A 1 442 ? 23.791 -2.814 -13.018 1.00 86.69 442 GLY A C 1
ATOM 3360 O O . GLY A 1 442 ? 23.761 -4.023 -13.228 1.00 86.69 442 GLY A O 1
ATOM 3361 N N . ILE A 1 443 ? 24.955 -2.157 -12.928 1.00 92.12 443 ILE A N 1
ATOM 3362 C CA . ILE A 1 443 ? 26.272 -2.814 -12.977 1.00 92.12 443 ILE A CA 1
ATOM 3363 C C . ILE A 1 443 ? 26.421 -3.876 -11.874 1.00 92.12 443 ILE A C 1
ATOM 3365 O O . ILE A 1 443 ? 27.028 -4.916 -12.112 1.00 92.12 443 ILE A O 1
ATOM 3369 N N . ILE A 1 444 ? 25.873 -3.636 -10.677 1.00 92.44 444 ILE A N 1
ATOM 3370 C CA . ILE A 1 444 ? 25.988 -4.544 -9.526 1.00 92.44 444 ILE A CA 1
ATOM 3371 C C . ILE A 1 444 ? 25.321 -5.897 -9.818 1.00 92.44 444 ILE A C 1
ATOM 3373 O O . ILE A 1 444 ? 26.039 -6.901 -9.779 1.00 92.44 444 ILE A O 1
ATOM 3377 N N . PRO A 1 445 ? 24.012 -5.972 -10.155 1.00 93.19 445 PRO A N 1
ATOM 3378 C CA . PRO A 1 445 ? 23.420 -7.237 -10.565 1.00 93.19 445 PRO A CA 1
ATOM 3379 C C . PRO A 1 445 ? 24.109 -7.788 -11.817 1.00 93.19 445 PRO A C 1
ATOM 3381 O O . PRO A 1 445 ? 24.366 -8.982 -11.855 1.00 93.19 445 PRO A O 1
ATOM 3384 N N . GLY A 1 446 ? 24.538 -6.955 -12.774 1.00 93.62 446 GLY A N 1
ATOM 3385 C CA . GLY A 1 446 ? 25.304 -7.413 -13.943 1.00 93.62 446 GLY A CA 1
ATOM 3386 C C . GLY A 1 446 ? 26.554 -8.240 -13.597 1.00 93.62 446 GLY A C 1
ATOM 3387 O O . GLY A 1 446 ? 26.800 -9.273 -14.214 1.00 93.62 446 GLY A O 1
ATOM 3388 N N . VAL A 1 447 ? 27.321 -7.852 -12.568 1.00 95.94 447 VAL A N 1
ATOM 3389 C CA . VAL A 1 447 ? 28.491 -8.626 -12.104 1.00 95.94 447 VAL A CA 1
ATOM 3390 C C . VAL A 1 447 ? 28.085 -9.993 -11.541 1.00 95.94 447 VAL A C 1
ATOM 3392 O O . VAL A 1 447 ? 28.759 -10.986 -11.820 1.00 95.94 447 VAL A O 1
ATOM 3395 N N . ILE A 1 448 ? 26.999 -10.045 -10.764 1.00 96.50 448 ILE A N 1
ATOM 3396 C CA . ILE A 1 448 ? 26.486 -11.279 -10.147 1.00 96.50 448 ILE A CA 1
ATOM 3397 C C . ILE A 1 448 ? 25.930 -12.216 -11.223 1.00 96.50 448 ILE A C 1
ATOM 3399 O O . ILE A 1 448 ? 26.254 -13.401 -11.239 1.00 96.50 448 ILE A O 1
ATOM 3403 N N . LEU A 1 449 ? 25.143 -11.674 -12.152 1.00 97.44 449 LEU A N 1
ATOM 3404 C CA . LEU A 1 449 ? 24.538 -12.405 -13.262 1.00 97.44 449 LEU A CA 1
ATOM 3405 C C . LEU A 1 449 ? 25.603 -12.997 -14.184 1.00 97.44 449 LEU A C 1
ATOM 3407 O O . LEU A 1 449 ? 25.490 -14.157 -14.566 1.00 97.44 449 LEU A O 1
ATOM 3411 N N . ARG A 1 450 ? 26.677 -12.249 -14.472 1.00 97.19 450 ARG A N 1
ATOM 3412 C CA . ARG A 1 450 ? 27.832 -12.764 -15.219 1.00 97.19 450 ARG A CA 1
ATOM 3413 C C . ARG A 1 450 ? 28.464 -13.972 -14.531 1.00 97.19 450 ARG A C 1
ATOM 3415 O O . ARG A 1 450 ? 28.783 -14.948 -15.198 1.00 97.19 450 ARG A O 1
ATOM 3422 N N . TYR A 1 451 ? 28.668 -13.899 -13.215 1.00 97.38 451 TYR A N 1
ATOM 3423 C CA . TYR A 1 451 ? 29.226 -15.023 -12.463 1.00 97.38 451 TYR A CA 1
ATOM 3424 C C . TYR A 1 451 ? 28.292 -16.239 -12.516 1.00 97.38 451 TYR A C 1
ATOM 3426 O O . TYR A 1 451 ? 28.733 -17.328 -12.871 1.00 97.38 451 TYR A O 1
ATOM 3434 N N . LEU A 1 452 ? 26.998 -16.043 -12.247 1.00 97.06 452 LEU A N 1
ATOM 3435 C CA . LEU A 1 452 ? 26.005 -17.115 -12.308 1.00 97.06 452 LEU A CA 1
ATOM 3436 C C . LEU A 1 452 ? 25.961 -17.776 -13.692 1.00 97.06 452 LEU A C 1
ATOM 3438 O O . LEU A 1 452 ? 26.022 -18.997 -13.784 1.00 97.06 452 LEU A O 1
ATOM 3442 N N . GLU A 1 453 ? 25.905 -16.986 -14.765 1.00 97.31 453 GLU A N 1
ATOM 3443 C CA . GLU A 1 453 ? 25.901 -17.519 -16.128 1.00 97.31 453 GLU A CA 1
ATOM 3444 C C . GLU A 1 453 ? 27.193 -18.285 -16.443 1.00 97.31 453 GLU A C 1
ATOM 3446 O O . GLU A 1 453 ? 27.130 -19.341 -17.067 1.00 97.31 453 GLU A O 1
ATOM 3451 N N . SER A 1 454 ? 28.350 -17.823 -15.954 1.00 96.00 454 SER A N 1
ATOM 3452 C CA . SER A 1 454 ? 29.618 -18.539 -16.143 1.00 96.00 454 SER A CA 1
ATOM 3453 C C . SER A 1 454 ? 29.649 -19.901 -15.441 1.00 96.00 454 SER A C 1
ATOM 3455 O O . SER A 1 454 ? 30.135 -20.870 -16.019 1.00 96.00 454 SER A O 1
ATOM 3457 N N . GLU A 1 455 ? 29.065 -20.015 -14.245 1.00 97.56 455 GLU A N 1
ATOM 3458 C CA . GLU A 1 455 ? 28.956 -21.298 -13.540 1.00 97.56 455 GLU A CA 1
ATOM 3459 C C . GLU A 1 455 ? 28.011 -22.256 -14.277 1.00 97.56 455 GLU A C 1
ATOM 3461 O O . GLU A 1 455 ? 28.315 -23.437 -14.433 1.00 97.56 455 GLU A O 1
ATOM 3466 N N . LEU A 1 456 ? 26.899 -21.748 -14.815 1.00 91.50 456 LEU A N 1
ATOM 3467 C CA . LEU A 1 456 ? 25.980 -22.541 -15.639 1.00 91.50 456 LEU A CA 1
ATOM 3468 C C . LEU A 1 456 ? 26.650 -23.012 -16.938 1.00 91.50 456 LEU A C 1
ATOM 3470 O O . LEU A 1 456 ? 26.480 -24.158 -17.345 1.00 91.50 456 LEU A O 1
ATOM 3474 N N . GLN A 1 457 ? 27.487 -22.173 -17.550 1.00 93.50 457 GLN A N 1
ATOM 3475 C CA . GLN A 1 457 ? 28.260 -22.539 -18.738 1.00 93.50 457 GLN A CA 1
ATOM 3476 C C . GLN A 1 457 ? 29.331 -23.601 -18.466 1.00 93.50 457 GLN A C 1
ATOM 3478 O O . GLN A 1 457 ? 29.651 -24.382 -19.366 1.00 93.50 457 GLN A O 1
ATOM 3483 N N . LEU A 1 458 ? 29.881 -23.663 -17.249 1.00 92.06 458 LEU A N 1
ATOM 3484 C CA . LEU A 1 458 ? 30.775 -24.752 -16.841 1.00 92.06 458 LEU A CA 1
ATOM 3485 C C . LEU A 1 458 ? 30.032 -26.088 -16.717 1.00 92.06 458 LEU A C 1
ATOM 3487 O O . LEU A 1 458 ? 30.627 -27.133 -16.979 1.00 92.06 458 LEU A O 1
ATOM 3491 N N . LEU A 1 459 ? 28.755 -26.054 -16.327 1.00 90.00 459 LEU A N 1
ATOM 3492 C CA . LEU A 1 459 ? 27.927 -27.246 -16.139 1.00 90.00 459 LEU A CA 1
ATOM 3493 C C . LEU A 1 459 ? 27.341 -27.764 -17.459 1.00 90.00 459 LEU A C 1
ATOM 3495 O O . LEU A 1 459 ? 27.498 -28.942 -17.774 1.00 90.00 459 LEU A O 1
ATOM 3499 N N . ASP A 1 460 ? 26.731 -26.881 -18.251 1.00 89.62 460 ASP A N 1
ATOM 3500 C CA . ASP A 1 460 ? 25.908 -27.260 -19.409 1.00 89.62 460 ASP A CA 1
ATOM 3501 C C . ASP A 1 460 ? 26.467 -26.755 -20.754 1.00 89.62 460 ASP A C 1
ATOM 3503 O O . ASP A 1 460 ? 25.882 -26.974 -21.818 1.00 89.62 460 ASP A O 1
ATOM 3507 N N . GLY A 1 461 ? 27.640 -26.116 -20.728 1.00 90.31 461 GLY A N 1
ATOM 3508 C CA . GLY A 1 461 ? 28.386 -25.678 -21.906 1.00 90.31 461 GLY A CA 1
ATOM 3509 C C . GLY A 1 461 ? 28.251 -24.187 -22.228 1.00 90.31 461 GLY A C 1
ATOM 3510 O O . GLY A 1 461 ? 27.362 -23.482 -21.766 1.00 90.31 461 GLY A O 1
ATOM 3511 N N . ASN A 1 462 ? 29.138 -23.691 -23.096 1.00 88.50 462 ASN A N 1
ATOM 3512 C CA . ASN A 1 462 ? 29.299 -22.256 -23.386 1.00 88.50 462 ASN A CA 1
ATOM 3513 C C . ASN A 1 462 ? 28.072 -21.554 -24.005 1.00 88.50 462 ASN A C 1
ATOM 3515 O O . ASN A 1 462 ? 28.041 -20.325 -24.088 1.00 88.50 462 ASN A O 1
ATOM 3519 N N . GLN A 1 463 ? 27.081 -22.316 -24.469 1.00 86.56 463 GLN A N 1
ATOM 3520 C CA . GLN A 1 463 ? 25.834 -21.777 -25.002 1.00 86.56 463 GLN A CA 1
ATOM 3521 C C . GLN A 1 463 ? 24.797 -21.503 -23.917 1.00 86.56 463 GLN A C 1
ATOM 3523 O O . GLN A 1 463 ? 23.836 -20.808 -24.224 1.00 86.56 463 GLN A O 1
ATOM 3528 N N . ALA A 1 464 ? 24.979 -21.997 -22.688 1.00 87.75 464 ALA A N 1
ATOM 3529 C CA . ALA A 1 464 ? 24.069 -21.756 -21.574 1.00 87.75 464 ALA A CA 1
ATOM 3530 C C . ALA A 1 464 ? 23.888 -20.251 -21.325 1.00 87.75 464 ALA A C 1
ATOM 3532 O O . ALA A 1 464 ? 24.863 -19.486 -21.289 1.00 87.75 464 ALA A O 1
ATOM 3533 N N . ARG A 1 465 ? 22.633 -19.819 -21.196 1.00 93.50 465 ARG A N 1
ATOM 3534 C CA . ARG A 1 465 ? 22.253 -18.437 -20.888 1.00 93.50 465 ARG A CA 1
ATOM 3535 C C . ARG A 1 465 ? 21.223 -18.406 -19.779 1.00 93.50 465 ARG A C 1
ATOM 3537 O O . ARG A 1 465 ? 20.434 -19.331 -19.662 1.00 93.50 465 ARG A O 1
ATOM 3544 N N . LEU A 1 466 ? 21.159 -17.317 -19.017 1.00 92.75 466 LEU A N 1
ATOM 3545 C CA . LEU A 1 466 ? 20.214 -17.198 -17.894 1.00 92.75 466 LEU A CA 1
ATOM 3546 C C . LEU A 1 466 ? 18.743 -17.420 -18.291 1.00 92.75 466 LEU A C 1
ATOM 3548 O O . LEU A 1 466 ? 17.993 -18.024 -17.529 1.00 92.75 466 LEU A O 1
ATOM 3552 N N . ALA A 1 467 ? 18.341 -17.009 -19.498 1.00 90.12 467 ALA A N 1
ATOM 3553 C CA . ALA A 1 467 ? 16.995 -17.259 -20.022 1.00 90.12 467 ALA A CA 1
ATOM 3554 C C . ALA A 1 467 ? 16.655 -18.750 -20.212 1.00 90.12 467 ALA A C 1
ATOM 3556 O O . ALA A 1 467 ? 15.483 -19.074 -20.363 1.00 90.12 467 ALA A O 1
ATOM 3557 N N . ASP A 1 468 ? 17.645 -19.648 -20.186 1.00 85.69 468 ASP A N 1
ATOM 3558 C CA . ASP A 1 468 ? 17.444 -21.100 -20.241 1.00 85.69 468 ASP A CA 1
ATOM 3559 C C . ASP A 1 468 ? 17.183 -21.719 -18.857 1.00 85.69 468 ASP A C 1
ATOM 3561 O O . ASP A 1 468 ? 16.834 -22.894 -18.783 1.00 85.69 468 ASP A O 1
ATOM 3565 N N . TYR A 1 469 ? 17.357 -20.962 -17.765 1.00 86.75 469 TYR A N 1
ATOM 3566 C CA . TYR A 1 469 ? 17.263 -21.475 -16.387 1.00 86.75 469 TYR A CA 1
ATOM 3567 C C . TYR A 1 469 ? 16.185 -20.800 -15.541 1.00 86.75 469 TYR A C 1
ATOM 3569 O O . TYR A 1 469 ? 15.832 -21.326 -14.485 1.00 86.75 469 TYR A O 1
ATOM 3577 N N . PHE A 1 470 ? 15.667 -19.651 -15.983 1.00 88.81 470 PHE A N 1
ATOM 3578 C CA . PHE A 1 470 ? 14.618 -18.907 -15.291 1.00 88.81 470 PHE A CA 1
ATOM 3579 C C . PHE A 1 470 ? 13.288 -18.961 -16.050 1.00 88.81 470 PHE A C 1
ATOM 3581 O O . PHE A 1 470 ? 13.178 -18.459 -17.171 1.00 88.81 470 PHE A O 1
ATOM 3588 N N . ASP A 1 471 ? 12.264 -19.526 -15.405 1.00 80.62 471 ASP A N 1
ATOM 3589 C CA . ASP A 1 471 ? 10.884 -19.558 -15.909 1.00 80.62 471 ASP A CA 1
ATOM 3590 C C . ASP A 1 471 ? 10.275 -18.157 -16.027 1.00 80.62 471 ASP A C 1
ATOM 3592 O O . ASP A 1 471 ? 9.395 -17.921 -16.863 1.00 80.62 471 ASP A O 1
ATOM 3596 N N . VAL A 1 472 ? 10.725 -17.243 -15.159 1.00 89.94 472 VAL A N 1
ATOM 3597 C CA . VAL A 1 472 ? 10.340 -15.831 -15.140 1.00 89.94 472 VAL A CA 1
ATOM 3598 C C . VAL A 1 472 ? 11.559 -14.964 -14.840 1.00 89.94 472 VAL A C 1
ATOM 3600 O O . VAL A 1 472 ? 12.274 -15.207 -13.867 1.00 89.94 472 VAL A O 1
ATOM 3603 N N . ILE A 1 473 ? 11.765 -13.916 -15.637 1.00 95.38 473 ILE A N 1
ATOM 3604 C CA . ILE A 1 473 ? 12.716 -12.843 -15.331 1.00 95.38 473 ILE A CA 1
ATOM 3605 C C . ILE A 1 473 ? 11.934 -11.540 -15.154 1.00 95.38 473 ILE A C 1
ATOM 3607 O O . ILE A 1 473 ? 11.278 -11.057 -16.076 1.00 95.38 473 ILE A O 1
ATOM 3611 N N . ALA A 1 474 ? 11.982 -10.985 -13.951 1.00 96.31 474 ALA A N 1
ATOM 3612 C CA . ALA A 1 474 ? 11.327 -9.748 -13.575 1.00 96.31 474 ALA A CA 1
ATOM 3613 C C . ALA A 1 474 ? 12.357 -8.641 -13.351 1.00 96.31 474 ALA A C 1
ATOM 3615 O O . ALA A 1 474 ? 13.452 -8.881 -12.834 1.00 96.31 474 ALA A O 1
ATOM 3616 N N . GLY A 1 475 ? 12.005 -7.409 -13.704 1.00 96.12 475 GLY A N 1
ATOM 3617 C CA . GLY A 1 475 ? 12.897 -6.291 -13.450 1.00 96.12 475 GLY A CA 1
ATOM 3618 C C . GLY A 1 475 ? 12.246 -4.927 -13.570 1.00 96.12 475 GLY A C 1
ATOM 3619 O O . GLY A 1 475 ? 11.419 -4.688 -14.448 1.00 96.12 475 GLY A O 1
ATOM 3620 N N . THR A 1 476 ? 12.676 -4.015 -12.703 1.00 95.38 476 THR A N 1
ATOM 3621 C CA . THR A 1 476 ? 12.176 -2.637 -12.638 1.00 95.38 476 THR A CA 1
ATOM 3622 C C . THR A 1 476 ? 13.267 -1.662 -13.044 1.00 95.38 476 THR A C 1
ATOM 3624 O O . THR A 1 476 ? 14.414 -1.808 -12.623 1.00 95.38 476 THR A O 1
ATOM 3627 N N . SER A 1 477 ? 12.939 -0.625 -13.820 1.00 94.06 477 SER A N 1
ATOM 3628 C CA . SER A 1 477 ? 13.891 0.426 -14.196 1.00 94.06 477 SER A CA 1
ATOM 3629 C C . SER A 1 477 ? 15.129 -0.176 -14.871 1.00 94.06 477 SER A C 1
ATOM 3631 O O . SER A 1 477 ? 15.013 -0.917 -15.848 1.00 94.06 477 SER A O 1
ATOM 3633 N N . THR A 1 478 ? 16.318 0.067 -14.325 1.00 93.75 478 THR A N 1
ATOM 3634 C CA . THR A 1 478 ? 17.571 -0.580 -14.746 1.00 93.75 478 THR A CA 1
ATOM 3635 C C . THR A 1 478 ? 17.474 -2.114 -14.809 1.00 93.75 478 THR A C 1
ATOM 3637 O O . THR A 1 478 ? 17.952 -2.728 -15.761 1.00 93.75 478 THR A O 1
ATOM 3640 N N . GLY A 1 479 ? 16.781 -2.749 -13.859 1.00 95.38 479 GLY A N 1
ATOM 3641 C CA . GLY A 1 479 ? 16.529 -4.187 -13.869 1.00 95.38 479 GLY A CA 1
ATOM 3642 C C . GLY A 1 479 ? 15.582 -4.619 -14.986 1.00 95.38 479 GLY A C 1
ATOM 3643 O O . GLY A 1 479 ? 15.752 -5.698 -15.547 1.00 95.38 479 GLY A O 1
ATOM 3644 N N . GLY A 1 480 ? 14.642 -3.757 -15.384 1.00 95.62 480 GLY A N 1
ATOM 3645 C CA . GLY A 1 480 ? 13.782 -3.968 -16.550 1.00 95.62 480 GLY A CA 1
ATOM 3646 C C . GLY A 1 480 ? 14.571 -3.912 -17.861 1.00 95.62 480 GLY A C 1
ATOM 3647 O O . GLY A 1 480 ? 14.372 -4.754 -18.734 1.00 95.62 480 GLY A O 1
ATOM 3648 N N . LEU A 1 481 ? 15.542 -2.994 -17.974 1.00 94.81 481 LEU A N 1
ATOM 3649 C CA . LEU A 1 481 ? 16.501 -2.981 -19.090 1.00 94.81 481 LEU A CA 1
ATOM 3650 C C . LEU A 1 481 ? 17.310 -4.281 -19.139 1.00 94.81 481 LEU A C 1
ATOM 3652 O O . LEU A 1 481 ? 17.390 -4.904 -20.193 1.00 94.81 481 LEU A O 1
ATOM 3656 N N . VAL A 1 482 ? 17.869 -4.720 -18.005 1.00 96.06 482 VAL A N 1
ATOM 3657 C CA . VAL A 1 482 ? 18.632 -5.979 -17.931 1.00 96.06 482 VAL A CA 1
ATOM 3658 C C . VAL A 1 482 ? 17.752 -7.188 -18.263 1.00 96.06 482 VAL A C 1
ATOM 3660 O O . VAL A 1 482 ? 18.182 -8.071 -18.999 1.00 96.06 482 VAL A O 1
ATOM 3663 N N . THR A 1 483 ? 16.505 -7.205 -17.793 1.00 96.81 483 THR A N 1
ATOM 3664 C CA . THR A 1 483 ? 15.518 -8.240 -18.133 1.00 96.81 483 THR A CA 1
ATOM 3665 C C . THR A 1 483 ? 15.330 -8.329 -19.641 1.00 96.81 483 THR A C 1
ATOM 3667 O O . THR A 1 483 ? 15.432 -9.413 -20.210 1.00 96.81 483 THR A O 1
ATOM 3670 N N . VAL A 1 484 ? 15.131 -7.196 -20.316 1.00 96.56 484 VAL A N 1
ATOM 3671 C CA . VAL A 1 484 ? 15.004 -7.158 -21.778 1.00 96.56 484 VAL A CA 1
ATOM 3672 C C . VAL A 1 484 ? 16.304 -7.572 -22.472 1.00 96.56 484 VAL A C 1
ATOM 3674 O O . VAL A 1 484 ? 16.246 -8.338 -23.427 1.00 96.56 484 VAL A O 1
ATOM 3677 N N . MET A 1 485 ? 17.477 -7.161 -21.980 1.00 94.81 485 MET A N 1
ATOM 3678 C CA . MET A 1 485 ? 18.770 -7.601 -22.528 1.00 94.81 485 MET A CA 1
ATOM 3679 C C . MET A 1 485 ? 18.926 -9.131 -22.497 1.00 94.81 485 MET A C 1
ATOM 3681 O O . MET A 1 485 ? 19.414 -9.717 -23.461 1.00 94.81 485 MET A O 1
ATOM 3685 N N . LEU A 1 486 ? 18.475 -9.768 -21.414 1.00 95.69 486 LEU A N 1
ATOM 3686 C CA . LEU A 1 486 ? 18.562 -11.216 -21.211 1.00 95.69 486 LEU A CA 1
ATOM 3687 C C . LEU A 1 486 ? 17.464 -12.012 -21.928 1.00 95.69 486 LEU A C 1
ATOM 3689 O O . LEU A 1 486 ? 17.579 -13.230 -22.028 1.00 95.69 486 LEU A O 1
ATOM 3693 N N . THR A 1 487 ? 16.390 -11.371 -22.398 1.00 95.44 487 THR A N 1
ATOM 3694 C CA . THR A 1 487 ? 15.194 -12.082 -22.893 1.00 95.44 487 THR A CA 1
ATOM 3695 C C . THR A 1 487 ? 14.736 -11.678 -24.285 1.00 95.44 487 THR A C 1
ATOM 3697 O O . THR A 1 487 ? 13.986 -12.437 -24.895 1.00 95.44 487 THR A O 1
ATOM 3700 N N . ALA A 1 488 ? 15.166 -10.535 -24.818 1.00 95.38 488 ALA A N 1
ATOM 3701 C CA . ALA A 1 488 ? 14.905 -10.182 -26.206 1.00 95.38 488 ALA A CA 1
ATOM 3702 C C . ALA A 1 488 ? 15.664 -11.153 -27.131 1.00 95.38 488 ALA A C 1
ATOM 3704 O O . ALA A 1 488 ? 16.857 -11.376 -26.910 1.00 95.38 488 ALA A O 1
ATOM 3705 N N . PRO A 1 489 ? 15.007 -11.742 -28.144 1.00 93.50 489 PRO A N 1
ATOM 3706 C CA . PRO A 1 489 ? 15.654 -12.673 -29.055 1.00 93.50 489 PRO A CA 1
ATOM 3707 C C . PRO A 1 489 ? 16.540 -11.947 -30.076 1.00 93.50 489 PRO A C 1
ATOM 3709 O O . PRO A 1 489 ? 16.164 -10.919 -30.638 1.00 93.50 489 PRO A O 1
ATOM 3712 N N . ASP A 1 490 ? 17.695 -12.531 -30.369 1.00 91.06 490 ASP A N 1
ATOM 3713 C CA . ASP A 1 490 ? 18.498 -12.240 -31.549 1.00 91.06 490 ASP A CA 1
ATOM 3714 C C . ASP A 1 490 ? 17.967 -13.005 -32.784 1.00 91.06 490 ASP A C 1
ATOM 3716 O O . ASP A 1 490 ? 16.977 -13.741 -32.739 1.00 91.06 490 ASP A O 1
ATOM 3720 N N . GLN A 1 491 ? 18.662 -12.873 -33.915 1.00 88.19 491 GLN A N 1
ATOM 3721 C CA . GLN A 1 491 ? 18.334 -13.579 -35.163 1.00 88.19 491 GLN A CA 1
ATOM 3722 C C . GLN A 1 491 ? 18.391 -15.118 -35.068 1.00 88.19 491 GLN A C 1
ATOM 3724 O O . GLN A 1 491 ? 17.833 -15.801 -35.926 1.00 88.19 491 GLN A O 1
ATOM 3729 N N . ASN A 1 492 ? 19.057 -15.666 -34.048 1.00 87.50 492 ASN A N 1
ATOM 3730 C CA . ASN A 1 492 ? 19.177 -17.099 -33.789 1.00 87.50 492 ASN A CA 1
ATOM 3731 C C . ASN A 1 492 ? 18.215 -17.576 -32.690 1.00 87.50 492 ASN A C 1
ATOM 3733 O O . ASN A 1 492 ? 18.319 -18.723 -32.251 1.00 87.50 492 AS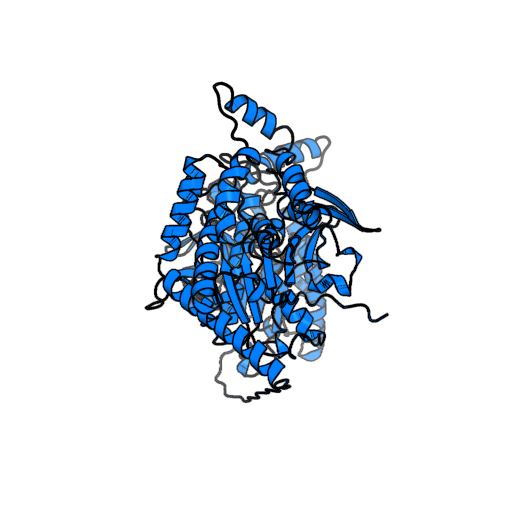N A O 1
ATOM 3737 N N . ASN A 1 493 ? 17.290 -16.719 -32.240 1.00 86.69 493 ASN A N 1
ATOM 3738 C CA . ASN A 1 493 ? 16.391 -16.986 -31.121 1.00 86.69 493 ASN A CA 1
ATOM 3739 C C . ASN A 1 493 ? 17.149 -17.314 -29.815 1.00 86.69 493 ASN A C 1
ATOM 3741 O O . ASN A 1 493 ? 16.773 -18.215 -29.061 1.00 86.69 493 ASN A O 1
ATOM 3745 N N . ARG A 1 494 ? 18.245 -16.589 -29.567 1.00 91.31 494 ARG A N 1
ATOM 3746 C CA . ARG A 1 494 ? 19.025 -16.566 -28.320 1.00 91.31 494 ARG A CA 1
ATOM 3747 C C . ARG A 1 494 ? 18.976 -15.166 -27.704 1.00 91.31 494 ARG A C 1
ATOM 3749 O O . ARG A 1 494 ? 18.604 -14.229 -28.402 1.00 91.31 494 ARG A O 1
ATOM 3756 N N . PRO A 1 495 ? 19.308 -14.996 -26.413 1.00 91.75 495 PRO A N 1
ATOM 3757 C CA . PRO A 1 495 ? 19.321 -13.673 -25.795 1.00 91.75 495 PRO A CA 1
ATOM 3758 C C . PRO A 1 495 ? 20.188 -12.682 -26.570 1.00 91.75 495 PRO A C 1
ATOM 3760 O O . PRO A 1 495 ? 21.310 -13.019 -26.950 1.00 91.75 495 PRO A O 1
ATOM 3763 N N . LEU A 1 496 ? 19.674 -11.466 -26.771 1.00 89.56 496 LEU A N 1
ATOM 3764 C CA . LEU A 1 496 ? 20.377 -10.368 -27.440 1.00 89.56 496 LEU A CA 1
ATOM 3765 C C . LEU A 1 496 ? 21.726 -10.064 -26.773 1.00 89.56 496 LEU A C 1
ATOM 3767 O O . LEU A 1 496 ? 22.678 -9.692 -27.456 1.00 89.56 496 LEU A O 1
ATOM 3771 N N . TYR A 1 497 ? 21.798 -10.246 -25.454 1.00 92.88 497 TYR A N 1
ATOM 3772 C CA . TYR A 1 497 ? 23.011 -10.112 -24.662 1.00 92.88 497 TYR A CA 1
ATOM 3773 C C . TYR A 1 497 ? 23.237 -11.341 -23.784 1.00 92.88 497 TYR A C 1
ATOM 3775 O O . TYR A 1 497 ? 22.301 -11.879 -23.185 1.00 92.88 497 TYR A O 1
ATOM 3783 N N . ALA A 1 498 ? 24.499 -11.744 -23.657 1.00 94.94 498 ALA A N 1
ATOM 3784 C CA . ALA A 1 498 ? 24.933 -12.598 -22.562 1.00 94.94 498 ALA A CA 1
ATOM 3785 C C . ALA A 1 498 ? 25.075 -11.763 -21.280 1.00 94.94 498 ALA A C 1
ATOM 3787 O O . ALA A 1 498 ? 25.222 -10.536 -21.314 1.00 94.94 498 ALA A O 1
ATOM 3788 N N . ALA A 1 499 ? 25.076 -12.416 -20.120 1.00 95.50 499 ALA A N 1
ATOM 3789 C CA . ALA A 1 499 ? 25.236 -11.717 -18.850 1.00 95.50 499 ALA A CA 1
ATOM 3790 C C . ALA A 1 499 ? 26.602 -11.007 -18.745 1.00 95.50 499 ALA A C 1
ATOM 3792 O O . ALA A 1 499 ? 26.723 -9.978 -18.075 1.00 95.50 499 ALA A O 1
ATOM 3793 N N . GLU A 1 500 ? 27.626 -11.513 -19.441 1.00 95.69 500 GLU A N 1
ATOM 3794 C CA . GLU A 1 500 ? 28.945 -10.875 -19.525 1.00 95.69 500 GLU A CA 1
ATOM 3795 C C . GLU A 1 500 ? 28.943 -9.517 -20.240 1.00 95.69 500 GLU A C 1
ATOM 3797 O O . GLU A 1 500 ? 29.767 -8.662 -19.904 1.00 95.69 500 GLU A O 1
ATOM 3802 N N . ASP A 1 501 ? 27.984 -9.280 -21.139 1.00 95.81 501 ASP A N 1
ATOM 3803 C CA . ASP A 1 501 ? 27.881 -8.046 -21.922 1.00 95.81 501 ASP A CA 1
ATOM 3804 C C . ASP A 1 501 ? 27.229 -6.895 -21.142 1.00 95.81 501 ASP A C 1
ATOM 3806 O O . ASP A 1 501 ? 27.396 -5.724 -21.497 1.00 95.81 501 ASP A O 1
ATOM 3810 N N . ILE A 1 502 ? 26.511 -7.198 -20.052 1.00 95.06 502 ILE A N 1
ATOM 3811 C CA . ILE A 1 502 ? 25.774 -6.199 -19.265 1.00 95.06 502 ILE A CA 1
ATOM 3812 C C . ILE A 1 502 ? 26.732 -5.147 -18.698 1.00 95.06 502 ILE A C 1
ATOM 3814 O O . ILE A 1 502 ? 26.500 -3.949 -18.831 1.00 95.06 502 ILE A O 1
ATOM 3818 N N . VAL A 1 503 ? 27.836 -5.555 -18.071 1.00 95.50 503 VAL A N 1
ATOM 3819 C CA . VAL A 1 503 ? 28.759 -4.592 -17.448 1.00 95.50 503 VAL A CA 1
ATOM 3820 C C . VAL A 1 503 ? 29.408 -3.665 -18.491 1.00 95.50 503 VAL A C 1
ATOM 3822 O O . VAL A 1 503 ? 29.315 -2.448 -18.306 1.00 95.50 503 VAL A O 1
ATOM 3825 N N . PRO A 1 504 ? 30.008 -4.170 -19.591 1.00 96.31 504 PRO A N 1
ATOM 3826 C CA . PRO A 1 504 ? 30.491 -3.326 -20.686 1.00 96.31 504 PRO A CA 1
ATOM 3827 C C . PRO A 1 504 ? 29.424 -2.373 -21.228 1.00 96.31 504 PRO A C 1
ATOM 3829 O O . PRO A 1 504 ? 29.682 -1.176 -21.354 1.00 96.31 504 PRO A O 1
ATOM 3832 N N . PHE A 1 505 ? 28.198 -2.864 -21.445 1.00 94.56 505 PHE A N 1
ATOM 3833 C CA . PHE A 1 505 ? 27.091 -2.041 -21.921 1.00 94.56 505 PHE A CA 1
ATOM 3834 C C . PHE A 1 505 ? 26.852 -0.819 -21.026 1.00 94.56 505 PHE A C 1
ATOM 3836 O O . PHE A 1 505 ? 26.728 0.304 -21.523 1.00 94.56 505 PHE A O 1
ATOM 3843 N N . TYR A 1 506 ? 26.823 -1.010 -19.705 1.00 94.06 506 TYR A N 1
ATOM 3844 C CA . TYR A 1 506 ? 26.637 0.092 -18.763 1.00 94.06 506 TYR A CA 1
ATOM 3845 C C . TYR A 1 506 ? 27.841 1.038 -18.739 1.00 94.06 506 TYR A C 1
ATOM 3847 O O . TYR A 1 506 ? 27.648 2.252 -18.691 1.00 94.06 506 TYR A O 1
ATOM 3855 N N . LEU A 1 507 ? 29.070 0.522 -18.793 1.00 93.62 507 LEU A N 1
ATOM 3856 C CA . LEU A 1 507 ? 30.274 1.360 -18.812 1.00 93.62 507 LEU A CA 1
ATOM 3857 C C . LEU A 1 507 ? 30.322 2.270 -20.051 1.00 93.62 507 LEU A C 1
ATOM 3859 O O . LEU A 1 507 ? 30.673 3.445 -19.930 1.00 93.62 507 LEU A O 1
ATOM 3863 N N . ASP A 1 508 ? 29.894 1.763 -21.207 1.00 94.44 508 ASP A N 1
ATOM 3864 C CA . ASP A 1 508 ? 29.951 2.488 -22.480 1.00 94.44 508 ASP A CA 1
ATOM 3865 C C . ASP A 1 508 ? 28.794 3.475 -22.686 1.00 94.44 508 ASP A C 1
ATOM 3867 O O . ASP A 1 508 ? 28.942 4.484 -23.394 1.00 94.44 508 ASP A O 1
ATOM 3871 N N . ASN A 1 509 ? 27.625 3.191 -22.100 1.00 93.88 509 ASN A N 1
ATOM 3872 C CA . ASN A 1 509 ? 26.403 3.961 -22.333 1.00 93.88 509 ASN A CA 1
ATOM 3873 C C . ASN A 1 509 ? 26.035 4.895 -21.178 1.00 93.88 509 ASN A C 1
ATOM 3875 O O . ASN A 1 509 ? 25.568 6.004 -21.439 1.00 93.88 509 ASN A O 1
ATOM 3879 N N . CYS A 1 510 ? 26.287 4.538 -19.914 1.00 91.00 510 CYS A N 1
ATOM 3880 C CA . CYS A 1 510 ? 25.915 5.386 -18.775 1.00 91.00 510 CYS A CA 1
ATOM 3881 C C . CYS A 1 510 ? 26.521 6.798 -18.810 1.00 91.00 510 CYS A C 1
ATOM 3883 O O . CYS A 1 510 ? 25.796 7.733 -18.478 1.00 91.00 510 CYS A O 1
ATOM 3885 N N . PRO A 1 511 ? 27.780 7.027 -19.239 1.00 90.94 511 PRO A N 1
ATOM 3886 C CA . PRO A 1 511 ? 28.314 8.387 -19.363 1.00 90.94 511 PRO A CA 1
ATOM 3887 C C . PRO A 1 511 ? 27.562 9.262 -20.376 1.00 90.94 511 PRO A C 1
ATOM 3889 O O . PRO A 1 511 ? 27.588 10.486 -20.264 1.00 90.94 511 PRO A O 1
ATOM 3892 N N . LYS A 1 512 ? 26.899 8.642 -21.360 1.00 92.00 512 LYS A N 1
ATOM 3893 C CA . LYS A 1 512 ? 26.123 9.314 -22.412 1.00 92.00 512 LYS A CA 1
ATOM 3894 C C . LYS A 1 512 ? 24.652 9.469 -22.022 1.00 92.00 512 LYS A C 1
ATOM 3896 O O . LYS A 1 512 ? 24.048 10.477 -22.362 1.00 92.00 512 LYS A O 1
ATOM 3901 N N . ILE A 1 513 ? 24.108 8.512 -21.265 1.00 88.75 513 ILE A N 1
ATOM 3902 C CA . ILE A 1 513 ? 22.767 8.590 -20.663 1.00 88.75 513 ILE A CA 1
ATOM 3903 C C . ILE A 1 513 ? 22.746 9.636 -19.534 1.00 88.75 513 ILE A C 1
ATOM 3905 O O . ILE A 1 513 ? 21.808 10.422 -19.427 1.00 88.75 513 ILE A O 1
ATOM 3909 N N . PHE A 1 514 ? 23.800 9.678 -18.713 1.00 89.38 514 PHE A N 1
ATOM 3910 C CA . PHE A 1 514 ? 23.928 10.546 -17.539 1.00 89.38 514 PHE A CA 1
ATOM 3911 C C . PHE A 1 514 ? 25.143 11.491 -17.643 1.00 89.38 514 PHE A C 1
ATOM 3913 O O . PHE A 1 514 ? 26.052 11.431 -16.798 1.00 89.38 514 PHE A O 1
ATOM 3920 N N . PRO A 1 515 ? 25.187 12.383 -18.653 1.00 85.75 515 PRO A N 1
ATOM 3921 C CA . PRO A 1 515 ? 26.324 13.267 -18.877 1.00 85.75 515 PRO A CA 1
ATOM 3922 C C . PRO A 1 515 ? 26.570 14.174 -17.669 1.00 85.75 515 PRO A C 1
ATOM 3924 O O . PRO A 1 515 ? 25.656 14.779 -17.101 1.00 85.75 515 PRO A O 1
ATOM 3927 N N . GLN A 1 516 ? 27.834 14.281 -17.263 1.00 80.31 516 GLN A N 1
ATOM 3928 C CA . GLN A 1 516 ? 28.229 15.114 -16.132 1.00 80.31 516 GLN A CA 1
ATOM 3929 C C . GLN A 1 516 ? 28.470 16.553 -16.589 1.00 80.31 516 GLN A C 1
ATOM 3931 O O . GLN A 1 516 ? 29.367 16.827 -17.382 1.00 80.31 516 GLN A O 1
ATOM 3936 N N . ILE A 1 517 ? 27.691 17.495 -16.051 1.00 70.69 517 ILE A N 1
ATOM 3937 C CA . ILE A 1 517 ? 27.945 18.930 -16.234 1.00 70.69 517 ILE A CA 1
ATOM 3938 C C . ILE A 1 517 ? 29.157 19.308 -15.368 1.00 70.69 517 ILE A C 1
ATOM 3940 O O . ILE A 1 517 ? 29.104 19.155 -14.143 1.00 70.69 517 ILE A O 1
ATOM 3944 N N . GLY A 1 518 ? 30.232 19.783 -16.002 1.00 69.19 518 GLY A N 1
ATOM 3945 C CA . GLY A 1 518 ? 31.455 20.275 -15.357 1.00 69.19 518 GLY A CA 1
ATOM 3946 C C . GLY A 1 518 ? 31.677 21.777 -15.581 1.00 69.19 518 GLY A C 1
ATOM 3947 O O . GLY A 1 518 ? 31.136 22.355 -16.521 1.00 69.19 518 GLY A O 1
ATOM 3948 N N . GLY A 1 519 ? 32.461 22.418 -14.707 1.00 74.44 519 GLY A N 1
ATOM 3949 C CA . GLY A 1 519 ? 32.824 23.842 -14.791 1.00 74.44 519 GLY A CA 1
ATOM 3950 C C . GLY A 1 519 ? 32.485 24.659 -13.531 1.00 74.44 519 GLY A C 1
ATOM 3951 O O . GLY A 1 519 ? 31.781 24.170 -12.649 1.00 74.44 519 GLY A O 1
ATOM 3952 N N . PRO A 1 520 ? 32.954 25.920 -13.437 1.00 65.69 520 PRO A N 1
ATOM 3953 C CA . PRO A 1 520 ? 32.874 26.742 -12.218 1.00 65.69 520 PRO A CA 1
ATOM 3954 C C . PRO A 1 520 ? 31.447 27.119 -11.780 1.00 65.69 520 PRO A C 1
ATOM 3956 O O . PRO A 1 520 ? 31.251 27.539 -10.645 1.00 65.69 520 PRO A O 1
ATOM 3959 N N . PHE A 1 521 ? 30.447 26.938 -12.649 1.00 67.69 521 PHE A N 1
ATOM 3960 C CA . PHE A 1 521 ? 29.029 27.196 -12.359 1.00 67.69 521 PHE A CA 1
ATOM 3961 C C . PHE A 1 521 ? 28.155 25.933 -12.431 1.00 67.69 521 PHE A C 1
ATOM 3963 O O . PHE A 1 521 ? 26.927 26.031 -12.399 1.00 67.69 521 PHE A O 1
ATOM 3970 N N . ALA A 1 522 ? 28.763 24.745 -12.531 1.00 72.31 522 ALA A N 1
ATOM 3971 C CA . ALA A 1 522 ? 28.045 23.495 -12.773 1.00 72.31 522 ALA A CA 1
ATOM 3972 C C . ALA A 1 522 ? 26.983 23.196 -11.706 1.00 72.31 522 ALA A C 1
ATOM 3974 O O . ALA A 1 522 ? 25.871 22.814 -12.056 1.00 72.31 522 ALA A O 1
ATOM 3975 N N . ASP A 1 523 ? 27.273 23.426 -10.425 1.00 68.19 523 ASP A N 1
ATOM 3976 C CA . ASP A 1 523 ? 26.326 23.136 -9.340 1.00 68.19 523 ASP A CA 1
ATOM 3977 C C . ASP A 1 523 ? 25.120 24.078 -9.332 1.00 68.19 523 ASP A C 1
ATOM 3979 O O . ASP A 1 523 ? 24.004 23.659 -9.024 1.00 68.19 523 ASP A O 1
ATOM 3983 N N . ILE A 1 524 ? 25.322 25.342 -9.714 1.00 69.50 524 ILE A N 1
ATOM 3984 C CA . ILE A 1 524 ? 24.240 26.327 -9.838 1.00 69.50 524 ILE A CA 1
ATOM 3985 C C . ILE A 1 524 ? 23.324 25.935 -10.999 1.00 69.50 524 ILE A C 1
ATOM 3987 O O . ILE A 1 524 ? 22.106 25.910 -10.837 1.00 69.50 524 ILE A O 1
ATOM 3991 N N . ILE A 1 525 ? 23.911 25.566 -12.142 1.00 67.38 525 ILE A N 1
ATOM 3992 C CA . ILE A 1 525 ? 23.175 25.123 -13.333 1.00 67.38 525 ILE A CA 1
ATOM 3993 C C . ILE A 1 525 ? 22.443 23.798 -13.068 1.00 67.38 525 ILE A C 1
ATOM 3995 O O . ILE A 1 525 ? 21.290 23.646 -13.464 1.00 67.38 525 ILE A O 1
ATOM 3999 N N . LYS A 1 526 ? 23.068 22.845 -12.362 1.00 69.38 526 LYS A N 1
ATOM 4000 C CA . LYS A 1 526 ? 22.437 21.570 -11.977 1.00 69.38 526 LYS A CA 1
ATOM 4001 C C . LYS A 1 526 ? 21.215 21.802 -11.092 1.00 69.38 526 LYS A C 1
ATOM 4003 O O . LYS A 1 526 ? 20.149 21.265 -11.381 1.00 69.38 526 LYS A O 1
ATOM 4008 N N . LYS A 1 527 ? 21.352 22.625 -10.046 1.00 68.38 527 LYS A N 1
ATOM 4009 C CA . LYS A 1 527 ? 20.253 22.929 -9.117 1.00 68.38 527 LYS A CA 1
ATOM 4010 C C . LYS A 1 527 ? 19.105 23.671 -9.798 1.00 68.38 527 LYS A C 1
ATOM 4012 O O . LYS A 1 527 ? 17.951 23.348 -9.538 1.00 68.38 527 LYS A O 1
ATOM 4017 N N . SER A 1 528 ? 19.400 24.637 -10.673 1.00 70.50 528 SER A N 1
ATOM 4018 C CA . SER A 1 528 ? 18.355 25.381 -11.385 1.00 70.50 528 SER A CA 1
ATOM 4019 C C . SER A 1 528 ? 17.625 24.514 -12.412 1.00 70.50 528 SER A C 1
ATOM 4021 O O . SER A 1 528 ? 16.398 24.558 -12.476 1.00 70.50 528 SER A O 1
ATOM 4023 N N . LYS A 1 529 ? 18.351 23.678 -13.168 1.00 72.56 529 LYS A N 1
ATOM 4024 C CA . LYS A 1 529 ? 17.764 22.778 -14.170 1.00 72.56 529 LYS A CA 1
ATOM 4025 C C . LYS A 1 529 ? 16.878 21.709 -13.526 1.00 72.56 529 LYS A C 1
ATOM 4027 O O . LYS A 1 529 ? 15.744 21.541 -13.962 1.00 72.56 529 LYS A O 1
ATOM 4032 N N . ALA A 1 530 ? 17.353 21.067 -12.454 1.00 72.81 530 ALA A N 1
ATOM 4033 C CA . ALA A 1 530 ? 16.606 20.032 -11.733 1.00 72.81 530 ALA A CA 1
ATOM 4034 C C . ALA A 1 530 ? 15.301 20.549 -11.103 1.00 72.81 530 ALA A C 1
ATOM 4036 O O . ALA A 1 530 ? 14.382 19.775 -10.853 1.00 72.81 530 ALA A O 1
ATOM 4037 N N . LEU A 1 531 ? 15.193 21.857 -10.845 1.00 75.88 531 LEU A N 1
ATOM 4038 C CA . LEU A 1 531 ? 13.973 22.457 -10.308 1.00 75.88 531 LEU A CA 1
ATOM 4039 C C . LEU A 1 531 ? 12.838 22.506 -11.343 1.00 75.88 531 LEU A C 1
ATOM 4041 O O . LEU A 1 531 ? 11.677 22.315 -10.981 1.00 75.88 531 LEU A O 1
ATOM 4045 N N . VAL A 1 532 ? 13.177 22.789 -12.607 1.00 76.81 532 VAL A N 1
ATOM 4046 C CA . VAL A 1 532 ? 12.221 23.195 -13.654 1.00 76.81 532 VAL A CA 1
ATOM 4047 C C . VAL A 1 532 ? 11.953 22.085 -14.671 1.00 76.81 532 VAL A C 1
ATOM 4049 O O . VAL A 1 532 ? 10.881 22.078 -15.259 1.00 76.81 532 VAL A O 1
ATOM 4052 N N . GLY A 1 533 ? 12.872 21.135 -14.846 1.00 82.62 533 GLY A N 1
ATOM 4053 C CA . GLY A 1 533 ? 12.708 19.986 -15.739 1.00 82.62 533 GLY A CA 1
ATOM 4054 C C . GLY A 1 533 ? 13.480 18.759 -15.251 1.00 82.62 533 GLY A C 1
ATOM 4055 O O . GLY A 1 533 ? 14.189 18.848 -14.242 1.00 82.62 533 GLY A O 1
ATOM 4056 N N . PRO A 1 534 ? 13.370 17.619 -15.955 1.00 84.44 534 PRO A N 1
ATOM 4057 C CA . PRO A 1 534 ? 14.156 16.441 -15.625 1.00 84.44 534 PRO A CA 1
ATOM 4058 C C . PRO A 1 534 ? 15.654 16.743 -15.747 1.00 84.44 534 PRO A C 1
ATOM 4060 O O . PRO A 1 534 ? 16.100 17.565 -16.561 1.00 84.44 534 PRO A O 1
ATOM 4063 N N . GLN A 1 535 ? 16.451 16.080 -14.915 1.00 86.06 535 GLN A N 1
ATOM 4064 C CA . GLN A 1 535 ? 17.900 16.257 -14.889 1.00 86.06 535 GLN A CA 1
ATOM 4065 C C . GLN A 1 535 ? 18.538 15.922 -16.253 1.00 86.06 535 GLN A C 1
ATOM 4067 O O . GLN A 1 535 ? 19.434 16.645 -16.719 1.00 86.06 535 GLN A O 1
ATOM 4072 N N . TYR A 1 536 ? 18.028 14.879 -16.911 1.00 88.06 536 TYR A N 1
ATOM 4073 C CA . TYR A 1 536 ? 18.477 14.348 -18.196 1.00 88.06 536 TYR A CA 1
ATOM 4074 C C . TYR A 1 536 ? 17.330 14.363 -19.220 1.00 88.06 536 TYR A C 1
ATOM 4076 O O . TYR A 1 536 ? 16.169 14.210 -18.853 1.00 88.06 536 TYR A O 1
ATOM 4084 N N . ASP A 1 537 ? 17.646 14.578 -20.501 1.00 87.12 537 ASP A N 1
ATOM 4085 C CA . ASP A 1 537 ? 16.640 14.666 -21.576 1.00 87.12 537 ASP A CA 1
ATOM 4086 C C . ASP A 1 537 ? 16.132 13.298 -22.057 1.00 87.12 537 ASP A C 1
ATOM 4088 O O . ASP A 1 537 ? 15.048 13.219 -22.618 1.00 87.12 537 ASP A O 1
ATOM 4092 N N . GLY A 1 538 ? 16.889 12.224 -21.817 1.00 90.19 538 GLY A N 1
ATOM 4093 C CA . GLY A 1 538 ? 16.519 10.857 -22.179 1.00 90.19 538 GLY A CA 1
ATOM 4094 C C . GLY A 1 538 ? 16.654 10.515 -23.668 1.00 90.19 538 GLY A C 1
ATOM 4095 O O . GLY A 1 538 ? 16.456 9.354 -24.018 1.00 90.19 538 GLY A O 1
ATOM 4096 N N . GLU A 1 539 ? 17.040 11.456 -24.538 1.00 93.12 539 GLU A N 1
ATOM 4097 C CA . GLU A 1 539 ? 17.078 11.233 -25.995 1.00 93.12 539 GLU A CA 1
ATOM 4098 C C . GLU A 1 539 ? 18.099 10.154 -26.377 1.00 93.12 539 GLU A C 1
ATOM 4100 O O . GLU A 1 539 ? 17.784 9.234 -27.125 1.00 93.12 539 GLU A O 1
ATOM 4105 N N . TYR A 1 540 ? 19.292 10.177 -25.770 1.00 94.81 540 TYR A N 1
ATOM 4106 C CA . TYR A 1 540 ? 20.291 9.131 -26.015 1.00 94.81 540 TYR A CA 1
ATOM 4107 C C . TYR A 1 540 ? 19.790 7.740 -25.597 1.00 94.81 540 TYR A C 1
ATOM 4109 O O . TYR A 1 540 ? 20.019 6.764 -26.307 1.00 94.81 540 TYR A O 1
ATOM 4117 N N . LEU A 1 541 ? 19.104 7.635 -24.449 1.00 94.25 541 LEU A N 1
ATOM 4118 C CA . LEU A 1 541 ? 18.548 6.359 -23.987 1.00 94.25 541 LEU A CA 1
ATOM 4119 C C . LEU A 1 541 ? 17.478 5.856 -24.958 1.00 94.25 541 LEU A C 1
ATOM 4121 O O . LEU A 1 541 ? 17.488 4.679 -25.308 1.00 94.25 541 LEU A O 1
ATOM 4125 N N . LYS A 1 542 ? 16.596 6.747 -25.418 1.00 95.31 542 LYS A N 1
ATOM 4126 C CA . LYS A 1 542 ? 15.554 6.454 -26.405 1.00 95.31 542 LYS A CA 1
ATOM 4127 C C . LYS A 1 542 ? 16.130 5.946 -27.719 1.00 95.31 542 LYS A C 1
ATOM 4129 O O . LYS A 1 542 ? 15.703 4.890 -28.185 1.00 95.31 542 LYS A O 1
ATOM 4134 N N . ASP A 1 543 ? 17.111 6.644 -28.279 1.00 96.12 543 ASP A N 1
ATOM 4135 C CA . ASP A 1 543 ? 17.775 6.227 -29.515 1.00 96.12 543 ASP A CA 1
ATOM 4136 C C . ASP A 1 543 ? 18.476 4.876 -29.338 1.00 96.12 543 ASP A C 1
ATOM 4138 O O . ASP A 1 543 ? 18.357 3.994 -30.191 1.00 96.12 543 ASP A O 1
ATOM 4142 N N . LEU A 1 544 ? 19.151 4.680 -28.200 1.00 95.25 544 LEU A N 1
ATOM 4143 C CA . LEU A 1 544 ? 19.845 3.440 -27.871 1.00 95.25 544 LEU A CA 1
ATOM 4144 C C . LEU A 1 544 ? 18.883 2.246 -27.822 1.00 95.25 544 LEU A C 1
ATOM 4146 O O . LEU A 1 544 ? 19.088 1.276 -28.548 1.00 95.25 544 LEU A O 1
ATOM 4150 N N . VAL A 1 545 ? 17.824 2.304 -27.007 1.00 94.75 545 VAL A N 1
ATOM 4151 C CA . VAL A 1 545 ? 16.904 1.160 -26.853 1.00 94.75 545 VAL A CA 1
ATOM 4152 C C . VAL A 1 545 ? 16.067 0.916 -28.106 1.00 94.75 545 VAL A C 1
ATOM 4154 O O . VAL A 1 545 ? 15.805 -0.236 -28.441 1.00 94.75 545 VAL A O 1
ATOM 4157 N N . THR A 1 546 ? 15.697 1.969 -28.841 1.00 94.94 546 THR A N 1
ATOM 4158 C CA . THR A 1 546 ? 14.961 1.835 -30.109 1.00 94.94 546 THR A CA 1
ATOM 4159 C C . THR A 1 546 ? 15.829 1.172 -31.178 1.00 94.94 546 THR A C 1
ATOM 4161 O O . THR A 1 546 ? 15.359 0.290 -31.891 1.00 94.94 546 THR A O 1
ATOM 4164 N N . SER A 1 547 ? 17.108 1.552 -31.265 1.00 93.44 547 SER A N 1
ATOM 4165 C CA . SER A 1 547 ? 18.068 0.949 -32.195 1.00 93.44 547 SER A CA 1
ATOM 4166 C C . SER A 1 547 ? 18.325 -0.529 -31.884 1.00 93.44 547 SER A C 1
ATOM 4168 O O . SER A 1 547 ? 18.348 -1.356 -32.793 1.00 93.44 547 SER A O 1
ATOM 4170 N N . LEU A 1 548 ? 18.472 -0.874 -30.600 1.00 92.50 548 LEU A N 1
ATOM 4171 C CA . LEU A 1 548 ? 18.777 -2.241 -30.167 1.00 92.50 548 LEU A CA 1
ATOM 4172 C C . LEU A 1 548 ? 17.595 -3.199 -30.310 1.00 92.50 548 LEU A C 1
ATOM 4174 O O . LEU A 1 548 ? 17.780 -4.341 -30.719 1.00 92.50 548 LEU A O 1
ATOM 4178 N N . LEU A 1 549 ? 16.393 -2.750 -29.951 1.00 95.31 549 LEU A N 1
ATOM 4179 C CA . LEU A 1 549 ? 15.218 -3.619 -29.857 1.00 95.31 549 LEU A CA 1
ATOM 4180 C C . LEU A 1 549 ? 14.360 -3.579 -31.123 1.00 95.31 549 LEU A C 1
ATOM 4182 O O . LEU A 1 549 ? 13.576 -4.500 -31.366 1.00 95.31 549 LEU A O 1
ATOM 4186 N N . GLY A 1 550 ? 14.512 -2.545 -31.953 1.00 92.81 550 GLY A N 1
ATOM 4187 C CA . GLY A 1 550 ? 13.802 -2.403 -33.216 1.00 92.81 550 GLY A CA 1
ATOM 4188 C C . GLY A 1 550 ? 12.288 -2.511 -33.037 1.00 92.81 550 GLY A C 1
ATOM 4189 O O . GLY A 1 550 ? 11.665 -1.686 -32.377 1.00 92.81 550 GLY A O 1
ATOM 4190 N N . THR A 1 551 ? 11.693 -3.542 -33.639 1.00 94.75 551 THR A N 1
ATOM 4191 C CA . THR A 1 551 ? 10.240 -3.797 -33.582 1.00 94.75 551 THR A CA 1
ATOM 4192 C C . THR A 1 551 ? 9.854 -4.936 -32.637 1.00 94.75 551 THR A C 1
ATOM 4194 O O . THR A 1 551 ? 8.709 -5.384 -32.659 1.00 94.75 551 THR A O 1
ATOM 4197 N N . THR A 1 552 ? 10.797 -5.398 -31.810 1.00 96.06 552 THR A N 1
ATOM 4198 C CA . THR A 1 552 ? 10.590 -6.520 -30.889 1.00 96.06 552 THR A CA 1
ATOM 4199 C C . THR A 1 552 ? 9.527 -6.178 -29.849 1.00 96.06 552 THR A C 1
ATOM 4201 O O . THR A 1 552 ? 9.603 -5.143 -29.182 1.00 96.06 552 THR A O 1
ATOM 4204 N N . ARG A 1 553 ? 8.539 -7.060 -29.705 1.00 96.00 553 ARG A N 1
ATOM 4205 C CA . ARG A 1 553 ? 7.409 -6.938 -28.780 1.00 96.00 553 ARG A CA 1
ATOM 4206 C C . ARG A 1 553 ? 7.520 -7.874 -27.586 1.00 96.00 553 ARG A C 1
ATOM 4208 O O . ARG A 1 553 ? 8.284 -8.838 -27.595 1.00 96.00 553 ARG A O 1
ATOM 4215 N N . LEU A 1 554 ? 6.720 -7.582 -26.565 1.00 94.06 554 LEU A N 1
ATOM 4216 C CA . LEU A 1 554 ? 6.659 -8.323 -25.309 1.00 94.06 554 LEU A CA 1
ATOM 4217 C C . LEU A 1 554 ? 6.415 -9.829 -25.491 1.00 94.06 554 LEU A C 1
ATOM 4219 O O . LEU A 1 554 ? 7.046 -10.626 -24.811 1.00 94.06 554 LEU A O 1
ATOM 4223 N N . ASN A 1 555 ? 5.538 -10.247 -26.406 1.00 91.69 555 ASN A N 1
ATOM 4224 C CA . ASN A 1 555 ? 5.286 -11.675 -26.649 1.00 91.69 555 ASN A CA 1
ATOM 4225 C C . ASN A 1 555 ? 6.434 -12.431 -27.329 1.00 91.69 555 ASN A C 1
ATOM 4227 O O . ASN A 1 555 ? 6.357 -13.654 -27.447 1.00 91.69 555 ASN A O 1
ATOM 4231 N N . GLN A 1 556 ? 7.460 -11.721 -27.800 1.00 92.19 556 GLN A N 1
ATOM 4232 C CA . GLN A 1 556 ? 8.611 -12.310 -28.477 1.00 92.19 556 GLN A CA 1
ATOM 4233 C C . GLN A 1 556 ? 9.750 -12.629 -27.503 1.00 92.19 556 GLN A C 1
ATOM 4235 O O . GLN A 1 556 ? 10.770 -13.151 -27.940 1.00 92.19 556 GLN A O 1
ATOM 4240 N N . THR A 1 557 ? 9.612 -12.322 -26.208 1.00 92.94 557 THR A N 1
ATOM 4241 C CA . THR A 1 557 ? 10.639 -12.646 -25.212 1.00 92.94 557 THR A CA 1
ATOM 4242 C C . THR A 1 557 ? 10.849 -14.156 -25.088 1.00 92.94 557 THR A C 1
ATOM 4244 O O . THR A 1 557 ? 9.920 -14.953 -25.206 1.00 92.94 557 THR A O 1
ATOM 4247 N N . LEU A 1 558 ? 12.095 -14.555 -24.833 1.00 87.62 558 LEU A N 1
ATOM 4248 C CA . LEU A 1 558 ? 12.532 -15.957 -24.798 1.00 87.62 558 LEU A CA 1
ATOM 4249 C C . LEU A 1 558 ? 11.989 -16.749 -23.603 1.00 87.62 558 LEU A C 1
ATOM 4251 O O . LEU A 1 558 ? 11.833 -17.965 -23.684 1.00 87.62 558 LEU A O 1
ATOM 4255 N N . THR A 1 559 ? 11.706 -16.055 -22.504 1.00 86.94 559 THR A N 1
ATOM 4256 C CA . THR A 1 559 ? 11.037 -16.589 -21.315 1.00 86.94 559 THR A CA 1
ATOM 4257 C C . THR A 1 559 ? 9.967 -15.600 -20.855 1.00 86.94 559 THR A C 1
ATOM 4259 O O . THR A 1 559 ? 9.782 -14.538 -21.468 1.00 86.94 559 THR A O 1
ATOM 4262 N N . ASN A 1 560 ? 9.240 -15.936 -19.791 1.00 88.38 560 ASN A N 1
ATOM 4263 C CA . ASN A 1 560 ? 8.262 -15.016 -19.244 1.00 88.38 560 ASN A CA 1
ATOM 4264 C C . ASN A 1 560 ? 8.946 -13.823 -18.593 1.00 88.38 560 ASN A C 1
ATOM 4266 O O . ASN A 1 560 ? 9.944 -13.970 -17.889 1.00 88.38 560 ASN A O 1
ATOM 4270 N N . VAL A 1 561 ? 8.370 -12.643 -18.801 1.00 93.00 561 VAL A N 1
ATOM 4271 C CA . VAL A 1 561 ? 8.885 -11.407 -18.217 1.00 93.00 561 VAL A CA 1
ATOM 4272 C C . VAL A 1 561 ? 7.816 -10.672 -17.432 1.00 93.00 561 VAL A C 1
ATOM 4274 O O . VAL A 1 561 ? 6.621 -10.782 -17.730 1.00 93.00 561 VAL A O 1
ATOM 4277 N N . VAL A 1 562 ? 8.259 -9.918 -16.429 1.00 94.38 562 VAL A N 1
ATOM 4278 C CA . VAL A 1 562 ? 7.429 -9.014 -15.628 1.00 94.38 562 VAL A CA 1
ATOM 4279 C C . VAL A 1 562 ? 8.187 -7.702 -15.449 1.00 94.38 562 VAL A C 1
ATOM 4281 O O . VAL A 1 562 ? 9.226 -7.658 -14.797 1.00 94.38 562 VAL A O 1
ATOM 4284 N N . ILE A 1 563 ? 7.683 -6.627 -16.049 1.00 96.12 563 ILE A N 1
ATOM 4285 C CA . ILE A 1 563 ? 8.288 -5.295 -15.959 1.00 96.12 563 ILE A CA 1
ATOM 4286 C C . ILE A 1 563 ? 7.212 -4.321 -15.479 1.00 96.12 563 ILE A C 1
ATOM 4288 O O . ILE A 1 563 ? 6.303 -3.987 -16.251 1.00 96.12 563 ILE A O 1
ATOM 4292 N N . PRO A 1 564 ? 7.249 -3.876 -14.210 1.00 94.00 564 PRO A N 1
ATOM 4293 C CA . PRO A 1 564 ? 6.309 -2.880 -13.734 1.00 94.00 564 PRO A CA 1
ATOM 4294 C C . PRO A 1 564 ? 6.665 -1.494 -14.273 1.00 94.00 564 PRO A C 1
ATOM 4296 O O . PRO A 1 564 ? 7.822 -1.141 -14.522 1.00 94.00 564 PRO A O 1
ATOM 4299 N N . THR A 1 565 ? 5.621 -0.696 -14.416 1.00 94.25 565 THR A N 1
ATOM 4300 C CA . THR A 1 565 ? 5.628 0.738 -14.703 1.00 94.25 565 THR A CA 1
ATOM 4301 C C . THR A 1 565 ? 4.469 1.366 -13.929 1.00 94.25 565 THR A C 1
ATOM 4303 O O . THR A 1 565 ? 3.653 0.650 -13.340 1.00 94.25 565 THR A O 1
ATOM 4306 N N . PHE A 1 566 ? 4.369 2.689 -13.924 1.00 92.00 566 PHE A N 1
ATOM 4307 C CA . PHE A 1 566 ? 3.220 3.382 -13.350 1.00 92.00 566 PHE A CA 1
ATOM 4308 C C . PHE A 1 566 ? 2.639 4.347 -14.379 1.00 92.00 566 PHE A C 1
ATOM 4310 O O . PHE A 1 566 ? 3.374 5.161 -14.934 1.00 92.00 566 PHE A O 1
ATOM 4317 N N . ASP A 1 567 ? 1.342 4.257 -14.661 1.00 91.31 567 ASP A N 1
ATOM 4318 C CA . ASP A 1 567 ? 0.676 5.187 -15.567 1.00 91.31 567 ASP A CA 1
ATOM 4319 C C . ASP A 1 567 ? 0.194 6.406 -14.777 1.00 91.31 567 ASP A C 1
ATOM 4321 O O . ASP A 1 567 ? -0.695 6.315 -13.934 1.00 91.31 567 ASP A O 1
ATOM 4325 N N . ILE A 1 568 ? 0.795 7.568 -15.037 1.00 88.69 568 ILE A N 1
ATOM 4326 C CA . ILE A 1 568 ? 0.487 8.812 -14.321 1.00 88.69 568 ILE A CA 1
ATOM 4327 C C . ILE A 1 568 ? -0.872 9.406 -14.719 1.00 88.69 568 ILE A C 1
ATOM 4329 O O . ILE A 1 568 ? -1.417 10.247 -14.007 1.00 88.69 568 ILE A O 1
ATOM 4333 N N . LYS A 1 569 ? -1.426 9.002 -15.867 1.00 87.31 569 LYS A N 1
ATOM 4334 C CA . LYS A 1 569 ? -2.725 9.481 -16.343 1.00 87.31 569 LYS A CA 1
ATOM 4335 C C . LYS A 1 569 ? -3.860 8.769 -15.628 1.00 87.31 569 LYS A C 1
ATOM 4337 O O . LYS A 1 569 ? -4.832 9.422 -15.252 1.00 87.31 569 LYS A O 1
ATOM 4342 N N . THR A 1 570 ? -3.724 7.459 -15.434 1.00 82.56 570 THR A N 1
ATOM 4343 C CA . THR A 1 570 ? -4.672 6.653 -14.655 1.00 82.56 570 THR A CA 1
ATOM 4344 C C . THR A 1 570 ? -4.276 6.529 -13.185 1.00 82.56 570 THR A C 1
ATOM 4346 O O . THR A 1 570 ? -5.035 5.995 -12.392 1.00 82.56 570 THR A O 1
ATOM 4349 N N . MET A 1 571 ? -3.107 7.018 -12.772 1.00 82.12 571 MET A N 1
ATOM 4350 C CA . MET A 1 571 ? -2.595 6.853 -11.405 1.00 82.12 571 MET A CA 1
ATOM 4351 C C . MET A 1 571 ? -2.595 5.384 -10.943 1.00 82.12 571 MET A C 1
ATOM 4353 O O . MET A 1 571 ? -2.915 5.102 -9.794 1.00 82.12 571 MET A O 1
ATOM 4357 N N . GLN A 1 572 ? -2.251 4.450 -11.834 1.00 82.94 572 GLN A N 1
ATOM 4358 C CA . GLN A 1 572 ? -2.271 3.012 -11.548 1.00 82.94 572 GLN A CA 1
ATOM 4359 C C . GLN A 1 572 ? -0.974 2.318 -11.977 1.00 82.94 572 GLN A C 1
ATOM 4361 O O . GLN A 1 572 ? -0.380 2.684 -12.998 1.00 82.94 572 GLN A O 1
ATOM 4366 N N . PRO A 1 573 ? -0.550 1.260 -11.259 1.00 87.19 573 PRO A N 1
ATOM 4367 C CA . PRO A 1 573 ? 0.496 0.371 -11.742 1.00 87.19 573 PRO A CA 1
ATOM 4368 C C . PRO A 1 573 ? 0.111 -0.264 -13.085 1.00 87.19 573 PRO A C 1
ATOM 4370 O O . PRO A 1 573 ? -0.965 -0.840 -13.238 1.00 87.19 573 PRO A O 1
ATOM 4373 N N . VAL A 1 574 ? 1.026 -0.227 -14.052 1.00 89.56 574 VAL A N 1
ATOM 4374 C CA . VAL A 1 574 ? 0.912 -0.979 -15.305 1.00 89.56 574 VAL A CA 1
ATOM 4375 C C . VAL A 1 574 ? 2.036 -1.999 -15.348 1.00 89.56 574 VAL A C 1
ATOM 4377 O O . VAL A 1 574 ? 3.202 -1.671 -15.558 1.00 89.56 574 VAL A O 1
ATOM 4380 N N . ILE A 1 575 ? 1.673 -3.262 -15.145 1.00 90.44 575 ILE A N 1
ATOM 4381 C CA . ILE A 1 575 ? 2.603 -4.384 -15.251 1.00 90.44 575 ILE A CA 1
ATOM 4382 C C . ILE A 1 575 ? 2.575 -4.896 -16.690 1.00 90.44 575 ILE A C 1
ATOM 4384 O O . ILE A 1 575 ? 1.529 -5.350 -17.169 1.00 90.44 575 ILE A O 1
ATOM 4388 N N . PHE A 1 576 ? 3.719 -4.822 -17.369 1.00 92.38 576 PHE A N 1
ATOM 4389 C CA . PHE A 1 576 ? 3.940 -5.487 -18.647 1.00 92.38 576 PHE A CA 1
ATOM 4390 C C . PHE A 1 576 ? 4.413 -6.904 -18.371 1.00 92.38 576 PHE A C 1
ATOM 4392 O O . PHE A 1 576 ? 5.532 -7.119 -17.906 1.00 92.38 576 PHE A O 1
ATOM 4399 N N . SER A 1 577 ? 3.539 -7.874 -18.630 1.00 89.50 577 SER A N 1
ATOM 4400 C CA . SER A 1 577 ? 3.853 -9.283 -18.442 1.00 89.50 577 SER A CA 1
ATOM 4401 C C . SER A 1 577 ? 3.483 -10.118 -19.657 1.00 89.50 577 SER A C 1
ATOM 4403 O O . SER A 1 577 ? 2.377 -9.993 -20.192 1.00 89.50 577 SER A O 1
ATOM 4405 N N . SER A 1 578 ? 4.383 -11.023 -20.047 1.00 84.31 578 SER A N 1
ATOM 4406 C CA . SER A 1 578 ? 4.135 -12.004 -21.112 1.00 84.31 578 SER A CA 1
ATOM 4407 C C . SER A 1 578 ? 2.897 -12.867 -20.825 1.00 84.31 578 SER A C 1
ATOM 4409 O O . SER A 1 578 ? 2.163 -13.213 -21.750 1.00 84.31 578 SER A O 1
ATOM 4411 N N . PHE A 1 579 ? 2.596 -13.142 -19.547 1.00 77.12 579 PHE A N 1
ATOM 4412 C CA . PHE A 1 579 ? 1.408 -13.894 -19.125 1.00 77.12 579 PHE A CA 1
ATOM 4413 C C . PHE A 1 579 ? 0.096 -13.206 -19.521 1.00 77.12 579 PHE A C 1
ATOM 4415 O O . PHE A 1 579 ? -0.904 -13.870 -19.803 1.00 77.12 579 PHE A O 1
ATOM 4422 N N . GLN A 1 580 ? 0.093 -11.872 -19.564 1.00 74.38 580 GLN A N 1
ATOM 4423 C CA . GLN A 1 580 ? -1.113 -11.084 -19.804 1.00 74.38 580 GLN A CA 1
ATOM 4424 C C . GLN A 1 580 ? -1.392 -10.858 -21.290 1.00 74.38 580 GLN A C 1
ATOM 4426 O O . GLN A 1 580 ? -2.539 -10.594 -21.637 1.00 74.38 580 GLN A O 1
ATOM 4431 N N . VAL A 1 581 ? -0.404 -11.014 -22.181 1.00 80.06 581 VAL A N 1
ATOM 4432 C CA . VAL A 1 581 ? -0.551 -10.680 -23.612 1.00 80.06 581 VAL A CA 1
ATOM 4433 C C . VAL A 1 581 ? -1.726 -11.408 -24.271 1.00 80.06 581 VAL A C 1
ATOM 4435 O O . VAL A 1 581 ? -2.483 -10.806 -25.028 1.00 80.06 581 VAL A O 1
ATOM 4438 N N . SER A 1 582 ? -1.933 -12.687 -23.944 1.00 71.69 582 SER A N 1
ATOM 4439 C CA . SER A 1 582 ? -3.033 -13.478 -24.520 1.00 71.69 582 SER A CA 1
ATOM 4440 C C . SER A 1 582 ? -4.429 -12.950 -24.167 1.00 71.69 582 SER A C 1
ATOM 4442 O O . SER A 1 582 ? -5.369 -13.150 -24.933 1.00 71.69 582 SER A O 1
ATOM 4444 N N . ARG A 1 583 ? -4.567 -12.277 -23.018 1.00 71.25 583 ARG A N 1
ATOM 4445 C CA . ARG A 1 583 ? -5.844 -11.778 -22.491 1.00 71.25 583 ARG A CA 1
ATOM 4446 C C . ARG A 1 583 ? -5.989 -10.257 -22.604 1.00 71.25 583 ARG A C 1
ATOM 4448 O O . ARG A 1 583 ? -7.106 -9.757 -22.624 1.00 71.25 583 ARG A O 1
ATOM 4455 N N . ALA A 1 584 ? -4.876 -9.537 -22.716 1.00 77.88 584 ALA A N 1
ATOM 4456 C CA . ALA A 1 584 ? -4.804 -8.093 -22.897 1.00 77.88 584 ALA A CA 1
ATOM 4457 C C . ALA A 1 584 ? -3.824 -7.751 -24.041 1.00 77.88 584 ALA A C 1
ATOM 4459 O O . ALA A 1 584 ? -2.700 -7.317 -23.777 1.00 77.88 584 ALA A O 1
ATOM 4460 N N . PRO A 1 585 ? -4.231 -7.912 -25.319 1.00 83.06 585 PRO A N 1
ATOM 4461 C CA . PRO A 1 585 ? -3.350 -7.704 -26.476 1.00 83.06 585 PRO A CA 1
ATOM 4462 C C . PRO A 1 585 ? -2.727 -6.304 -26.550 1.00 83.06 585 PRO A C 1
ATOM 4464 O O . PRO A 1 585 ? -1.612 -6.146 -27.034 1.00 83.06 585 PRO A O 1
ATOM 4467 N N . ASN A 1 586 ? -3.402 -5.286 -26.007 1.00 85.62 586 ASN A N 1
ATOM 4468 C CA . ASN A 1 586 ? -2.878 -3.918 -25.939 1.00 85.62 586 ASN A CA 1
ATOM 4469 C C . ASN A 1 586 ? -1.619 -3.793 -25.058 1.00 85.62 586 ASN A C 1
ATOM 4471 O O . ASN A 1 586 ? -0.859 -2.839 -25.219 1.00 85.62 586 ASN A O 1
ATOM 4475 N N . LYS A 1 587 ? -1.356 -4.753 -24.159 1.00 87.44 587 LYS A N 1
ATOM 4476 C CA . LYS A 1 587 ? -0.115 -4.813 -23.370 1.00 87.44 587 LYS A CA 1
ATOM 4477 C C . LYS A 1 587 ? 1.054 -5.453 -24.121 1.00 87.44 587 LYS A C 1
ATOM 4479 O O . LYS A 1 587 ? 2.176 -5.393 -23.629 1.00 87.44 587 LYS A O 1
ATOM 4484 N N . ASP A 1 588 ? 0.835 -6.019 -25.311 1.00 92.88 588 ASP A N 1
ATOM 4485 C CA . ASP A 1 588 ? 1.909 -6.485 -26.195 1.00 92.88 588 ASP A CA 1
ATOM 4486 C C . ASP A 1 588 ? 2.611 -5.302 -26.876 1.00 92.88 588 ASP A C 1
ATOM 4488 O O . ASP A 1 588 ? 2.472 -5.076 -28.078 1.00 92.88 588 ASP A O 1
ATOM 4492 N N . ALA A 1 589 ? 3.278 -4.466 -26.085 1.00 95.31 589 ALA A N 1
ATOM 4493 C CA . ALA A 1 589 ? 3.955 -3.259 -26.542 1.00 95.31 589 ALA A CA 1
ATOM 4494 C C . ALA A 1 589 ? 5.376 -3.557 -27.050 1.00 95.31 589 ALA A C 1
ATOM 4496 O O . ALA A 1 589 ? 5.918 -4.646 -26.837 1.00 95.31 589 ALA A O 1
ATOM 4497 N N . LEU A 1 590 ? 5.985 -2.578 -27.727 1.00 97.62 590 LEU A N 1
ATOM 4498 C CA . LEU A 1 590 ? 7.400 -2.647 -28.087 1.00 97.62 590 LEU A CA 1
ATOM 4499 C C . LEU A 1 590 ? 8.250 -2.700 -26.815 1.00 97.62 590 LEU A C 1
ATOM 4501 O O . LEU A 1 590 ? 8.033 -1.920 -25.886 1.00 97.62 590 LEU A O 1
ATOM 4505 N N . LEU A 1 591 ? 9.258 -3.574 -26.789 1.00 97.50 591 LEU A N 1
ATOM 4506 C CA . LEU A 1 591 ? 10.174 -3.663 -25.649 1.00 97.50 591 LEU A CA 1
ATOM 4507 C C . LEU A 1 591 ? 10.898 -2.330 -25.411 1.00 97.50 591 LEU A C 1
ATOM 4509 O O . LEU A 1 591 ? 11.124 -1.966 -24.263 1.00 97.50 591 LEU A O 1
ATOM 4513 N N . SER A 1 592 ? 11.182 -1.556 -26.465 1.00 97.31 592 SER A N 1
ATOM 4514 C CA . SER A 1 592 ? 11.751 -0.207 -26.345 1.00 97.31 592 SER A CA 1
ATOM 4515 C C . SER A 1 592 ? 10.845 0.753 -25.571 1.00 97.31 592 SER A C 1
ATOM 4517 O O . SER A 1 592 ? 11.336 1.499 -24.727 1.00 97.31 592 SER A O 1
ATOM 4519 N N . ASP A 1 593 ? 9.531 0.712 -25.807 1.00 97.81 593 ASP A N 1
ATOM 4520 C CA . ASP A 1 593 ? 8.565 1.548 -25.089 1.00 97.81 593 ASP A CA 1
ATOM 4521 C C . ASP A 1 593 ? 8.447 1.135 -23.618 1.00 97.81 593 ASP A C 1
ATOM 4523 O O . ASP A 1 593 ? 8.421 1.989 -22.730 1.00 97.81 593 ASP A O 1
ATOM 4527 N N . ILE A 1 594 ? 8.450 -0.174 -23.350 1.00 97.44 594 ILE A N 1
ATOM 4528 C CA . ILE A 1 594 ? 8.435 -0.724 -21.989 1.00 97.44 594 ILE A CA 1
ATOM 4529 C C . ILE A 1 594 ? 9.707 -0.309 -21.233 1.00 97.44 594 ILE A C 1
ATOM 4531 O O . ILE A 1 594 ? 9.624 0.170 -20.101 1.00 97.44 594 ILE A O 1
ATOM 4535 N N . CYS A 1 595 ? 10.879 -0.424 -21.868 1.00 96.75 595 CYS A N 1
ATOM 4536 C CA . CYS A 1 595 ? 12.165 0.005 -21.319 1.00 96.75 595 CYS A CA 1
ATOM 4537 C C . CYS A 1 595 ? 12.190 1.500 -20.975 1.00 96.75 595 CYS A C 1
ATOM 4539 O O . CYS A 1 595 ? 12.690 1.876 -19.912 1.00 96.75 595 CYS A O 1
ATOM 4541 N N . LEU A 1 596 ? 11.649 2.354 -21.849 1.00 96.62 596 LEU A N 1
ATOM 4542 C CA . LEU A 1 596 ? 11.575 3.796 -21.606 1.00 96.62 596 LEU A CA 1
ATOM 4543 C C . LEU A 1 596 ? 10.608 4.129 -20.473 1.00 96.62 596 LEU A C 1
ATOM 4545 O O . LEU A 1 596 ? 10.962 4.910 -19.595 1.00 96.62 596 LEU A O 1
ATOM 4549 N N . GLY A 1 597 ? 9.435 3.492 -20.446 1.00 96.12 597 GLY A N 1
ATOM 4550 C CA . GLY A 1 597 ? 8.457 3.665 -19.375 1.00 96.12 597 GLY A CA 1
ATOM 4551 C C . GLY A 1 597 ? 9.003 3.255 -18.010 1.00 96.12 597 GLY A C 1
ATOM 4552 O O . GLY A 1 597 ? 8.959 4.044 -17.072 1.00 96.12 597 GLY A O 1
ATOM 4553 N N . THR A 1 598 ? 9.590 2.059 -17.895 1.00 96.00 598 THR A N 1
ATOM 4554 C CA . THR A 1 598 ? 10.124 1.579 -16.608 1.00 96.00 598 THR A CA 1
ATOM 4555 C C . THR A 1 598 ? 11.342 2.376 -16.140 1.00 96.00 598 THR A C 1
ATOM 4557 O O . THR A 1 598 ? 11.575 2.444 -14.941 1.00 96.00 598 THR A O 1
ATOM 4560 N N . SER A 1 599 ? 12.080 3.028 -17.050 1.00 94.50 599 SER A N 1
ATOM 4561 C CA . SER A 1 599 ? 13.254 3.858 -16.729 1.00 94.50 599 SER A CA 1
ATOM 4562 C C . SER A 1 599 ? 12.932 5.340 -16.492 1.00 94.50 599 SER A C 1
ATOM 4564 O O . SER A 1 599 ? 13.837 6.112 -16.173 1.00 94.50 599 SER A O 1
ATOM 4566 N N . ALA A 1 600 ? 11.683 5.773 -16.689 1.00 93.81 600 ALA A N 1
ATOM 4567 C CA . ALA A 1 600 ? 11.267 7.175 -16.626 1.00 93.81 600 ALA A CA 1
ATOM 4568 C C . ALA A 1 600 ? 11.173 7.697 -15.176 1.00 93.81 600 ALA A C 1
ATOM 4570 O O . ALA A 1 600 ? 10.095 8.002 -14.659 1.00 93.81 600 ALA A O 1
ATOM 4571 N N . ALA A 1 601 ? 12.321 7.748 -14.495 1.00 91.06 601 ALA A N 1
ATOM 4572 C CA . ALA A 1 601 ? 12.441 8.087 -13.082 1.00 91.06 601 ALA A CA 1
ATOM 4573 C C . ALA A 1 601 ? 12.080 9.560 -12.831 1.00 91.06 601 ALA A C 1
ATOM 4575 O O . ALA A 1 601 ? 12.766 10.442 -13.367 1.00 91.06 601 ALA A O 1
ATOM 4576 N N . PRO A 1 602 ? 11.070 9.857 -11.984 1.00 87.75 602 PRO A N 1
ATOM 4577 C CA . PRO A 1 602 ? 10.680 11.225 -11.659 1.00 87.75 602 PRO A CA 1
ATOM 4578 C C . PRO A 1 602 ? 11.874 12.096 -11.276 1.00 87.75 602 PRO A C 1
ATOM 4580 O O . PRO A 1 602 ? 12.761 11.663 -10.544 1.00 87.75 602 PRO A O 1
ATOM 4583 N N . THR A 1 603 ? 11.899 13.335 -11.769 1.00 86.38 603 THR A N 1
ATOM 4584 C CA . THR A 1 603 ? 13.004 14.316 -11.660 1.00 86.38 603 THR A CA 1
ATOM 4585 C C . THR A 1 603 ? 14.300 13.981 -12.416 1.00 86.38 603 THR A C 1
ATOM 4587 O O . THR A 1 603 ? 15.075 14.897 -12.692 1.00 86.38 603 THR A O 1
ATOM 4590 N N . TYR A 1 604 ? 14.537 12.726 -12.810 1.00 86.94 604 TYR A N 1
ATOM 4591 C CA . TYR A 1 604 ? 15.765 12.301 -13.492 1.00 86.94 604 TYR A CA 1
ATOM 4592 C C . TYR A 1 604 ? 15.587 12.192 -15.004 1.00 86.94 604 TYR A C 1
ATOM 4594 O O . TYR A 1 604 ? 16.349 12.814 -15.743 1.00 86.94 604 TYR A O 1
ATOM 4602 N N . LEU A 1 605 ? 14.597 11.418 -15.444 1.00 91.06 605 LEU A N 1
ATOM 4603 C CA . LEU A 1 605 ? 14.285 11.147 -16.846 1.00 91.06 605 LEU A CA 1
ATOM 4604 C C . LEU A 1 605 ? 12.831 11.545 -17.142 1.00 91.06 605 LEU A C 1
ATOM 4606 O O . LEU A 1 605 ? 11.993 11.532 -16.236 1.00 91.06 605 LEU A O 1
ATOM 4610 N N . PRO A 1 606 ? 12.516 11.945 -18.384 1.00 92.88 606 PRO A N 1
ATOM 4611 C CA . PRO A 1 606 ? 11.158 12.329 -18.747 1.00 92.88 606 PRO A CA 1
ATOM 4612 C C . PRO A 1 606 ? 10.200 11.132 -18.698 1.00 92.88 606 PRO A C 1
ATOM 4614 O O . PRO A 1 606 ? 10.581 10.011 -19.026 1.00 92.88 606 PRO A O 1
ATOM 4617 N N . ALA A 1 607 ? 8.939 11.399 -18.346 1.00 94.88 607 ALA A N 1
ATOM 4618 C CA . ALA A 1 607 ? 7.843 10.448 -18.512 1.00 94.88 607 ALA A CA 1
ATOM 4619 C C . ALA A 1 607 ? 7.700 10.024 -19.985 1.00 94.88 607 ALA A C 1
ATOM 4621 O O . ALA A 1 607 ? 7.888 10.838 -20.894 1.00 94.88 607 ALA A O 1
ATOM 4622 N N . HIS A 1 608 ? 7.340 8.762 -20.218 1.00 96.88 608 HIS A N 1
ATOM 4623 C CA . HIS A 1 608 ? 7.239 8.182 -21.555 1.00 96.88 608 HIS A CA 1
ATOM 4624 C C . HIS A 1 608 ? 5.782 8.025 -21.987 1.00 96.88 608 HIS A C 1
ATOM 4626 O O . HIS A 1 608 ? 4.956 7.489 -21.254 1.00 96.88 608 HIS A O 1
ATOM 4632 N N . PHE A 1 609 ? 5.465 8.476 -23.198 1.00 96.75 609 PHE A N 1
ATOM 4633 C CA . PHE A 1 609 ? 4.142 8.318 -23.797 1.00 96.75 609 PHE A CA 1
ATOM 4634 C C . PHE A 1 609 ? 4.238 7.472 -25.058 1.00 96.75 609 PHE A C 1
ATOM 4636 O O . PHE A 1 609 ? 5.021 7.794 -25.954 1.00 96.75 609 PHE A O 1
ATOM 4643 N N . PHE A 1 610 ? 3.359 6.484 -25.178 1.00 96.38 610 PHE A N 1
ATOM 4644 C CA . PHE A 1 610 ? 3.109 5.796 -26.438 1.00 96.38 610 PHE A CA 1
ATOM 4645 C C . PHE A 1 610 ? 1.664 5.292 -26.502 1.00 96.38 610 PHE A C 1
ATOM 4647 O O . PHE A 1 610 ? 0.925 5.314 -25.517 1.00 96.38 610 PHE A O 1
ATOM 4654 N N . GLN A 1 611 ? 1.260 4.846 -27.685 1.00 94.56 611 GLN A N 1
ATOM 4655 C CA . GLN A 1 611 ? -0.043 4.241 -27.923 1.00 94.56 611 GLN A CA 1
ATOM 4656 C C . GLN A 1 611 ? 0.164 2.866 -28.559 1.00 94.56 611 GLN A C 1
ATOM 4658 O O . GLN A 1 611 ? 0.949 2.735 -29.498 1.00 94.56 611 GLN A O 1
ATOM 4663 N N . ASN A 1 612 ? -0.540 1.848 -28.064 1.00 92.44 612 ASN A N 1
ATOM 4664 C CA . ASN A 1 612 ? -0.527 0.504 -28.636 1.00 92.44 612 ASN A CA 1
ATOM 4665 C C . ASN A 1 612 ? -1.969 0.017 -28.809 1.00 92.44 612 ASN A C 1
ATOM 4667 O O . ASN A 1 612 ? -2.690 -0.192 -27.833 1.00 92.44 612 ASN A O 1
ATOM 4671 N N . GLY A 1 613 ? -2.397 -0.114 -30.066 1.00 89.81 613 GLY A N 1
ATOM 4672 C CA . GLY A 1 613 ? -3.810 -0.294 -30.394 1.00 89.81 613 GLY A CA 1
ATOM 4673 C C . GLY A 1 613 ? -4.639 0.913 -29.942 1.00 89.81 613 GLY A C 1
ATOM 4674 O O . GLY A 1 613 ? -4.266 2.064 -30.182 1.00 89.81 613 GLY A O 1
ATOM 4675 N N . ASP A 1 614 ? -5.741 0.641 -29.250 1.00 86.88 614 ASP A N 1
ATOM 4676 C CA . ASP A 1 614 ? -6.657 1.671 -28.744 1.00 86.88 614 ASP A CA 1
ATOM 4677 C C . ASP A 1 614 ? -6.279 2.182 -27.341 1.00 86.88 614 ASP A C 1
ATOM 4679 O O . ASP A 1 614 ? -6.970 3.032 -26.782 1.00 86.88 614 ASP A O 1
ATOM 4683 N N . GLN A 1 615 ? -5.187 1.674 -26.757 1.00 88.38 615 GLN A N 1
ATOM 4684 C CA . GLN A 1 615 ? -4.743 2.044 -25.417 1.00 88.38 615 GLN A CA 1
ATOM 4685 C C . GLN A 1 615 ? -3.570 3.028 -25.460 1.00 88.38 615 GLN A C 1
ATOM 4687 O O . GLN A 1 615 ? -2.547 2.787 -26.105 1.00 88.38 615 GLN A O 1
ATOM 4692 N N . GLU A 1 616 ? -3.717 4.130 -24.729 1.00 92.94 616 GLU A N 1
ATOM 4693 C CA . GLU A 1 616 ? -2.640 5.074 -24.433 1.00 92.94 616 GLU A CA 1
ATOM 4694 C C . GLU A 1 616 ? -1.923 4.673 -23.142 1.00 92.94 616 GLU A C 1
ATOM 4696 O O . GLU A 1 616 ? -2.575 4.298 -22.168 1.00 92.94 616 GLU A O 1
ATOM 4701 N N . PHE A 1 617 ? -0.601 4.827 -23.119 1.00 94.62 617 PHE A N 1
ATOM 4702 C CA . PHE A 1 617 ? 0.240 4.585 -21.949 1.00 94.62 617 PHE A CA 1
ATOM 4703 C C . PHE A 1 617 ? 1.016 5.859 -21.603 1.00 94.62 617 PHE A C 1
ATOM 4705 O O . PHE A 1 617 ? 1.694 6.431 -22.459 1.00 94.62 617 PHE A O 1
ATOM 4712 N N . ASN A 1 618 ? 0.904 6.320 -20.355 1.00 95.81 618 ASN A N 1
ATOM 4713 C CA . ASN A 1 618 ? 1.543 7.538 -19.842 1.00 95.81 618 ASN A CA 1
ATOM 4714 C C . ASN A 1 618 ? 2.481 7.189 -18.688 1.00 95.81 618 ASN A C 1
ATOM 4716 O O . ASN A 1 618 ? 2.186 7.444 -17.523 1.00 95.81 618 ASN A O 1
ATOM 4720 N N . LEU A 1 619 ? 3.604 6.568 -19.018 1.00 96.31 619 LEU A N 1
ATOM 4721 C CA . LEU A 1 619 ? 4.395 5.805 -18.069 1.00 96.31 619 LEU A CA 1
ATOM 4722 C C . LEU A 1 619 ? 5.480 6.625 -17.378 1.00 96.31 619 LEU A C 1
ATOM 4724 O O . LEU A 1 619 ? 6.178 7.433 -17.996 1.00 96.31 619 LEU A O 1
ATOM 4728 N N . ILE A 1 620 ? 5.659 6.324 -16.099 1.00 94.44 620 ILE A N 1
ATOM 4729 C CA . ILE A 1 620 ? 6.825 6.661 -15.289 1.00 94.44 620 ILE A CA 1
ATOM 4730 C C . ILE A 1 620 ? 7.408 5.399 -14.647 1.00 94.44 620 ILE A C 1
ATOM 4732 O O . ILE A 1 620 ? 6.809 4.319 -14.717 1.00 94.44 620 ILE A O 1
ATOM 4736 N N . ASP A 1 621 ? 8.590 5.552 -14.045 1.00 93.75 621 ASP A N 1
ATOM 4737 C CA . ASP A 1 621 ? 9.412 4.452 -13.533 1.00 93.75 621 ASP A CA 1
ATOM 4738 C C . ASP A 1 621 ? 8.626 3.472 -12.656 1.00 93.75 621 ASP A C 1
ATOM 4740 O O . ASP A 1 621 ? 7.847 3.858 -11.778 1.00 93.75 621 ASP A O 1
ATOM 4744 N N . GLY A 1 622 ? 8.849 2.178 -12.894 1.00 86.56 622 GLY A N 1
ATOM 4745 C CA . GLY A 1 622 ? 8.160 1.110 -12.174 1.00 86.56 622 GLY A CA 1
ATOM 4746 C C . GLY A 1 622 ? 8.468 1.068 -10.684 1.00 86.56 622 GLY A C 1
ATOM 4747 O O . GLY A 1 622 ? 7.677 0.511 -9.932 1.00 86.56 622 GLY A O 1
ATOM 4748 N N . GLY A 1 623 ? 9.556 1.698 -10.236 1.00 85.94 623 GLY A N 1
ATOM 4749 C CA . GLY A 1 623 ? 9.940 1.808 -8.834 1.00 85.94 623 GLY A CA 1
ATOM 4750 C C . GLY A 1 623 ? 8.967 2.631 -7.995 1.00 85.94 623 GLY A C 1
ATOM 4751 O O . GLY A 1 623 ? 9.015 2.537 -6.772 1.00 85.94 623 GLY A O 1
ATOM 4752 N N . ILE A 1 624 ? 8.066 3.390 -8.632 1.00 85.25 624 ILE A N 1
ATOM 4753 C CA . ILE A 1 624 ? 6.909 4.001 -7.964 1.00 85.25 624 ILE A CA 1
ATOM 4754 C C . ILE A 1 624 ? 5.938 2.935 -7.449 1.00 85.25 624 ILE A C 1
ATOM 4756 O O . ILE A 1 624 ? 5.357 3.105 -6.381 1.00 85.25 624 ILE A O 1
ATOM 4760 N N . ALA A 1 625 ? 5.789 1.838 -8.193 1.00 79.44 625 ALA A N 1
ATOM 4761 C CA . ALA A 1 625 ? 4.940 0.717 -7.826 1.00 79.44 625 ALA A CA 1
ATOM 4762 C C . ALA A 1 625 ? 5.732 -0.370 -7.089 1.00 79.44 625 ALA A C 1
ATOM 4764 O O . ALA A 1 625 ? 5.473 -0.634 -5.920 1.00 79.44 625 ALA A O 1
ATOM 4765 N N . ALA A 1 626 ? 6.722 -0.973 -7.745 1.00 82.88 626 ALA A N 1
ATOM 4766 C CA . ALA A 1 626 ? 7.507 -2.077 -7.208 1.00 82.88 626 ALA A CA 1
ATOM 4767 C C . ALA A 1 626 ? 8.986 -1.898 -7.562 1.00 82.88 626 ALA A C 1
ATOM 4769 O O . ALA A 1 626 ? 9.413 -2.171 -8.683 1.00 82.88 626 ALA A O 1
ATOM 4770 N N . SER A 1 627 ? 9.787 -1.432 -6.603 1.00 80.25 627 SER A N 1
ATOM 4771 C CA . SER A 1 627 ? 11.243 -1.293 -6.767 1.00 80.25 627 SER A CA 1
ATOM 4772 C C . SER A 1 627 ? 11.979 -2.639 -6.834 1.00 80.25 627 SER A C 1
ATOM 4774 O O . SER A 1 627 ? 13.037 -2.706 -7.464 1.00 80.25 627 SER A O 1
ATOM 4776 N N . ASN A 1 628 ? 11.387 -3.682 -6.245 1.00 81.62 628 ASN A N 1
ATOM 4777 C CA . ASN A 1 628 ? 11.749 -5.095 -6.363 1.00 81.62 628 ASN A CA 1
ATOM 4778 C C . ASN A 1 628 ? 10.496 -5.855 -6.867 1.00 81.62 628 ASN A C 1
ATOM 4780 O O . ASN A 1 628 ? 9.532 -5.961 -6.103 1.00 81.62 628 ASN A O 1
ATOM 4784 N N . PRO A 1 629 ? 10.443 -6.231 -8.158 1.00 80.94 629 PRO A N 1
ATOM 4785 C CA . PRO A 1 629 ? 9.258 -6.802 -8.806 1.00 80.94 629 PRO A CA 1
ATOM 4786 C C . PRO A 1 629 ? 9.111 -8.320 -8.701 1.00 80.94 629 PRO A C 1
ATOM 4788 O O . PRO A 1 629 ? 10.143 -9.025 -8.589 1.00 80.94 629 PRO A O 1
#

Radius of gyration: 26.34 Å; chains: 1; bounding box: 61×74×90 Å

pLDDT: mean 84.66, std 16.31, range [24.58, 98.81]